Protein AF-0000000083251328 (afdb_homodimer)

Organism: NCBI:txid582686

Solvent-accessible surface area (backbone atoms only — not comparable to full-atom values): 27511 Å² total; per-residue (Å²): 114,60,34,61,52,45,54,52,44,49,51,51,32,53,52,38,41,51,50,21,50,50,41,34,50,41,29,74,75,63,39,72,74,54,78,71,68,68,48,97,89,25,51,65,64,55,68,68,56,46,51,48,37,57,45,50,17,52,54,37,43,53,51,27,50,54,46,36,73,76,32,51,63,44,83,58,37,62,56,35,37,46,47,16,35,52,35,13,31,50,20,32,18,43,36,45,53,3,42,70,70,47,57,47,46,49,56,45,37,48,48,57,46,46,70,75,59,42,51,66,60,35,52,52,51,52,49,50,54,46,49,52,53,50,48,27,56,74,73,42,29,16,34,54,23,56,43,67,88,52,32,61,61,48,48,52,53,51,47,51,51,48,50,50,42,45,49,51,52,34,50,49,40,54,52,51,49,52,52,50,51,52,51,51,52,51,47,50,52,48,49,50,51,49,48,49,53,44,49,53,50,48,54,51,26,54,52,46,23,53,56,13,44,54,40,16,52,54,12,50,50,49,45,64,42,73,70,81,62,72,80,85,79,80,82,75,81,79,82,76,78,59,67,64,55,53,57,47,52,48,53,47,48,49,44,49,47,49,51,47,48,54,52,51,69,71,95,114,58,35,62,51,44,54,52,44,49,52,52,33,51,53,40,39,50,50,22,50,52,41,36,50,41,28,73,74,63,39,71,73,53,79,71,67,69,48,96,87,27,53,64,65,56,69,68,56,45,50,48,37,57,45,50,18,52,55,38,44,53,51,28,49,51,46,36,73,75,33,51,65,44,82,59,36,61,56,36,39,46,47,16,34,52,35,14,32,51,21,32,18,44,36,45,52,3,42,70,70,47,56,46,45,48,55,46,38,48,48,56,45,46,69,73,59,42,52,66,61,35,50,51,51,50,48,51,55,46,49,53,53,50,48,29,57,74,76,40,28,15,34,55,23,57,44,66,86,53,30,61,62,48,48,52,52,51,48,50,51,48,50,51,40,46,49,51,51,34,51,49,39,52,52,50,50,53,52,51,51,52,50,50,50,50,48,50,51,49,50,51,49,48,50,49,52,44,50,54,49,48,53,52,26,52,53,44,23,52,55,12,43,52,41,14,51,56,10,47,52,48,40,62,52,67,66,82,81,80,77,82,78,81,79,76,80,79,82,76,76,60,68,63,55,53,56,47,52,48,53,48,48,50,44,50,47,49,50,50,48,54,53,50,70,72,97

Radius of gyration: 35.4 Å; Cα contacts (8 Å, |Δi|>4): 604; chains: 2; bounding box: 44×123×77 Å

Nearest PDB structures (foldseek):
  4dzu-assembly1_A  TM=3.227E-01  e=4.775E+00  synthetic construct
  1wdz-assembly1_B  TM=3.005E-01  e=6.614E+00  Homo sapiens
  2wcd-assembly1_A  TM=1.762E-01  e=9.599E+00  Escherichia coli K-12
  1wdz-assembly1_B  TM=3.004E-01  e=6.929E+00  Homo sapiens
  2wcd-assembly1_A  TM=1.602E-01  e=9.599E+00  Escherichia coli K-12

Secondary structure (DSSP, 8-state):
-HHHHHHHHHHHHHHHHHHHHHHHHHHHHH-TT-----BTTBPPPPHHHHHHHHHHHHHHHHHHHHHHHH-TT-TTHHHHHHHHHHHHHHHHHHHTTS-GGGGHHHHHHHHHHGGG--HHHHHHHHHHHHHHHHHHHHH-HHHH-S-HHHHHHHHHHHHHHHHHHHHHHHHHHHHHHHHHHHHHHHHHHHHHHHHHHHHHHHHHHHHHHHHHHHHHHHHHHHHHTTSSTTS---------THHHHHHHHHHHHHHHHHHHHHHHHT-/-HHHHHHHHHHHHHHHHHHHHHHHHHHHHH-TT-----BTTBPPPPHHHHHHHHHHHHHHHHHHHHHHHH-TT-TTHHHHHHHHHHHHHHHHHHHTTS-GGGGHHHHHHHHHHGGG--HHHHHHHHHHHHHHHHHHHHH-HHHH-S-HHHHHHHHHHHHHHHHHHHHHHHHHHHHHHHHHHHHHHHHHHHHHHHHHHHHHHHHHHHHHHHHHHHHHHHHHHHHHTTSS------------THHHHHHHHHHHHHHHHHHHHHHHHT-

pLDDT: mean 75.09, std 20.66, range [26.34, 97.12]

Foldseek 3Di:
DQLVLLVVLLVVLVVLLVVLVVLLCCCVPPVVVPDLPPDPQQDQDDPVVLVVLSCVLVVLSVVLVVQCVVPSNDPCSLLSSLVSQLSSLLSSQQSNQQDLVSNVSLLVSLVSSLSSLDLCSSVVSLVVSLVVLVVCLVPHVRRRHSDNVCSVVSSVVSNVVSVVSSVVSSVVSVVVVVVVVVVVVLVVLVVVLVVLVVVVVVVVVVVVVVVVVVVVVVVVVVVPPPDPNPDDDPPDDPPDPVVSVVVSVVSVVVNVVVVVVVVVVVD/DQLVLLVVLLVVLVVLLVVLVVLLCCCVPPVVVPDLPPDVQQDQDDPVVLVVLSCVLVVLSVVLVVQCVVPSNDPCSLLSSLVSQLSSLLSSQQSNQQDLVSNVSLLVSLVSSLSSLDLCSSVVSLVVSLVVLVCCLVPHVRRRHSDNVCSVVSSVVSNVVSVVSSVVSSVVSVVVVVVVVVVVVLVVLVVVLVVLVVVVVVVVVVLVVVVVVVVVVVVVVVVVPPDDDPDDPPPDPPPDPVPSVVVSVVSVVVNVVVVVVVVVVVD

Sequence (534 aa):
MLGRQNRFMLGLGLASFMLSSIIHILQRSFRLFGETAPVAGNFPPPVYIQNIAMLIPVLLWIAACLLYRSNDTHRHVPMFGSLVLISSGLSVVIGGGGKAELHLVFFAAIAAIAYYGRIRLVLVSAMIVAAVQTAGLALHPGWLYESAEHGAGIWLLHTALLAVTASAAALQIRSKSKIEKTLTSNDHAASGLAHYFAAAHLDHDACVQKSTRDAQRDEASRLQVGSDVTGSEPSIPVQQPVHQASNLEKAMREFERRSAAASQTSSMLGRQNRFMLGLGLASFMLSSIIHILQRSFRLFGETAPVAGNFPPPVYIQNIAMLIPVLLWIAACLLYRSNDTHRHVPMFGSLVLISSGLSVVIGGGGKAELHLVFFAAIAAIAYYGRIRLVLVSAMIVAAVQTAGLALHPGWLYESAEHGAGIWLLHTALLAVTASAAALQIRSKSKIEKTLTSNDHAASGLAHYFAAAHLDHDACVQKSTRDAQRDEASRLQVGSDVTGSEPSIPVQQPVHQASNLEKAMREFERRSAAASQTSS

Structure (mmCIF, N/CA/C/O backbone):
data_AF-0000000083251328-model_v1
#
loop_
_entity.id
_entity.type
_entity.pdbx_description
1 polymer 'Uncharacterized protein'
#
loop_
_atom_site.group_PDB
_atom_site.id
_atom_site.type_symbol
_atom_site.label_atom_id
_atom_site.label_alt_id
_atom_site.label_comp_id
_atom_site.label_asym_id
_atom_site.label_entity_id
_atom_site.label_seq_id
_atom_site.pdbx_PDB_ins_code
_atom_site.Cartn_x
_atom_site.Cartn_y
_atom_site.Cartn_z
_atom_site.occupancy
_atom_site.B_iso_or_equiv
_atom_site.auth_seq_id
_atom_site.auth_comp_id
_atom_site.auth_asym_id
_atom_site.auth_atom_id
_atom_site.pdbx_PDB_model_num
ATOM 1 N N . MET A 1 1 ? -9.789 13.453 14.258 1 79.06 1 MET A N 1
ATOM 2 C CA . MET A 1 1 ? -9.047 12.883 13.133 1 79.06 1 MET A CA 1
ATOM 3 C C . MET A 1 1 ? -9.141 11.367 13.141 1 79.06 1 MET A C 1
ATOM 5 O O . MET A 1 1 ? -9.578 10.758 12.156 1 79.06 1 MET A O 1
ATOM 9 N N . LEU A 1 2 ? -9.047 10.742 14.297 1 83.19 2 LEU A N 1
ATOM 10 C CA . LEU A 1 2 ? -9.039 9.289 14.383 1 83.19 2 LEU A CA 1
ATOM 11 C C . LEU A 1 2 ? -10.43 8.711 14.141 1 83.19 2 LEU A C 1
ATOM 13 O O . LEU A 1 2 ? -10.562 7.652 13.516 1 83.19 2 LEU A O 1
ATOM 17 N N . GLY A 1 3 ? -11.43 9.398 14.523 1 85.94 3 GLY A N 1
ATOM 18 C CA . GLY A 1 3 ? -12.789 8.938 14.305 1 85.94 3 GLY A CA 1
ATOM 19 C C . GLY A 1 3 ? -13.133 8.773 12.836 1 85.94 3 GLY A C 1
ATOM 20 O O . GLY A 1 3 ? -13.719 7.766 12.438 1 85.94 3 GLY A O 1
ATOM 21 N N . ARG A 1 4 ? -12.828 9.711 12.094 1 85.94 4 ARG A N 1
ATOM 22 C CA . ARG A 1 4 ? -13.094 9.664 10.656 1 85.94 4 ARG A CA 1
ATOM 23 C C . ARG A 1 4 ? -12.266 8.578 9.984 1 85.94 4 ARG A C 1
ATOM 25 O O . ARG A 1 4 ? -12.742 7.898 9.07 1 85.94 4 ARG A O 1
ATOM 32 N N . GLN A 1 5 ? -11.07 8.484 10.391 1 89.31 5 GLN A N 1
ATOM 33 C CA . GLN A 1 5 ? -10.227 7.418 9.867 1 89.31 5 GLN A CA 1
ATOM 34 C C . GLN A 1 5 ? -10.82 6.043 10.172 1 89.31 5 GLN A C 1
ATOM 36 O O . GLN A 1 5 ? -10.836 5.164 9.312 1 89.31 5 GLN A O 1
ATOM 41 N N . ASN A 1 6 ? -11.297 5.938 11.398 1 91.88 6 ASN A N 1
ATOM 42 C CA . ASN A 1 6 ? -11.898 4.676 11.812 1 91.88 6 ASN A CA 1
ATOM 43 C C . ASN A 1 6 ? -13.141 4.348 10.984 1 91.88 6 ASN A C 1
ATOM 45 O O . ASN A 1 6 ? -13.336 3.201 10.586 1 91.88 6 ASN A O 1
ATOM 49 N N . ARG A 1 7 ? -13.914 5.32 10.766 1 90.25 7 ARG A N 1
ATOM 50 C CA . ARG A 1 7 ? -15.117 5.117 9.961 1 90.25 7 ARG A CA 1
ATOM 51 C C . ARG A 1 7 ? -14.766 4.637 8.555 1 90.25 7 ARG A C 1
ATOM 53 O O . ARG A 1 7 ? -15.383 3.707 8.039 1 90.25 7 ARG A O 1
ATOM 60 N N . PHE A 1 8 ? -13.867 5.262 8.008 1 90.75 8 PHE A N 1
ATOM 61 C CA . PHE A 1 8 ? -13.414 4.887 6.672 1 90.75 8 PHE A CA 1
ATOM 62 C C . PHE A 1 8 ? -12.875 3.463 6.66 1 90.75 8 PHE A C 1
ATOM 64 O O . PHE A 1 8 ? -13.219 2.668 5.785 1 90.75 8 PHE A O 1
ATOM 71 N N . MET A 1 9 ? -12.07 3.104 7.57 1 92.31 9 MET A N 1
ATOM 72 C CA . MET A 1 9 ? -11.43 1.795 7.625 1 92.31 9 MET A CA 1
ATOM 73 C C . MET A 1 9 ? -12.445 0.698 7.906 1 92.31 9 MET A C 1
ATOM 75 O O . MET A 1 9 ? -12.289 -0.437 7.457 1 92.31 9 MET A O 1
ATOM 79 N N . LEU A 1 10 ? -13.469 1.039 8.672 1 93.25 10 LEU A N 1
ATOM 80 C CA . LEU A 1 10 ? -14.547 0.081 8.875 1 93.25 10 LEU A CA 1
ATOM 81 C C . LEU A 1 10 ? -15.266 -0.22 7.562 1 93.25 10 LEU A C 1
ATOM 83 O O . LEU A 1 10 ? -15.641 -1.364 7.309 1 93.25 10 LEU A O 1
ATOM 87 N N . GLY A 1 11 ? -15.438 0.825 6.793 1 93.5 11 GLY A N 1
ATOM 88 C CA . GLY A 1 11 ? -15.984 0.605 5.465 1 93.5 11 GLY A CA 1
ATOM 89 C C . GLY A 1 11 ? -15.109 -0.28 4.598 1 93.5 11 GLY A C 1
ATOM 90 O O . GLY A 1 11 ? -15.609 -1.166 3.9 1 93.5 11 GLY A O 1
ATOM 91 N N . LEU A 1 12 ? -13.859 -0.053 4.648 1 92.88 12 LEU A N 1
ATOM 92 C CA . LEU A 1 12 ? -12.914 -0.876 3.904 1 92.88 12 LEU A CA 1
ATOM 93 C C . LEU A 1 12 ? -12.922 -2.312 4.414 1 92.88 12 LEU A C 1
ATOM 95 O O . LEU A 1 12 ? -12.758 -3.256 3.637 1 92.88 12 LEU A O 1
ATOM 99 N N . GLY A 1 13 ? -13.047 -2.434 5.73 1 94.56 13 GLY A N 1
ATOM 100 C CA . GLY A 1 13 ? -13.172 -3.762 6.309 1 94.56 13 GLY A CA 1
ATOM 101 C C . GLY A 1 13 ? -14.383 -4.52 5.797 1 94.56 13 GLY A C 1
ATOM 102 O O . GLY A 1 13 ? -14.289 -5.707 5.48 1 94.56 13 GLY A O 1
ATOM 103 N N . LEU A 1 14 ? -15.484 -3.842 5.68 1 94.38 14 LEU A N 1
ATOM 104 C CA . LEU A 1 14 ? -16.703 -4.441 5.133 1 94.38 14 LEU A CA 1
ATOM 105 C C . LEU A 1 14 ? -16.484 -4.898 3.695 1 94.38 14 LEU A C 1
ATOM 107 O O . LEU A 1 14 ? -16.844 -6.02 3.334 1 94.38 14 LEU A O 1
ATOM 111 N N . ALA A 1 15 ? -15.898 -4.086 2.945 1 93 15 ALA A N 1
ATOM 112 C CA . ALA A 1 15 ? -15.609 -4.426 1.555 1 93 15 ALA A CA 1
ATOM 113 C C . ALA A 1 15 ? -14.688 -5.641 1.465 1 93 15 ALA A C 1
ATOM 115 O O . ALA A 1 15 ? -14.859 -6.492 0.59 1 93 15 ALA A O 1
ATOM 116 N N . SER A 1 16 ? -13.758 -5.75 2.365 1 93.69 16 SER A N 1
ATOM 117 C CA . SER A 1 16 ? -12.758 -6.812 2.322 1 93.69 16 SER A CA 1
ATOM 118 C C . SER A 1 16 ? -13.391 -8.172 2.617 1 93.69 16 SER A C 1
ATOM 120 O O . SER A 1 16 ? -13.086 -9.164 1.948 1 93.69 16 SER A O 1
ATOM 122 N N . PHE A 1 17 ? -14.211 -8.305 3.602 1 93.38 17 PHE A N 1
ATOM 123 C CA . PHE A 1 17 ? -14.758 -9.625 3.877 1 93.38 17 PHE A CA 1
ATOM 124 C C . PHE A 1 17 ? -15.875 -9.969 2.898 1 93.38 17 PHE A C 1
ATOM 126 O O . PHE A 1 17 ? -16.188 -11.141 2.684 1 93.38 17 PHE A O 1
ATOM 133 N N . MET A 1 18 ? -16.531 -8.914 2.311 1 93.12 18 MET A N 1
ATOM 134 C CA . MET A 1 18 ? -17.438 -9.188 1.208 1 93.12 18 MET A CA 1
ATOM 135 C C . MET A 1 18 ? -16.703 -9.789 0.021 1 93.12 18 MET A C 1
ATOM 137 O O . MET A 1 18 ? -17.188 -10.727 -0.614 1 93.12 18 MET A O 1
ATOM 141 N N . LEU A 1 19 ? -15.586 -9.242 -0.247 1 90.62 19 LEU A N 1
ATOM 142 C CA . LEU A 1 19 ? -14.742 -9.797 -1.297 1 90.62 19 LEU A CA 1
ATOM 143 C C . LEU A 1 19 ? -14.375 -11.242 -0.993 1 90.62 19 LEU A C 1
ATOM 145 O O . LEU A 1 19 ? -14.414 -12.094 -1.883 1 90.62 19 LEU A O 1
ATOM 149 N N . SER A 1 20 ? -14.031 -11.484 0.233 1 93.75 20 SER A N 1
ATOM 150 C CA . SER A 1 20 ? -13.719 -12.844 0.648 1 93.75 20 SER A CA 1
ATOM 151 C C . SER A 1 20 ? -14.898 -13.781 0.411 1 93.75 20 SER A C 1
ATOM 153 O O . SER A 1 20 ? -14.727 -14.891 -0.1 1 93.75 20 SER A O 1
ATOM 155 N N . SER A 1 21 ? -16.062 -13.328 0.728 1 92.75 21 SER A N 1
ATOM 156 C CA . SER A 1 21 ? -17.266 -14.133 0.532 1 92.75 21 SER A CA 1
ATOM 157 C C . SER A 1 21 ? -17.5 -14.43 -0.946 1 92.75 21 SER A C 1
ATOM 159 O O . SER A 1 21 ? -17.875 -15.547 -1.313 1 92.75 21 SER A O 1
ATOM 161 N N . ILE A 1 22 ? -17.297 -13.492 -1.723 1 90.31 22 ILE A N 1
ATOM 162 C CA . ILE A 1 22 ? -17.469 -13.648 -3.164 1 90.31 22 ILE A CA 1
ATOM 163 C C . ILE A 1 22 ? -16.5 -14.703 -3.689 1 90.31 22 ILE A C 1
ATOM 165 O O . ILE A 1 22 ? -16.875 -15.578 -4.469 1 90.31 22 ILE A O 1
ATOM 169 N N . ILE A 1 23 ? -15.289 -14.719 -3.256 1 88.81 23 ILE A N 1
ATOM 170 C CA . ILE A 1 23 ? -14.273 -15.664 -3.703 1 88.81 23 ILE A CA 1
ATOM 171 C C . ILE A 1 23 ? -14.641 -17.078 -3.242 1 88.81 23 ILE A C 1
ATOM 173 O O . ILE A 1 23 ? -14.484 -18.031 -3.994 1 88.81 23 ILE A O 1
ATOM 177 N N . HIS A 1 24 ? -15.141 -17.156 -2.016 1 91.5 24 HIS A N 1
ATOM 178 C CA . HIS A 1 24 ? -15.586 -18.469 -1.524 1 91.5 24 HIS A CA 1
ATOM 179 C C . HIS A 1 24 ? -16.703 -19.031 -2.393 1 91.5 24 HIS A C 1
ATOM 181 O O . HIS A 1 24 ? -16.656 -20.203 -2.77 1 91.5 24 HIS A O 1
ATOM 187 N N . ILE A 1 25 ? -17.609 -18.234 -2.699 1 88.69 25 ILE A N 1
ATOM 188 C CA . ILE A 1 25 ? -18.766 -18.656 -3.484 1 88.69 25 ILE A CA 1
ATOM 189 C C . ILE A 1 25 ? -18.312 -19.031 -4.895 1 88.69 25 ILE A C 1
ATOM 191 O O . ILE A 1 25 ? -18.734 -20.062 -5.426 1 88.69 25 ILE A O 1
ATOM 195 N N . LEU A 1 26 ? -17.484 -18.266 -5.5 1 84.44 26 LEU A N 1
ATOM 196 C CA . LEU A 1 26 ? -17.016 -18.531 -6.855 1 84.44 26 LEU A CA 1
ATOM 197 C C . LEU A 1 26 ? -16.203 -19.812 -6.914 1 84.44 26 LEU A C 1
ATOM 199 O O . LEU A 1 26 ? -16.328 -20.594 -7.863 1 84.44 26 LEU A O 1
ATOM 203 N N . GLN A 1 27 ? -15.406 -19.984 -5.945 1 83.44 27 GLN A N 1
ATOM 204 C CA . GLN A 1 27 ? -14.594 -21.203 -5.93 1 83.44 27 GLN A CA 1
ATOM 205 C C . GLN A 1 27 ? -15.453 -22.438 -5.668 1 83.44 27 GLN A C 1
ATOM 207 O O . GLN A 1 27 ? -15.266 -23.469 -6.312 1 83.44 27 GLN A O 1
ATOM 212 N N . ARG A 1 28 ? -16.375 -22.406 -4.812 1 84 28 ARG A N 1
ATOM 213 C CA . ARG A 1 28 ? -17.219 -23.547 -4.453 1 84 28 ARG A CA 1
ATOM 214 C C . ARG A 1 28 ? -18.219 -23.859 -5.57 1 84 28 ARG A C 1
ATOM 216 O O . ARG A 1 28 ? -18.484 -25.031 -5.84 1 84 28 ARG A O 1
ATOM 223 N N . SER A 1 29 ? -18.672 -22.859 -6.168 1 82.62 29 SER A N 1
ATOM 224 C CA . SER A 1 29 ? -19.719 -23.062 -7.168 1 82.62 29 SER A CA 1
ATOM 225 C C . SER A 1 29 ? -19.109 -23.281 -8.555 1 82.62 29 SER A C 1
ATOM 227 O O . SER A 1 29 ? -19.609 -24.094 -9.336 1 82.62 29 SER A O 1
ATOM 229 N N . PHE A 1 30 ? -17.969 -22.578 -8.953 1 76.81 30 PHE A N 1
ATOM 230 C CA . PHE A 1 30 ? -17.484 -22.594 -10.328 1 76.81 30 PHE A CA 1
ATOM 231 C C . PHE A 1 30 ? -16.047 -23.109 -10.383 1 76.81 30 PHE A C 1
ATOM 233 O O . PHE A 1 30 ? -15.477 -23.25 -11.469 1 76.81 30 PHE A O 1
ATOM 240 N N . ARG A 1 31 ? -15.516 -23.422 -9.312 1 78 31 ARG A N 1
ATOM 241 C CA . ARG A 1 31 ? -14.125 -23.859 -9.273 1 78 31 ARG A CA 1
ATOM 242 C C . ARG A 1 31 ? -13.234 -22.922 -10.078 1 78 31 ARG A C 1
ATOM 244 O O . ARG A 1 31 ? -12.453 -23.375 -10.922 1 78 31 ARG A O 1
ATOM 251 N N . LEU A 1 32 ? -13.438 -21.734 -9.898 1 67.56 32 LEU A N 1
ATOM 252 C CA . LEU A 1 32 ? -12.797 -20.656 -10.641 1 67.56 32 LEU A CA 1
ATOM 253 C C . LEU A 1 32 ? -11.289 -20.859 -10.727 1 67.56 32 LEU A C 1
ATOM 255 O O . LEU A 1 32 ? -10.68 -20.578 -11.758 1 67.56 32 LEU A O 1
ATOM 259 N N . PHE A 1 33 ? -10.641 -21.406 -9.664 1 67.06 33 PHE A N 1
ATOM 260 C CA . PHE A 1 33 ? -9.188 -21.516 -9.641 1 67.06 33 PHE A CA 1
ATOM 261 C C . PHE A 1 33 ? -8.75 -22.953 -9.852 1 67.06 33 PHE A C 1
ATOM 263 O O . PHE A 1 33 ? -7.574 -23.281 -9.672 1 67.06 33 PHE A O 1
ATOM 270 N N . GLY A 1 34 ? -9.586 -23.625 -10.352 1 64.12 34 GLY A N 1
ATOM 271 C CA . GLY A 1 34 ? -9.273 -25.016 -10.625 1 64.12 34 GLY A CA 1
ATOM 272 C C . GLY A 1 34 ? -9.211 -25.859 -9.367 1 64.12 34 GLY A C 1
ATOM 273 O O . GLY A 1 34 ? -9.414 -25.359 -8.258 1 64.12 34 GLY A O 1
ATOM 274 N N . GLU A 1 35 ? -9.18 -27.188 -9.602 1 58.25 35 GLU A N 1
ATOM 275 C CA . GLU A 1 35 ? -9.086 -28.156 -8.516 1 58.25 35 GLU A CA 1
ATOM 276 C C . GLU A 1 35 ? -7.633 -28.484 -8.188 1 58.25 35 GLU A C 1
ATOM 278 O O . GLU A 1 35 ? -6.812 -28.656 -9.094 1 58.25 35 GLU A O 1
ATOM 283 N N . THR A 1 36 ? -7.074 -27.906 -7.156 1 54.25 36 THR A N 1
ATOM 284 C CA . THR A 1 36 ? -5.738 -28.344 -6.762 1 54.25 36 THR A CA 1
ATOM 285 C C . THR A 1 36 ? -5.723 -29.828 -6.457 1 54.25 36 THR A C 1
ATOM 287 O O . THR A 1 36 ? -6.578 -30.328 -5.719 1 54.25 36 THR A O 1
ATOM 290 N N . ALA A 1 37 ? -5.305 -30.656 -7.449 1 51.91 37 ALA A N 1
ATOM 291 C CA . ALA A 1 37 ? -5.219 -32.094 -7.199 1 51.91 37 ALA A CA 1
ATOM 292 C C . ALA A 1 37 ? -4.426 -32.375 -5.93 1 51.91 37 ALA A C 1
ATOM 294 O O . ALA A 1 37 ? -3.389 -31.766 -5.684 1 51.91 37 ALA A O 1
ATOM 295 N N . PRO A 1 38 ? -5.195 -33 -4.922 1 53.41 38 PRO A N 1
ATOM 296 C CA . PRO A 1 38 ? -4.473 -33.406 -3.709 1 53.41 38 PRO A CA 1
ATOM 297 C C . PRO A 1 38 ? -3.166 -34.125 -4.012 1 53.41 38 PRO A C 1
ATOM 299 O O . PRO A 1 38 ? -3.135 -35 -4.859 1 53.41 38 PRO A O 1
ATOM 302 N N . VAL A 1 39 ? -2.066 -33.375 -4.254 1 50.25 39 VAL A N 1
ATOM 303 C CA . VAL A 1 39 ? -0.82 -34.125 -4.297 1 50.25 39 VAL A CA 1
ATOM 304 C C . VAL A 1 39 ? -0.517 -34.688 -2.914 1 50.25 39 VAL A C 1
ATOM 306 O O . VAL A 1 39 ? -1.019 -34.188 -1.903 1 50.25 39 VAL A O 1
ATOM 309 N N . ALA A 1 40 ? 0.117 -35.875 -2.756 1 52.97 40 ALA A N 1
ATOM 310 C CA . ALA A 1 40 ? 0.459 -36.594 -1.523 1 52.97 40 ALA A CA 1
ATOM 311 C C . ALA A 1 40 ? 0.869 -35.625 -0.427 1 52.97 40 ALA A C 1
ATOM 313 O O . ALA A 1 40 ? 1.824 -34.844 -0.592 1 52.97 40 ALA A O 1
ATOM 314 N N . GLY A 1 41 ? 0.022 -35.344 0.734 1 59.34 41 GLY A N 1
ATOM 315 C CA . GLY A 1 41 ? 0.34 -34.594 1.937 1 59.34 41 GLY A CA 1
ATOM 316 C C . GLY A 1 41 ? -0.185 -33.156 1.905 1 59.34 41 GLY A C 1
ATOM 317 O O . GLY A 1 41 ? -0.125 -32.438 2.91 1 59.34 41 GLY A O 1
ATOM 318 N N . ASN A 1 42 ? -0.622 -32.812 0.651 1 63.12 42 ASN A N 1
ATOM 319 C CA . ASN A 1 42 ? -1.19 -31.469 0.523 1 63.12 42 ASN A CA 1
ATOM 320 C C . ASN A 1 42 ? -2.709 -31.516 0.385 1 63.12 42 ASN A C 1
ATOM 322 O O . ASN A 1 42 ? -3.236 -31.531 -0.729 1 63.12 42 ASN A O 1
ATOM 326 N N . PHE A 1 43 ? -3.316 -31.688 1.547 1 74.88 43 PHE A N 1
ATOM 327 C CA . PHE A 1 43 ? -4.77 -31.797 1.545 1 74.88 43 PHE A CA 1
ATOM 328 C C . PHE A 1 43 ? -5.406 -30.406 1.63 1 74.88 43 PHE A C 1
ATOM 330 O O . PHE A 1 43 ? -4.941 -29.547 2.385 1 74.88 43 PHE A O 1
ATOM 337 N N . PRO A 1 44 ? -6.391 -30.281 0.778 1 79.5 44 PRO A N 1
ATOM 338 C CA . PRO A 1 44 ? -7.141 -29.031 0.895 1 79.5 44 PRO A CA 1
ATOM 339 C C . PRO A 1 44 ? -7.859 -28.891 2.236 1 79.5 44 PRO A C 1
ATOM 341 O O . PRO A 1 44 ? -8.117 -29.891 2.902 1 79.5 44 PRO A O 1
ATOM 344 N N . PRO A 1 45 ? -8.031 -27.688 2.609 1 85.25 45 PRO A N 1
ATOM 345 C CA . PRO A 1 45 ? -8.734 -27.516 3.883 1 85.25 45 PRO A CA 1
ATOM 346 C C . PRO A 1 45 ? -10.164 -28.047 3.848 1 85.25 45 PRO A C 1
ATOM 348 O O . PRO A 1 45 ? -10.867 -27.875 2.848 1 85.25 45 PRO A O 1
ATOM 351 N N . PRO A 1 46 ? -10.469 -28.812 4.969 1 88.12 46 PRO A N 1
ATOM 352 C CA . PRO A 1 46 ? -11.859 -29.25 5.055 1 88.12 46 PRO A CA 1
ATOM 353 C C . PRO A 1 46 ? -12.852 -28.078 5.051 1 88.12 46 PRO A C 1
ATOM 355 O O . PRO A 1 46 ? -12.469 -26.938 5.324 1 88.12 46 PRO A O 1
ATOM 358 N N . VAL A 1 47 ? -14.078 -28.328 4.805 1 89.25 47 VAL A N 1
ATOM 359 C CA . VAL A 1 47 ? -15.125 -27.328 4.609 1 89.25 47 VAL A CA 1
ATOM 360 C C . VAL A 1 47 ? -15.32 -26.531 5.891 1 89.25 47 VAL A C 1
ATOM 362 O O . VAL A 1 47 ? -15.562 -25.312 5.84 1 89.25 47 VAL A O 1
ATOM 365 N N . TYR A 1 48 ? -15.266 -27.172 7.004 1 92.06 48 TYR A N 1
ATOM 366 C CA . TYR A 1 48 ? -15.492 -26.453 8.25 1 92.06 48 TYR A CA 1
ATOM 367 C C . TYR A 1 48 ? -14.406 -25.406 8.492 1 92.06 48 TYR A C 1
ATOM 369 O O . TYR A 1 48 ? -14.664 -24.344 9.062 1 92.06 48 TYR A O 1
ATOM 377 N N . ILE A 1 49 ? -13.188 -25.688 8.109 1 91.81 49 ILE A N 1
ATOM 378 C CA . ILE A 1 49 ? -12.094 -24.719 8.258 1 91.81 49 ILE A CA 1
ATOM 379 C C . ILE A 1 49 ? -12.32 -23.547 7.32 1 91.81 49 ILE A C 1
ATOM 381 O O . ILE A 1 49 ? -12.055 -22.391 7.688 1 91.81 49 ILE A O 1
ATOM 385 N N . GLN A 1 50 ? -12.758 -23.812 6.16 1 93.19 50 GLN A N 1
ATOM 386 C CA . GLN A 1 50 ? -13.078 -22.75 5.215 1 93.19 50 GLN A CA 1
ATOM 387 C C . GLN A 1 50 ? -14.172 -21.844 5.762 1 93.19 50 GLN A C 1
ATOM 389 O O . GLN A 1 50 ? -14.086 -20.609 5.648 1 93.19 50 GLN A O 1
ATOM 394 N N . ASN A 1 51 ? -15.164 -22.469 6.379 1 94.06 51 ASN A N 1
ATOM 395 C CA . ASN A 1 51 ? -16.25 -21.688 6.949 1 94.06 51 ASN A CA 1
ATOM 396 C C . ASN A 1 51 ? -15.797 -20.859 8.141 1 94.06 51 ASN A C 1
ATOM 398 O O . ASN A 1 51 ? -16.234 -19.719 8.32 1 94.06 51 ASN A O 1
ATOM 402 N N . ILE A 1 52 ? -14.953 -21.438 8.906 1 94.5 52 ILE A N 1
ATOM 403 C CA . ILE A 1 52 ? -14.406 -20.703 10.039 1 94.5 52 ILE A CA 1
ATOM 404 C C . ILE A 1 52 ? -13.602 -19.5 9.539 1 94.5 52 ILE A C 1
ATOM 406 O O . ILE A 1 52 ? -13.727 -18.391 10.07 1 94.5 52 ILE A O 1
ATOM 410 N N . ALA A 1 53 ? -12.82 -19.719 8.555 1 94.88 53 ALA A N 1
ATOM 411 C CA . ALA A 1 53 ? -12.016 -18.641 7.977 1 94.88 53 ALA A CA 1
ATOM 412 C C . ALA A 1 53 ? -12.898 -17.516 7.453 1 94.88 53 ALA A C 1
ATOM 414 O O . ALA A 1 53 ? -12.523 -16.344 7.527 1 94.88 53 ALA A O 1
ATOM 415 N N . MET A 1 54 ? -14.031 -17.844 6.973 1 95.31 54 MET A N 1
ATOM 416 C CA . MET A 1 54 ? -14.953 -16.859 6.426 1 95.31 54 MET A CA 1
ATOM 417 C C . MET A 1 54 ? -15.648 -16.078 7.543 1 95.31 54 MET A C 1
ATOM 419 O O . MET A 1 54 ? -15.961 -14.898 7.379 1 95.31 54 MET A O 1
ATOM 423 N N . LEU A 1 55 ? -15.859 -16.719 8.656 1 95.88 55 LEU A N 1
ATOM 424 C CA . LEU A 1 55 ? -16.641 -16.125 9.742 1 95.88 55 LEU A CA 1
ATOM 425 C C . LEU A 1 55 ? -15.773 -15.227 10.609 1 95.88 55 LEU A C 1
ATOM 427 O O . LEU A 1 55 ? -16.25 -14.227 11.156 1 95.88 55 LEU A O 1
ATOM 431 N N . ILE A 1 56 ? -14.516 -15.438 10.703 1 96.31 56 ILE A N 1
ATOM 432 C CA . ILE A 1 56 ? -13.617 -14.734 11.609 1 96.31 56 ILE A CA 1
ATOM 433 C C . ILE A 1 56 ? -13.594 -13.242 11.266 1 96.31 56 ILE A C 1
ATOM 435 O O . ILE A 1 56 ? -13.797 -12.398 12.133 1 96.31 56 ILE A O 1
ATOM 439 N N . PRO A 1 57 ? -13.406 -12.859 10 1 97.12 57 PRO A N 1
ATOM 440 C CA . PRO A 1 57 ? -13.391 -11.43 9.688 1 97.12 57 PRO A CA 1
ATOM 441 C C . PRO A 1 57 ? -14.734 -10.75 9.977 1 97.12 57 PRO A C 1
ATOM 443 O O . PRO A 1 57 ? -14.773 -9.578 10.352 1 97.12 57 PRO A O 1
ATOM 446 N N . VAL A 1 58 ? -15.789 -11.453 9.844 1 96.81 58 VAL A N 1
ATOM 447 C CA . VAL A 1 58 ? -17.109 -10.898 10.117 1 96.81 58 VAL A CA 1
ATOM 448 C C . VAL A 1 58 ? -17.25 -10.609 11.609 1 96.81 58 VAL A C 1
ATOM 450 O O . VAL A 1 58 ? -17.688 -9.523 12 1 96.81 58 VAL A O 1
ATOM 453 N N . LEU A 1 59 ? -16.891 -11.547 12.414 1 97 59 LEU A N 1
ATOM 454 C CA . LEU A 1 59 ? -16.984 -11.383 13.859 1 97 59 LEU A CA 1
ATOM 455 C C . LEU A 1 59 ? -16.094 -10.242 14.336 1 97 59 LEU A C 1
ATOM 457 O O . LEU A 1 59 ? -16.5 -9.438 15.18 1 97 59 LEU A O 1
ATOM 461 N N . LEU A 1 60 ? -14.906 -10.203 13.805 1 96.81 60 LEU A N 1
ATOM 462 C CA . LEU A 1 60 ? -13.984 -9.133 14.164 1 96.81 60 LEU A CA 1
ATOM 463 C C . LEU A 1 60 ? -14.523 -7.781 13.727 1 96.81 60 LEU A C 1
ATOM 465 O O . LEU A 1 60 ? -14.359 -6.781 14.43 1 96.81 60 LEU A O 1
ATOM 469 N N . TRP A 1 61 ? -15.094 -7.738 12.523 1 96.56 61 TRP A N 1
ATOM 470 C CA . TRP A 1 61 ? -15.68 -6.5 12.016 1 96.56 61 TRP A CA 1
ATOM 471 C C . TRP A 1 61 ? -16.812 -6.027 12.922 1 96.56 61 TRP A C 1
ATOM 473 O O . TRP A 1 61 ? -16.938 -4.836 13.211 1 96.56 61 TRP A O 1
ATOM 483 N N . ILE A 1 62 ? -17.719 -6.941 13.383 1 96.5 62 ILE A N 1
ATOM 484 C CA . ILE A 1 62 ? -18.812 -6.609 14.289 1 96.5 62 ILE A CA 1
ATOM 485 C C . ILE A 1 62 ? -18.234 -6.047 15.594 1 96.5 62 ILE A C 1
ATOM 487 O O . ILE A 1 62 ? -18.734 -5.039 16.109 1 96.5 62 ILE A O 1
ATOM 491 N N . ALA A 1 63 ? -17.172 -6.668 16.094 1 95.62 63 ALA A N 1
ATOM 492 C CA . ALA A 1 63 ? -16.531 -6.184 17.312 1 95.62 63 ALA A CA 1
ATOM 493 C C . ALA A 1 63 ? -15.977 -4.773 17.125 1 95.62 63 ALA A C 1
ATOM 495 O O . ALA A 1 63 ? -16.125 -3.916 18 1 95.62 63 ALA A O 1
ATOM 496 N N . ALA A 1 64 ? -15.352 -4.555 15.984 1 95.25 64 ALA A N 1
ATOM 497 C CA . ALA A 1 64 ? -14.812 -3.229 15.68 1 95.25 64 ALA A CA 1
ATOM 498 C C . ALA A 1 64 ? -15.938 -2.193 15.594 1 95.25 64 ALA A C 1
ATOM 500 O O . ALA A 1 64 ? -15.781 -1.065 16.062 1 95.25 64 ALA A O 1
ATOM 501 N N . CYS A 1 65 ? -17.031 -2.555 15.023 1 94.75 65 CYS A N 1
ATOM 502 C CA . CYS A 1 65 ? -18.172 -1.663 14.898 1 94.75 65 CYS A CA 1
ATOM 503 C C . CYS A 1 65 ? -18.766 -1.331 16.266 1 94.75 65 CYS A C 1
ATOM 505 O O . CYS A 1 65 ? -19.125 -0.185 16.531 1 94.75 65 CYS A O 1
ATOM 507 N N . LEU A 1 66 ? -18.844 -2.281 17.141 1 94.75 66 LEU A N 1
ATOM 508 C CA . LEU A 1 66 ? -19.359 -2.062 18.484 1 94.75 66 LEU A CA 1
ATOM 509 C C . LEU A 1 66 ? -18.453 -1.128 19.266 1 94.75 66 LEU A C 1
ATOM 511 O O . LEU A 1 66 ? -18.938 -0.246 19.984 1 94.75 66 LEU A O 1
ATOM 515 N N . LEU A 1 67 ? -17.141 -1.307 19.109 1 93.25 67 LEU A N 1
ATOM 516 C CA . LEU A 1 67 ? -16.188 -0.427 19.781 1 93.25 67 LEU A CA 1
ATOM 517 C C . LEU A 1 67 ? -16.281 0.994 19.234 1 93.25 67 LEU A C 1
ATOM 519 O O . LEU A 1 67 ? -16.219 1.963 19.984 1 93.25 67 LEU A O 1
ATOM 523 N N . TYR A 1 68 ? -16.391 1.054 17.938 1 93.25 68 TYR A N 1
ATOM 524 C CA . TYR A 1 68 ? -16.516 2.352 17.297 1 93.25 68 TYR A CA 1
ATOM 525 C C . TYR A 1 68 ? -17.781 3.061 17.734 1 93.25 68 TYR A C 1
ATOM 527 O O . TYR A 1 68 ? -17.797 4.281 17.922 1 93.25 68 TYR A O 1
ATOM 535 N N . ARG A 1 69 ? -18.969 2.354 17.922 1 91.88 69 ARG A N 1
ATOM 536 C CA . ARG A 1 69 ? -20.25 2.92 18.359 1 91.88 69 ARG A CA 1
ATOM 537 C C . ARG A 1 69 ? -20.172 3.406 19.797 1 91.88 69 ARG A C 1
ATOM 539 O O . ARG A 1 69 ? -20.844 4.371 20.172 1 91.88 69 ARG A O 1
ATOM 546 N N . SER A 1 70 ? -19.344 2.756 20.547 1 91.88 70 SER A N 1
ATOM 547 C CA . SER A 1 70 ? -19.188 3.162 21.938 1 91.88 70 SER A CA 1
ATOM 548 C C . SER A 1 70 ? -18.344 4.426 22.047 1 91.88 70 SER A C 1
ATOM 550 O O . SER A 1 70 ? -18.672 5.336 22.812 1 91.88 70 SER A O 1
ATOM 552 N N . ASN A 1 71 ? -17.219 4.32 21.266 1 88.81 71 ASN A N 1
ATOM 553 C CA . ASN A 1 71 ? -16.281 5.441 21.172 1 88.81 71 ASN A CA 1
ATOM 554 C C . ASN A 1 71 ? -15.625 5.527 19.797 1 88.81 71 ASN A C 1
ATOM 556 O O . ASN A 1 71 ? -14.875 4.629 19.422 1 88.81 71 ASN A O 1
ATOM 560 N N . ASP A 1 72 ? -15.867 6.578 19.109 1 86.5 72 ASP A N 1
ATOM 561 C CA . ASP A 1 72 ? -15.406 6.691 17.719 1 86.5 72 ASP A CA 1
ATOM 562 C C . ASP A 1 72 ? -13.891 6.836 17.656 1 86.5 72 ASP A C 1
ATOM 564 O O . ASP A 1 72 ? -13.281 6.613 16.609 1 86.5 72 ASP A O 1
ATOM 568 N N . THR A 1 73 ? -13.242 7.141 18.766 1 85.25 73 THR A N 1
ATOM 569 C CA . THR A 1 73 ? -11.797 7.289 18.797 1 85.25 73 THR A CA 1
ATOM 570 C C . THR A 1 73 ? -11.164 6.219 19.688 1 85.25 73 THR A C 1
ATOM 572 O O . THR A 1 73 ? -10.047 6.398 20.172 1 85.25 73 THR A O 1
ATOM 575 N N . HIS A 1 74 ? -11.891 5.195 19.875 1 84.44 74 HIS A N 1
ATOM 576 C CA . HIS A 1 74 ? -11.359 4.117 20.688 1 84.44 74 HIS A CA 1
ATOM 577 C C . HIS A 1 74 ? -10.008 3.641 20.172 1 84.44 74 HIS A C 1
ATOM 579 O O . HIS A 1 74 ? -9.828 3.457 18.969 1 84.44 74 HIS A O 1
ATOM 585 N N . ARG A 1 75 ? -9.102 3.385 21.078 1 84.25 75 ARG A N 1
ATOM 586 C CA . ARG A 1 75 ? -7.715 3.084 20.734 1 84.25 75 ARG A CA 1
ATOM 587 C C . ARG A 1 75 ? -7.598 1.711 20.078 1 84.25 75 ARG A C 1
ATOM 589 O O . ARG A 1 75 ? -6.652 1.454 19.328 1 84.25 75 ARG A O 1
ATOM 596 N N . HIS A 1 76 ? -8.531 0.872 20.297 1 90.25 76 HIS A N 1
ATOM 597 C CA . HIS A 1 76 ? -8.406 -0.497 19.812 1 90.25 76 HIS A CA 1
ATOM 598 C C . HIS A 1 76 ? -9.102 -0.664 18.453 1 90.25 76 HIS A C 1
ATOM 600 O O . HIS A 1 76 ? -8.977 -1.708 17.812 1 90.25 76 HIS A O 1
ATOM 606 N N . VAL A 1 77 ? -9.805 0.246 17.953 1 91.31 77 VAL A N 1
ATOM 607 C CA . VAL A 1 77 ? -10.523 0.13 16.688 1 91.31 77 VAL A CA 1
ATOM 608 C C . VAL A 1 77 ? -9.523 -0.05 15.539 1 91.31 77 VAL A C 1
ATOM 610 O O . VAL A 1 77 ? -9.711 -0.911 14.68 1 91.31 77 VAL A O 1
ATOM 613 N N . PRO A 1 78 ? -8.398 0.634 15.57 1 93.69 78 PRO A N 1
ATOM 614 C CA . PRO A 1 78 ? -7.43 0.425 14.492 1 93.69 78 PRO A CA 1
ATOM 615 C C . PRO A 1 78 ? -6.855 -0.991 14.477 1 93.69 78 PRO A C 1
ATOM 617 O O . PRO A 1 78 ? -6.66 -1.572 13.406 1 93.69 78 PRO A O 1
ATOM 620 N N . MET A 1 79 ? -6.648 -1.445 15.633 1 93.81 79 MET A N 1
ATOM 621 C CA . MET A 1 79 ? -6.125 -2.807 15.711 1 93.81 79 MET A CA 1
ATOM 622 C C . MET A 1 79 ? -7.145 -3.812 15.188 1 93.81 79 MET A C 1
ATOM 624 O O . MET A 1 79 ? -6.812 -4.676 14.375 1 93.81 79 MET A O 1
ATOM 628 N N . PHE A 1 80 ? -8.336 -3.723 15.641 1 94.38 80 PHE A N 1
ATOM 629 C CA . PHE A 1 80 ? -9.391 -4.629 15.188 1 94.38 80 PHE A CA 1
ATOM 630 C C . PHE A 1 80 ? -9.641 -4.457 13.688 1 94.38 80 PHE A C 1
ATOM 632 O O . PHE A 1 80 ? -9.852 -5.438 12.977 1 94.38 80 PHE A O 1
ATOM 639 N N . GLY A 1 81 ? -9.703 -3.211 13.281 1 94.31 81 GLY A N 1
ATOM 640 C CA . GLY A 1 81 ? -9.852 -2.959 11.852 1 94.31 81 GLY A CA 1
ATOM 641 C C . GLY A 1 81 ? -8.766 -3.613 11.016 1 94.31 81 GLY A C 1
ATOM 642 O O . GLY A 1 81 ? -9.047 -4.16 9.945 1 94.31 81 GLY A O 1
ATOM 643 N N . SER A 1 82 ? -7.496 -3.51 11.477 1 96.25 82 SER A N 1
ATOM 644 C CA . SER A 1 82 ? -6.379 -4.152 10.797 1 96.25 82 SER A CA 1
ATOM 645 C C . SER A 1 82 ? -6.543 -5.668 10.766 1 96.25 82 SER A C 1
ATOM 647 O O . SER A 1 82 ? -6.285 -6.309 9.75 1 96.25 82 SER A O 1
ATOM 649 N N . LEU A 1 83 ? -7.031 -6.191 11.867 1 96.62 83 LEU A N 1
ATOM 650 C CA . LEU A 1 83 ? -7.227 -7.633 11.961 1 96.62 83 LEU A CA 1
ATOM 651 C C . LEU A 1 83 ? -8.328 -8.094 11.008 1 96.62 83 LEU A C 1
ATOM 653 O O . LEU A 1 83 ? -8.266 -9.203 10.469 1 96.62 83 LEU A O 1
ATOM 657 N N . VAL A 1 84 ? -9.32 -7.266 10.82 1 97.06 84 VAL A N 1
ATOM 658 C CA . VAL A 1 84 ? -10.383 -7.578 9.867 1 97.06 84 VAL A CA 1
ATOM 659 C C . VAL A 1 84 ? -9.789 -7.719 8.469 1 97.06 84 VAL A C 1
ATOM 661 O O . VAL A 1 84 ? -10.094 -8.68 7.75 1 97.06 84 VAL A O 1
ATOM 664 N N . LEU A 1 85 ? -8.938 -6.832 8.094 1 96.62 85 LEU A N 1
ATOM 665 C CA . LEU A 1 85 ? -8.328 -6.859 6.766 1 96.62 85 LEU A CA 1
ATOM 666 C C . LEU A 1 85 ? -7.434 -8.086 6.602 1 96.62 85 LEU A C 1
ATOM 668 O O . LEU A 1 85 ? -7.512 -8.781 5.586 1 96.62 85 LEU A O 1
ATOM 672 N N . ILE A 1 86 ? -6.648 -8.398 7.629 1 97 86 ILE A N 1
ATOM 673 C CA . ILE A 1 86 ? -5.719 -9.523 7.586 1 97 86 ILE A CA 1
ATOM 674 C C . ILE A 1 86 ? -6.5 -10.836 7.547 1 97 86 ILE A C 1
ATOM 676 O O . ILE A 1 86 ? -6.191 -11.719 6.746 1 97 86 ILE A O 1
ATOM 680 N N . SER A 1 87 ? -7.48 -10.945 8.398 1 97.12 87 SER A N 1
ATOM 681 C CA . SER A 1 87 ? -8.266 -12.172 8.445 1 97.12 87 SER A CA 1
ATOM 682 C C . SER A 1 87 ? -9.078 -12.359 7.168 1 97.12 87 SER A C 1
ATOM 684 O O . SER A 1 87 ? -9.297 -13.484 6.723 1 97.12 87 SER A O 1
ATOM 686 N N . SER A 1 88 ? -9.602 -11.273 6.652 1 97.06 88 SER A N 1
ATOM 687 C CA . SER A 1 88 ? -10.273 -11.359 5.363 1 97.06 88 SER A CA 1
ATOM 688 C C . SER A 1 88 ? -9.336 -11.867 4.277 1 97.06 88 SER A C 1
ATOM 690 O O . SER A 1 88 ? -9.727 -12.664 3.426 1 97.06 88 SER A O 1
ATOM 692 N N . GLY A 1 89 ? -8.102 -11.344 4.289 1 96.12 89 GLY A N 1
ATOM 693 C CA . GLY A 1 89 ? -7.098 -11.836 3.354 1 96.12 89 GLY A CA 1
ATOM 694 C C . GLY A 1 89 ? -6.82 -13.32 3.506 1 96.12 89 GLY A C 1
ATOM 695 O O . GLY A 1 89 ? -6.711 -14.039 2.512 1 96.12 89 GLY A O 1
ATOM 696 N N . LEU A 1 90 ? -6.734 -13.742 4.742 1 95.25 90 LEU A N 1
ATOM 697 C CA . LEU A 1 90 ? -6.527 -15.164 5.008 1 95.25 90 LEU A CA 1
ATOM 698 C C . LEU A 1 90 ? -7.699 -15.984 4.488 1 95.25 90 LEU A C 1
ATOM 700 O O . LEU A 1 90 ? -7.5 -17.047 3.895 1 95.25 90 LEU A O 1
ATOM 704 N N . SER A 1 91 ? -8.828 -15.461 4.688 1 95.94 91 SER A N 1
ATOM 705 C CA . SER A 1 91 ? -10.039 -16.125 4.207 1 95.94 91 SER A CA 1
ATOM 706 C C . SER A 1 91 ? -10.039 -16.234 2.686 1 95.94 91 SER A C 1
ATOM 708 O O . SER A 1 91 ? -10.414 -17.266 2.133 1 95.94 91 SER A O 1
ATOM 710 N N . VAL A 1 92 ? -9.664 -15.25 2.031 1 93.94 92 VAL A N 1
ATOM 711 C CA . VAL A 1 92 ? -9.586 -15.234 0.574 1 93.94 92 VAL A CA 1
ATOM 712 C C . VAL A 1 92 ? -8.625 -16.328 0.095 1 93.94 92 VAL A C 1
ATOM 714 O O . VAL A 1 92 ? -8.93 -17.062 -0.841 1 93.94 92 VAL A O 1
ATOM 717 N N . VAL A 1 93 ? -7.484 -16.453 0.745 1 91.38 93 VAL A N 1
ATOM 718 C CA . VAL A 1 93 ? -6.453 -17.406 0.352 1 91.38 93 VAL A CA 1
ATOM 719 C C . VAL A 1 93 ? -6.953 -18.828 0.6 1 91.38 93 VAL A C 1
ATOM 721 O O . VAL A 1 93 ? -6.855 -19.688 -0.278 1 91.38 93 VAL A O 1
ATOM 724 N N . ILE A 1 94 ? -7.516 -19.078 1.717 1 90.94 94 ILE A N 1
ATOM 725 C CA . ILE A 1 94 ? -8.023 -20.391 2.072 1 90.94 94 ILE A CA 1
ATOM 726 C C . ILE A 1 94 ? -9.188 -20.766 1.165 1 90.94 94 ILE A C 1
ATOM 728 O O . ILE A 1 94 ? -9.258 -21.875 0.649 1 90.94 94 ILE A O 1
ATOM 732 N N . GLY A 1 95 ? -10.031 -19.875 0.992 1 90.38 95 GLY A N 1
ATOM 733 C CA . GLY A 1 95 ? -11.203 -20.109 0.167 1 90.38 95 GLY A CA 1
ATOM 734 C C . GLY A 1 95 ? -10.883 -20.234 -1.311 1 90.38 95 GLY A C 1
ATOM 735 O O . GLY A 1 95 ? -11.656 -20.812 -2.076 1 90.38 95 GLY A O 1
ATOM 736 N N . GLY A 1 96 ? -9.844 -19.703 -1.743 1 87.88 96 GLY A N 1
ATOM 737 C CA . GLY A 1 96 ? -9.445 -19.719 -3.141 1 87.88 96 GLY A CA 1
ATOM 738 C C . GLY A 1 96 ? -8.516 -20.875 -3.475 1 87.88 96 GLY A C 1
ATOM 739 O O . GLY A 1 96 ? -7.965 -20.938 -4.574 1 87.88 96 GLY A O 1
ATOM 740 N N . GLY A 1 97 ? -8.289 -21.75 -2.521 1 84.44 97 GLY A N 1
ATOM 741 C CA . GLY A 1 97 ? -7.492 -22.938 -2.781 1 84.44 97 GLY A CA 1
ATOM 742 C C . GLY A 1 97 ? -6.004 -22.719 -2.592 1 84.44 97 GLY A C 1
ATOM 743 O O . GLY A 1 97 ? -5.184 -23.5 -3.07 1 84.44 97 GLY A O 1
ATOM 744 N N . GLY A 1 98 ? -5.699 -21.562 -1.998 1 84.38 98 GLY A N 1
ATOM 745 C CA . GLY A 1 98 ? -4.301 -21.312 -1.688 1 84.38 98 GLY A CA 1
ATOM 746 C C . GLY A 1 98 ? -3.496 -20.844 -2.889 1 84.38 98 GLY A C 1
ATOM 747 O O . GLY A 1 98 ? -2.273 -20.984 -2.918 1 84.38 98 GLY A O 1
ATOM 748 N N . LYS A 1 99 ? -4.098 -20.359 -3.867 1 82.38 99 LYS A N 1
ATOM 749 C CA . LYS A 1 99 ? -3.412 -19.891 -5.066 1 82.38 99 LYS A CA 1
ATOM 750 C C . LYS A 1 99 ? -2.465 -18.734 -4.738 1 82.38 99 LYS A C 1
ATOM 752 O O . LYS A 1 99 ? -2.803 -17.859 -3.943 1 82.38 99 LYS A O 1
ATOM 757 N N . ALA A 1 100 ? -1.324 -18.719 -5.344 1 80.19 100 ALA A N 1
ATOM 758 C CA . ALA A 1 100 ? -0.267 -17.75 -5.043 1 80.19 100 ALA A CA 1
ATOM 759 C C . ALA A 1 100 ? -0.724 -16.328 -5.344 1 80.19 100 ALA A C 1
ATOM 761 O O . ALA A 1 100 ? -0.356 -15.391 -4.633 1 80.19 100 ALA A O 1
ATOM 762 N N . GLU A 1 101 ? -1.579 -16.125 -6.301 1 80.19 101 GLU A N 1
ATOM 763 C CA . GLU A 1 101 ? -2.039 -14.812 -6.734 1 80.19 101 GLU A CA 1
ATOM 764 C C . GLU A 1 101 ? -2.906 -14.156 -5.664 1 80.19 101 GLU A C 1
ATOM 766 O O . GLU A 1 101 ? -2.961 -12.93 -5.57 1 80.19 101 GLU A O 1
ATOM 771 N N . LEU A 1 102 ? -3.498 -15.016 -4.941 1 87.06 102 LEU A N 1
ATOM 772 C CA . LEU A 1 102 ? -4.441 -14.477 -3.969 1 87.06 102 LEU A CA 1
ATOM 773 C C . LEU A 1 102 ? -3.707 -13.945 -2.742 1 87.06 102 LEU A C 1
ATOM 775 O O . LEU A 1 102 ? -4.281 -13.195 -1.949 1 87.06 102 LEU A O 1
ATOM 779 N N . HIS A 1 103 ? -2.463 -14.305 -2.576 1 87.94 103 HIS A N 1
ATOM 780 C CA . HIS A 1 103 ? -1.67 -13.781 -1.471 1 87.94 103 HIS A CA 1
ATOM 781 C C . HIS A 1 103 ? -1.4 -12.289 -1.648 1 87.94 103 HIS A C 1
ATOM 783 O O . HIS A 1 103 ? -0.982 -11.609 -0.706 1 87.94 103 HIS A O 1
ATOM 789 N N . LEU A 1 104 ? -1.702 -11.758 -2.797 1 86.06 104 LEU A N 1
ATOM 790 C CA . LEU A 1 104 ? -1.507 -10.344 -3.088 1 86.06 104 LEU A CA 1
ATOM 791 C C . LEU A 1 104 ? -2.402 -9.477 -2.207 1 86.06 104 LEU A C 1
ATOM 793 O O . LEU A 1 104 ? -2.127 -8.289 -2.01 1 86.06 104 LEU A O 1
ATOM 797 N N . VAL A 1 105 ? -3.436 -10.055 -1.718 1 90.5 105 VAL A N 1
ATOM 798 C CA . VAL A 1 105 ? -4.41 -9.305 -0.932 1 90.5 105 VAL A CA 1
ATOM 799 C C . VAL A 1 105 ? -3.752 -8.789 0.347 1 90.5 105 VAL A C 1
ATOM 801 O O . VAL A 1 105 ? -4.172 -7.773 0.902 1 90.5 105 VAL A O 1
ATOM 804 N N . PHE A 1 106 ? -2.748 -9.461 0.766 1 92.88 106 PHE A N 1
ATOM 805 C CA . PHE A 1 106 ? -2.074 -9.047 1.991 1 92.88 106 PHE A CA 1
ATOM 806 C C . PHE A 1 106 ? -1.291 -7.762 1.77 1 92.88 106 PHE A C 1
ATOM 808 O O . PHE A 1 106 ? -1.193 -6.926 2.67 1 92.88 106 PHE A O 1
ATOM 815 N N . PHE A 1 107 ? -0.752 -7.605 0.655 1 91.19 107 PHE A N 1
ATOM 816 C CA . PHE A 1 107 ? -0.043 -6.371 0.34 1 91.19 107 PHE A CA 1
ATOM 817 C C . PHE A 1 107 ? -1.004 -5.188 0.297 1 91.19 107 PHE A C 1
ATOM 819 O O . PHE A 1 107 ? -0.688 -4.105 0.796 1 91.19 107 PHE A O 1
ATOM 826 N N . ALA A 1 108 ? -2.104 -5.465 -0.29 1 90.75 108 ALA A N 1
ATOM 827 C CA . ALA A 1 108 ? -3.141 -4.438 -0.304 1 90.75 108 ALA A CA 1
ATOM 828 C C . ALA A 1 108 ? -3.596 -4.098 1.112 1 90.75 108 ALA A C 1
ATOM 830 O O . ALA A 1 108 ? -3.834 -2.93 1.43 1 90.75 108 ALA A O 1
ATOM 831 N N . ALA A 1 109 ? -3.686 -5.094 1.925 1 94.31 109 ALA A N 1
ATOM 832 C CA . ALA A 1 109 ? -4.113 -4.887 3.307 1 94.31 109 ALA A CA 1
ATOM 833 C C . ALA A 1 109 ? -3.102 -4.035 4.07 1 94.31 109 ALA A C 1
ATOM 835 O O . ALA A 1 109 ? -3.48 -3.098 4.777 1 94.31 109 ALA A O 1
ATOM 836 N N . ILE A 1 110 ? -1.842 -4.34 3.873 1 93.81 110 ILE A N 1
ATOM 837 C CA . ILE A 1 110 ? -0.791 -3.6 4.562 1 93.81 110 ILE A CA 1
ATOM 838 C C . ILE A 1 110 ? -0.799 -2.143 4.105 1 93.81 110 ILE A C 1
ATOM 840 O O . ILE A 1 110 ? -0.66 -1.229 4.922 1 93.81 110 ILE A O 1
ATOM 844 N N . ALA A 1 111 ? -0.975 -1.973 2.84 1 90.75 111 ALA A N 1
ATOM 845 C CA . ALA A 1 111 ? -1.059 -0.616 2.307 1 90.75 111 ALA A CA 1
ATOM 846 C C . ALA A 1 111 ? -2.238 0.14 2.912 1 90.75 111 ALA A C 1
ATOM 848 O O . ALA A 1 111 ? -2.119 1.32 3.25 1 90.75 111 ALA A O 1
ATOM 849 N N . ALA A 1 112 ? -3.334 -0.503 3.064 1 92.88 112 ALA A N 1
ATOM 850 C CA . ALA A 1 112 ? -4.52 0.123 3.643 1 92.88 112 ALA A CA 1
ATOM 851 C C . ALA A 1 112 ? -4.301 0.458 5.117 1 92.88 112 ALA A C 1
ATOM 853 O O . ALA A 1 112 ? -4.707 1.522 5.586 1 92.88 112 ALA A O 1
ATOM 854 N N . ILE A 1 113 ? -3.66 -0.409 5.812 1 95.12 113 ILE A N 1
ATOM 855 C CA . ILE A 1 113 ? -3.42 -0.242 7.242 1 95.12 113 ILE A CA 1
ATOM 856 C C . ILE A 1 113 ? -2.479 0.938 7.473 1 95.12 113 ILE A C 1
ATOM 858 O O . ILE A 1 113 ? -2.594 1.646 8.477 1 95.12 113 ILE A O 1
ATOM 862 N N . ALA A 1 114 ? -1.628 1.197 6.543 1 92.69 114 ALA A N 1
ATOM 863 C CA . ALA A 1 114 ? -0.687 2.309 6.645 1 92.69 114 ALA A CA 1
ATOM 864 C C . ALA A 1 114 ? -1.419 3.646 6.688 1 92.69 114 ALA A C 1
ATOM 866 O O . ALA A 1 114 ? -0.839 4.668 7.062 1 92.69 114 ALA A O 1
ATOM 867 N N . TYR A 1 115 ? -2.684 3.59 6.383 1 90.81 115 TYR A N 1
ATOM 868 C CA . TYR A 1 115 ? -3.531 4.777 6.41 1 90.81 115 TYR A CA 1
ATOM 869 C C . TYR A 1 115 ? -3.596 5.363 7.816 1 90.81 115 TYR A C 1
ATOM 871 O O . TYR A 1 115 ? -3.711 6.582 7.984 1 90.81 115 TYR A O 1
ATOM 879 N N . TYR A 1 116 ? -3.457 4.598 8.812 1 90.75 116 TYR A N 1
ATOM 880 C CA . TYR A 1 116 ? -3.537 5.047 10.203 1 90.75 116 TYR A CA 1
ATOM 881 C C . TYR A 1 116 ? -2.287 5.828 10.594 1 90.75 116 TYR A C 1
ATOM 883 O O . TYR A 1 116 ? -2.287 6.543 11.602 1 90.75 116 TYR A O 1
ATOM 891 N N . GLY A 1 117 ? -1.233 5.637 9.875 1 91.12 117 GLY A N 1
ATOM 892 C CA . GLY A 1 117 ? -0.005 6.359 10.164 1 91.12 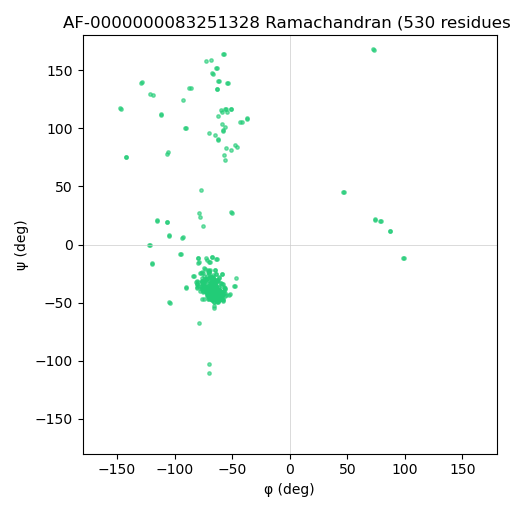117 GLY A CA 1
ATOM 893 C C . GLY A 1 117 ? 0.708 5.844 11.406 1 91.12 117 GLY A C 1
ATOM 894 O O . GLY A 1 117 ? 1.431 6.59 12.062 1 91.12 117 GLY A O 1
ATOM 895 N N . ARG A 1 118 ? 0.46 4.656 11.812 1 92.88 118 ARG A N 1
ATOM 896 C CA . ARG A 1 118 ? 1.089 4.039 12.977 1 92.88 118 ARG A CA 1
ATOM 897 C C . ARG A 1 118 ? 2.012 2.898 12.562 1 92.88 118 ARG A C 1
ATOM 899 O O . ARG A 1 118 ? 1.545 1.846 12.125 1 92.88 118 ARG A O 1
ATOM 906 N N . ILE A 1 119 ? 3.287 3.105 12.758 1 94.75 119 ILE A N 1
ATOM 907 C CA . ILE A 1 119 ? 4.312 2.148 12.352 1 94.75 119 ILE A CA 1
ATOM 908 C C . ILE A 1 119 ? 4.078 0.814 13.055 1 94.75 119 ILE A C 1
ATOM 910 O O . ILE A 1 119 ? 4.215 -0.249 12.445 1 94.75 119 ILE A O 1
ATOM 914 N N . ARG A 1 120 ? 3.768 0.832 14.32 1 94.5 120 ARG A N 1
ATOM 915 C CA . ARG A 1 120 ? 3.557 -0.377 15.109 1 94.5 120 ARG A CA 1
ATOM 916 C C . ARG A 1 120 ? 2.439 -1.229 14.516 1 94.5 120 ARG A C 1
ATOM 918 O O . ARG A 1 120 ? 2.551 -2.455 14.461 1 94.5 120 ARG A O 1
ATOM 925 N N . LEU A 1 121 ? 1.367 -0.581 14.133 1 95.31 121 LEU A N 1
ATOM 926 C CA . LEU A 1 121 ? 0.227 -1.295 13.57 1 95.31 121 LEU A CA 1
ATOM 927 C C . LEU A 1 121 ? 0.618 -2.014 12.281 1 95.31 121 LEU A C 1
ATOM 929 O O . LEU A 1 121 ? 0.246 -3.172 12.07 1 95.31 121 LEU A O 1
ATOM 933 N N . VAL A 1 122 ? 1.359 -1.329 11.43 1 95.94 122 VAL A N 1
ATOM 934 C CA . VAL A 1 122 ? 1.82 -1.885 10.156 1 95.94 122 VAL A CA 1
ATOM 935 C C . VAL A 1 122 ? 2.732 -3.08 10.422 1 95.94 122 VAL A C 1
ATOM 937 O O . VAL A 1 122 ? 2.531 -4.156 9.852 1 95.94 122 VAL A O 1
ATOM 940 N N . LEU A 1 123 ? 3.686 -2.941 11.32 1 96.12 123 LEU A N 1
ATOM 941 C CA . LEU A 1 123 ? 4.684 -3.977 11.57 1 96.12 123 LEU A CA 1
ATOM 942 C C . LEU A 1 123 ? 4.055 -5.18 12.266 1 96.12 123 LEU A C 1
ATOM 944 O O . LEU A 1 123 ? 4.359 -6.324 11.93 1 96.12 123 LEU A O 1
ATOM 948 N N . VAL A 1 124 ? 3.203 -4.926 13.203 1 95.25 124 VAL A N 1
ATOM 949 C CA . VAL A 1 124 ? 2.521 -6.012 13.898 1 95.25 124 VAL A CA 1
ATOM 950 C C . VAL A 1 124 ? 1.656 -6.797 12.914 1 95.25 124 VAL A C 1
ATOM 952 O O . VAL A 1 124 ? 1.633 -8.031 12.938 1 95.25 124 VAL A O 1
ATOM 955 N N . SER A 1 125 ? 0.913 -6.082 12.078 1 96.69 125 SER A N 1
ATOM 956 C CA . SER A 1 125 ? 0.071 -6.738 11.086 1 96.69 125 SER A CA 1
ATOM 957 C C . SER A 1 125 ? 0.903 -7.59 10.133 1 96.69 125 SER A C 1
ATOM 959 O O . SER A 1 125 ? 0.542 -8.734 9.836 1 96.69 125 SER A O 1
ATOM 961 N N . ALA A 1 126 ? 2.02 -7.039 9.648 1 96.38 126 ALA A N 1
ATOM 962 C CA . ALA A 1 126 ? 2.906 -7.789 8.758 1 96.38 126 ALA A CA 1
ATOM 963 C C . ALA A 1 126 ? 3.447 -9.039 9.453 1 96.38 126 ALA A C 1
ATOM 965 O O . ALA A 1 126 ? 3.551 -10.102 8.836 1 96.38 126 ALA A O 1
ATOM 966 N N . MET A 1 127 ? 3.785 -8.922 10.703 1 96 127 MET A N 1
ATOM 967 C CA . MET A 1 127 ? 4.312 -10.055 11.469 1 96 127 MET A CA 1
ATOM 968 C C . MET A 1 127 ? 3.254 -11.141 11.633 1 96 127 MET A C 1
ATOM 970 O O . MET A 1 127 ? 3.564 -12.328 11.562 1 96 127 MET A O 1
ATOM 974 N N . ILE A 1 128 ? 2.051 -10.781 11.867 1 95.75 128 ILE A N 1
ATOM 975 C CA . ILE A 1 128 ? 0.96 -11.742 12 1 95.75 128 ILE A CA 1
ATOM 976 C C . ILE A 1 128 ? 0.777 -12.5 10.688 1 95.75 128 ILE A C 1
ATOM 978 O O . ILE A 1 128 ? 0.676 -13.727 10.688 1 95.75 128 ILE A O 1
ATOM 982 N N . VAL A 1 129 ? 0.716 -11.781 9.578 1 95.81 129 VAL A N 1
ATOM 983 C CA . VAL A 1 129 ? 0.562 -12.406 8.266 1 95.81 129 VAL A CA 1
ATOM 984 C C . VAL A 1 129 ? 1.713 -13.383 8.023 1 95.81 129 VAL A C 1
ATOM 986 O O . VAL A 1 129 ? 1.49 -14.531 7.629 1 95.81 129 VAL A O 1
ATOM 989 N N . ALA A 1 130 ? 2.936 -12.922 8.305 1 94.5 130 ALA A N 1
ATOM 990 C CA . ALA A 1 130 ? 4.113 -13.766 8.102 1 94.5 130 ALA A CA 1
ATOM 991 C C . ALA A 1 130 ? 4.051 -15.008 8.992 1 94.5 130 ALA A C 1
ATOM 993 O O . ALA A 1 130 ? 4.367 -16.109 8.547 1 94.5 130 ALA A O 1
ATOM 994 N N . ALA A 1 131 ? 3.674 -14.852 10.188 1 94.62 131 ALA A N 1
ATOM 995 C CA . ALA A 1 131 ? 3.598 -15.961 11.133 1 94.62 131 ALA A CA 1
ATOM 996 C C . ALA A 1 131 ? 2.559 -16.984 10.695 1 94.62 131 ALA A C 1
ATOM 998 O O . ALA A 1 131 ? 2.812 -18.188 10.734 1 94.62 131 ALA A O 1
ATOM 999 N N . VAL A 1 132 ? 1.416 -16.547 10.305 1 93.25 132 VAL A N 1
ATOM 1000 C CA . VAL A 1 132 ? 0.34 -17.438 9.891 1 93.25 132 VAL A CA 1
ATOM 1001 C C . VAL A 1 132 ? 0.747 -18.188 8.617 1 93.25 132 VAL A C 1
ATOM 1003 O O . VAL A 1 132 ? 0.479 -19.391 8.484 1 93.25 132 VAL A O 1
ATOM 1006 N N . GLN A 1 133 ? 1.374 -17.5 7.703 1 91.44 133 GLN A N 1
ATOM 1007 C CA . GLN A 1 133 ? 1.85 -18.141 6.484 1 91.44 133 GLN A CA 1
ATOM 1008 C C . GLN A 1 133 ? 2.918 -19.188 6.797 1 91.44 133 GLN A C 1
ATOM 1010 O O . GLN A 1 133 ? 2.961 -20.25 6.172 1 91.44 133 GLN A O 1
ATOM 1015 N N . THR A 1 134 ? 3.773 -18.875 7.738 1 91.06 134 THR A N 1
ATOM 1016 C CA . THR A 1 134 ? 4.816 -19.812 8.141 1 91.06 134 THR A CA 1
ATOM 1017 C C . THR A 1 134 ? 4.211 -21.031 8.836 1 91.06 134 THR A C 1
ATOM 1019 O O . THR A 1 134 ? 4.586 -22.172 8.555 1 91.06 134 THR A O 1
ATOM 1022 N N . ALA A 1 135 ? 3.279 -20.797 9.68 1 91.44 135 ALA A N 1
ATOM 1023 C CA . ALA A 1 135 ? 2.59 -21.875 10.367 1 91.44 135 ALA A CA 1
ATOM 1024 C C . ALA A 1 135 ? 1.838 -22.766 9.383 1 91.44 135 ALA A C 1
ATOM 1026 O O . ALA A 1 135 ? 1.812 -23.984 9.523 1 91.44 135 ALA A O 1
ATOM 1027 N N . GLY A 1 136 ? 1.192 -22.172 8.414 1 88.5 136 GLY A N 1
ATOM 1028 C CA . GLY A 1 136 ? 0.506 -22.922 7.379 1 88.5 136 GLY A CA 1
ATOM 1029 C C . GLY A 1 136 ? 1.435 -23.812 6.574 1 88.5 136 GLY A C 1
ATOM 1030 O O . GLY A 1 136 ? 1.096 -24.953 6.262 1 88.5 136 GLY A O 1
ATOM 1031 N N . LEU A 1 137 ? 2.572 -23.25 6.25 1 87.81 137 LEU A N 1
ATOM 1032 C CA . LEU A 1 137 ? 3.545 -24.031 5.492 1 87.81 137 LEU A CA 1
ATOM 1033 C C . LEU A 1 137 ? 4.051 -25.219 6.312 1 87.81 137 LEU A C 1
ATOM 1035 O O . LEU A 1 137 ? 4.219 -26.312 5.781 1 87.81 137 LEU A O 1
ATOM 1039 N N . ALA A 1 138 ? 4.242 -25.078 7.574 1 88 138 ALA A N 1
ATOM 1040 C CA . ALA A 1 138 ? 4.832 -26.094 8.445 1 88 138 ALA A CA 1
ATOM 1041 C C . ALA A 1 138 ? 3.797 -27.141 8.844 1 88 138 ALA A C 1
ATOM 1043 O O . ALA A 1 138 ? 4.113 -28.328 8.945 1 88 138 ALA A O 1
ATOM 1044 N N . LEU A 1 139 ? 2.588 -26.797 9.016 1 87.06 139 LEU A N 1
ATOM 1045 C CA . LEU A 1 139 ? 1.595 -27.688 9.602 1 87.06 139 LEU A CA 1
ATOM 1046 C C . LEU A 1 139 ? 0.669 -28.25 8.523 1 87.06 139 LEU A C 1
ATOM 1048 O O . LEU A 1 139 ? 0.436 -29.453 8.469 1 87.06 139 LEU A O 1
ATOM 1052 N N . HIS A 1 140 ? 0.146 -27.359 7.711 1 86.69 140 HIS A N 1
ATOM 1053 C CA . HIS A 1 140 ? -0.81 -27.75 6.68 1 86.69 140 HIS A CA 1
ATOM 1054 C C . HIS A 1 140 ? -0.584 -26.953 5.395 1 86.69 140 HIS A C 1
ATOM 1056 O O . HIS A 1 140 ? -1.377 -26.062 5.059 1 86.69 140 HIS A O 1
ATOM 1062 N N . PRO A 1 141 ? 0.393 -27.266 4.691 1 84.88 141 PRO A N 1
ATOM 1063 C CA . PRO A 1 141 ? 0.727 -26.484 3.498 1 84.88 141 PRO A CA 1
ATOM 1064 C C . PRO A 1 141 ? -0.415 -26.438 2.486 1 84.88 141 PRO A C 1
ATOM 1066 O O . PRO A 1 141 ? -0.558 -25.453 1.759 1 84.88 141 PRO A O 1
ATOM 1069 N N . GLY A 1 142 ? -1.267 -27.406 2.498 1 84.25 142 GLY A N 1
ATOM 1070 C CA . GLY A 1 142 ? -2.367 -27.453 1.549 1 84.25 142 GLY A CA 1
ATOM 1071 C C . GLY A 1 142 ? -3.443 -26.422 1.823 1 84.25 142 GLY A C 1
ATOM 1072 O O . GLY A 1 142 ? -4.297 -26.172 0.973 1 84.25 142 GLY A O 1
ATOM 1073 N N . TRP A 1 143 ? -3.398 -25.812 2.99 1 85.5 143 TRP A N 1
ATOM 1074 C CA . TRP A 1 143 ? -4.41 -24.812 3.344 1 85.5 143 TRP A CA 1
ATOM 1075 C C . TRP A 1 143 ? -4.102 -23.469 2.699 1 85.5 143 TRP A C 1
ATOM 1077 O O . TRP A 1 143 ? -5.012 -22.734 2.324 1 85.5 143 TRP A O 1
ATOM 1087 N N . LEU A 1 144 ? -2.822 -23.219 2.547 1 87.81 144 LEU A N 1
ATOM 1088 C CA . LEU A 1 144 ? -2.453 -21.875 2.137 1 87.81 144 LEU A CA 1
ATOM 1089 C C . LEU A 1 144 ? -1.708 -21.891 0.806 1 87.81 144 LEU A C 1
ATOM 1091 O O . LEU A 1 144 ? -1.579 -20.859 0.146 1 87.81 144 LEU A O 1
ATOM 1095 N N . TYR A 1 145 ? -1.248 -23.078 0.447 1 84.25 145 TYR A N 1
ATOM 1096 C CA . TYR A 1 145 ? -0.426 -23.156 -0.755 1 84.25 145 TYR A CA 1
ATOM 1097 C C . TYR A 1 145 ? -0.94 -24.25 -1.694 1 84.25 145 TYR A C 1
ATOM 1099 O O . TYR A 1 145 ? -1.393 -25.297 -1.245 1 84.25 145 TYR A O 1
ATOM 1107 N N . GLU A 1 146 ? -0.923 -23.891 -2.975 1 75.19 146 GLU A N 1
ATOM 1108 C CA . GLU A 1 146 ? -1.418 -24.828 -3.98 1 75.19 146 GLU A CA 1
ATOM 1109 C C . GLU A 1 146 ? -0.541 -26.062 -4.055 1 75.19 146 GLU A C 1
ATOM 1111 O O . GLU A 1 146 ? -1.049 -27.188 -4.176 1 75.19 146 GLU A O 1
ATOM 1116 N N . SER A 1 147 ? 0.793 -25.906 -4.262 1 67.69 147 SER A N 1
ATOM 1117 C CA . SER A 1 147 ? 1.674 -27.062 -4.305 1 67.69 147 SER A CA 1
ATOM 1118 C C . SER A 1 147 ? 2.732 -27 -3.209 1 67.69 147 SER A C 1
ATOM 1120 O O . SER A 1 147 ? 3.256 -25.922 -2.912 1 67.69 147 SER A O 1
ATOM 1122 N N . ALA A 1 148 ? 2.793 -28.078 -2.506 1 59.38 148 ALA A N 1
ATOM 1123 C CA . ALA A 1 148 ? 3.795 -28.172 -1.445 1 59.38 148 ALA A CA 1
ATOM 1124 C C . ALA A 1 148 ? 5.199 -27.938 -1.994 1 59.38 148 ALA A C 1
ATOM 1126 O O . ALA A 1 148 ? 6.027 -27.297 -1.344 1 59.38 148 ALA A O 1
ATOM 1127 N N . GLU A 1 149 ? 5.473 -28.438 -3.184 1 58.84 149 GLU A N 1
ATOM 1128 C CA . GLU A 1 149 ? 6.809 -28.344 -3.766 1 58.84 149 GLU A CA 1
ATOM 1129 C C . GLU A 1 149 ? 7.199 -26.891 -4.031 1 58.84 149 GLU A C 1
ATOM 1131 O O . GLU A 1 149 ? 8.352 -26.516 -3.818 1 58.84 149 GLU A O 1
ATOM 1136 N N . HIS A 1 150 ? 6.172 -26.109 -4.305 1 63.28 150 HIS A N 1
ATOM 1137 C CA . HIS A 1 150 ? 6.48 -24.734 -4.641 1 63.28 150 HIS A CA 1
ATOM 1138 C C . HIS A 1 150 ? 6.148 -23.797 -3.486 1 63.28 150 HIS A C 1
ATOM 1140 O O . HIS A 1 150 ? 6.414 -22.594 -3.559 1 63.28 150 HIS A O 1
ATOM 1146 N N . GLY A 1 151 ? 5.812 -24.531 -2.428 1 65.38 151 GLY A N 1
ATOM 1147 C CA . GLY A 1 151 ? 5.324 -23.75 -1.306 1 65.38 151 GLY A CA 1
ATOM 1148 C C . GLY A 1 151 ? 6.414 -22.953 -0.605 1 65.38 151 GLY A C 1
ATOM 1149 O O . GLY A 1 151 ? 6.234 -21.781 -0.289 1 65.38 151 GLY A O 1
ATOM 1150 N N . ALA A 1 152 ? 7.625 -23.594 -0.492 1 73.88 152 ALA A N 1
ATOM 1151 C CA . ALA A 1 152 ? 8.703 -22.938 0.241 1 73.88 152 ALA A CA 1
ATOM 1152 C C . ALA A 1 152 ? 9.234 -21.734 -0.524 1 73.88 152 ALA A C 1
ATOM 1154 O O . ALA A 1 152 ? 9.547 -20.703 0.073 1 73.88 152 ALA A O 1
ATOM 1155 N N . GLY A 1 153 ? 9.375 -21.906 -1.84 1 74.31 153 GLY A N 1
ATOM 1156 C CA . GLY A 1 153 ? 9.828 -20.781 -2.66 1 74.31 153 GLY A CA 1
ATOM 1157 C C . GLY A 1 153 ? 8.859 -19.625 -2.656 1 74.31 153 GLY A C 1
ATOM 1158 O O . GLY A 1 153 ? 9.273 -18.469 -2.521 1 74.31 153 GLY A O 1
ATOM 1159 N N . ILE A 1 154 ? 7.605 -19.969 -2.725 1 74.25 154 ILE A N 1
ATOM 1160 C CA . ILE A 1 154 ? 6.566 -18.938 -2.703 1 74.25 154 ILE A CA 1
ATOM 1161 C C . ILE A 1 154 ? 6.555 -18.25 -1.343 1 74.25 154 ILE A C 1
ATOM 1163 O O . ILE A 1 154 ? 6.496 -17.016 -1.266 1 74.25 154 ILE A O 1
ATOM 1167 N N . TRP A 1 155 ? 6.629 -19.062 -0.344 1 81.81 155 TRP A N 1
ATOM 1168 C CA . TRP A 1 155 ? 6.629 -18.531 1.018 1 81.81 155 TRP A CA 1
ATOM 1169 C C . TRP A 1 155 ? 7.785 -17.562 1.225 1 81.81 155 TRP A C 1
ATOM 1171 O O . TRP A 1 155 ? 7.594 -16.469 1.761 1 81.81 155 TRP A O 1
ATOM 1181 N N . LEU A 1 156 ? 8.953 -17.953 0.815 1 82.88 156 LEU A N 1
ATOM 1182 C CA . LEU A 1 156 ? 10.133 -17.125 1.002 1 82.88 156 LEU A CA 1
ATOM 1183 C C . LEU A 1 156 ? 9.984 -15.805 0.242 1 82.88 156 LEU A C 1
ATOM 1185 O O . LEU A 1 156 ? 10.258 -14.734 0.79 1 82.88 156 LEU A O 1
ATOM 1189 N N . LEU A 1 157 ? 9.57 -15.875 -0.942 1 79.56 157 LEU A N 1
ATOM 1190 C CA . LEU A 1 157 ? 9.438 -14.68 -1.773 1 79.56 157 LEU A CA 1
ATOM 1191 C C . LEU A 1 157 ? 8.344 -13.766 -1.23 1 79.56 157 LEU A C 1
ATOM 1193 O O . LEU A 1 157 ? 8.555 -12.555 -1.115 1 79.56 157 LEU A O 1
ATOM 1197 N N . HIS A 1 158 ? 7.266 -14.352 -0.862 1 83.38 158 HIS A N 1
ATOM 1198 C CA . HIS A 1 158 ? 6.141 -13.562 -0.369 1 83.38 158 HIS A CA 1
ATOM 1199 C C . HIS A 1 158 ? 6.48 -12.883 0.949 1 83.38 158 HIS A C 1
ATOM 1201 O O . HIS A 1 158 ? 6.176 -11.703 1.138 1 83.38 158 HIS A O 1
ATOM 1207 N N . THR A 1 159 ? 7.125 -13.672 1.768 1 87.5 159 THR A N 1
ATOM 1208 C CA . THR A 1 159 ? 7.477 -13.109 3.068 1 87.5 159 THR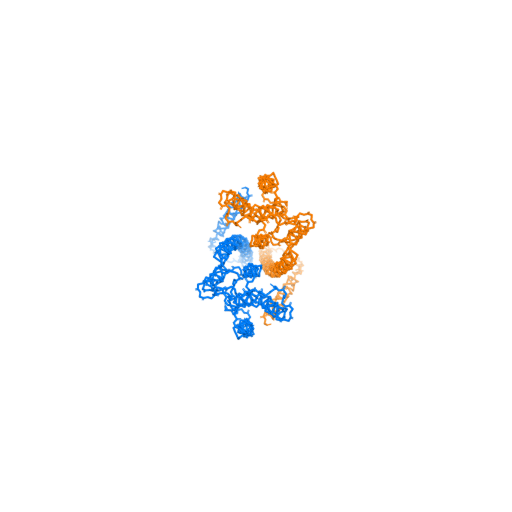 A CA 1
ATOM 1209 C C . THR A 1 159 ? 8.531 -12.016 2.92 1 87.5 159 THR A C 1
ATOM 1211 O O . THR A 1 159 ? 8.477 -10.992 3.6 1 87.5 159 THR A O 1
ATOM 1214 N N . ALA A 1 160 ? 9.461 -12.18 2.039 1 87.38 160 ALA A N 1
ATOM 1215 C CA . ALA A 1 160 ? 10.492 -11.172 1.804 1 87.38 160 ALA A CA 1
ATOM 1216 C C . ALA A 1 160 ? 9.883 -9.891 1.237 1 87.38 160 ALA A C 1
ATOM 1218 O O . ALA A 1 160 ? 10.195 -8.789 1.704 1 87.38 160 ALA A O 1
ATOM 1219 N N . LEU A 1 161 ? 9.07 -10.016 0.315 1 88.31 161 LEU A N 1
ATOM 1220 C CA . LEU A 1 161 ? 8.445 -8.852 -0.303 1 88.31 161 LEU A CA 1
ATOM 1221 C C . LEU A 1 161 ? 7.516 -8.148 0.678 1 88.31 161 LEU A C 1
ATOM 1223 O O . LEU A 1 161 ? 7.414 -6.918 0.669 1 88.31 161 LEU A O 1
ATOM 1227 N N . LEU A 1 162 ? 6.832 -8.938 1.489 1 91.75 162 LEU A N 1
ATOM 1228 C CA . LEU A 1 162 ? 5.992 -8.367 2.539 1 91.75 162 LEU A CA 1
ATOM 1229 C C . LEU A 1 162 ? 6.828 -7.535 3.508 1 91.75 162 LEU A C 1
ATOM 1231 O O . LEU A 1 162 ? 6.422 -6.441 3.9 1 91.75 162 LEU A O 1
ATOM 1235 N N . ALA A 1 163 ? 7.965 -8.062 3.814 1 90.94 163 ALA A N 1
ATOM 1236 C CA . ALA A 1 163 ? 8.867 -7.355 4.719 1 90.94 163 ALA A CA 1
ATOM 1237 C C . ALA A 1 163 ? 9.344 -6.043 4.102 1 90.94 163 ALA A C 1
ATOM 1239 O O . ALA A 1 163 ? 9.375 -5.008 4.773 1 90.94 163 ALA A O 1
ATOM 1240 N N . VAL A 1 164 ? 9.648 -6.113 2.893 1 88.25 164 VAL A N 1
ATOM 1241 C CA . VAL A 1 164 ? 10.102 -4.918 2.191 1 88.25 164 VAL A CA 1
ATOM 1242 C C . VAL A 1 164 ? 8.977 -3.893 2.131 1 88.25 164 VAL A C 1
ATOM 1244 O O . VAL A 1 164 ? 9.188 -2.711 2.412 1 88.25 164 VAL A O 1
ATOM 1247 N N . THR A 1 165 ? 7.797 -4.332 1.789 1 90.06 165 THR A N 1
ATOM 1248 C CA . THR A 1 165 ? 6.641 -3.447 1.681 1 90.06 165 THR A CA 1
ATOM 1249 C C . THR A 1 165 ? 6.309 -2.824 3.033 1 90.06 165 THR A C 1
ATOM 1251 O O . THR A 1 165 ? 6.094 -1.614 3.129 1 90.06 165 THR A O 1
ATOM 1254 N N . ALA A 1 166 ? 6.289 -3.641 4.055 1 94 166 ALA A N 1
ATOM 1255 C CA . ALA A 1 166 ? 5.988 -3.146 5.395 1 94 166 ALA A CA 1
ATOM 1256 C C . ALA A 1 166 ? 7.047 -2.154 5.863 1 94 166 ALA A C 1
ATOM 1258 O O . ALA A 1 166 ? 6.723 -1.135 6.477 1 94 166 ALA A O 1
ATOM 1259 N N . SER A 1 167 ? 8.297 -2.457 5.578 1 92 167 SER A N 1
ATOM 1260 C CA . SER A 1 167 ? 9.383 -1.563 5.965 1 92 167 SER A CA 1
ATOM 1261 C C . SER A 1 167 ? 9.297 -0.235 5.223 1 92 167 SER A C 1
ATOM 1263 O O . SER A 1 167 ? 9.5 0.828 5.812 1 92 167 SER A O 1
ATOM 1265 N N . ALA A 1 168 ? 9.031 -0.319 3.969 1 90.06 168 ALA A N 1
ATOM 1266 C CA . ALA A 1 168 ? 8.859 0.901 3.184 1 90.06 168 ALA A CA 1
ATOM 1267 C C . ALA A 1 168 ? 7.699 1.741 3.721 1 90.06 168 ALA A C 1
ATOM 1269 O O . ALA A 1 168 ? 7.824 2.961 3.861 1 90.06 168 ALA A O 1
ATOM 1270 N N . ALA A 1 169 ? 6.617 1.096 4.031 1 91.88 169 ALA A N 1
ATOM 1271 C CA . ALA A 1 169 ? 5.465 1.806 4.586 1 91.88 169 ALA A CA 1
ATOM 1272 C C . ALA A 1 169 ? 5.812 2.451 5.926 1 91.88 169 ALA A C 1
ATOM 1274 O O . ALA A 1 169 ? 5.43 3.592 6.188 1 91.88 169 ALA A O 1
ATOM 1275 N N . ALA A 1 170 ? 6.559 1.743 6.711 1 92.81 170 ALA A N 1
ATOM 1276 C CA . ALA A 1 170 ? 6.98 2.26 8.008 1 92.81 170 ALA A CA 1
ATOM 1277 C C . ALA A 1 170 ? 7.879 3.482 7.844 1 92.81 170 ALA A C 1
ATOM 1279 O O . ALA A 1 170 ? 7.711 4.484 8.547 1 92.81 170 ALA A O 1
ATOM 1280 N N . LEU A 1 171 ? 8.781 3.373 6.941 1 91.38 171 LEU A N 1
ATOM 1281 C CA . LEU A 1 171 ? 9.695 4.48 6.695 1 91.38 171 LEU A CA 1
ATOM 1282 C C . LEU A 1 171 ? 8.945 5.695 6.16 1 91.38 171 LEU A C 1
ATOM 1284 O O . LEU A 1 171 ? 9.281 6.832 6.504 1 91.38 171 LEU A O 1
ATOM 1288 N N . GLN A 1 172 ? 8.016 5.438 5.352 1 89.5 172 GLN A N 1
ATOM 1289 C CA . GLN A 1 172 ? 7.215 6.527 4.801 1 89.5 172 GLN A CA 1
ATOM 1290 C C . GLN A 1 172 ? 6.41 7.219 5.898 1 89.5 172 GLN A C 1
ATOM 1292 O O . GLN A 1 172 ? 6.301 8.445 5.914 1 89.5 172 GLN A O 1
ATOM 1297 N N . ILE A 1 173 ? 5.855 6.477 6.781 1 90.81 173 ILE A N 1
ATOM 1298 C CA . ILE A 1 173 ? 5.102 7.031 7.902 1 90.81 173 ILE A CA 1
ATOM 1299 C C . ILE A 1 173 ? 6.027 7.883 8.773 1 90.81 173 ILE A C 1
ATOM 1301 O O . ILE A 1 173 ? 5.66 8.992 9.172 1 90.81 173 ILE A O 1
ATOM 1305 N N . ARG A 1 174 ? 7.207 7.32 9.039 1 90 174 ARG A N 1
ATOM 1306 C CA . ARG A 1 174 ? 8.18 8.055 9.844 1 90 174 ARG A CA 1
ATOM 1307 C C . ARG A 1 174 ? 8.578 9.359 9.172 1 90 174 ARG A C 1
ATOM 1309 O O . ARG A 1 174 ? 8.656 10.406 9.828 1 90 174 ARG A O 1
ATOM 1316 N N . SER A 1 175 ? 8.828 9.297 7.926 1 88 175 SER A N 1
ATOM 1317 C CA . SER A 1 175 ? 9.219 10.484 7.168 1 88 175 SER A CA 1
ATOM 1318 C C . SER A 1 175 ? 8.102 11.523 7.164 1 88 175 SER A C 1
ATOM 1320 O O . SER A 1 175 ? 8.359 12.711 7.363 1 88 175 SER A O 1
ATOM 1322 N N . LYS A 1 176 ? 6.883 11.062 6.926 1 85 176 LYS A N 1
ATOM 1323 C CA . LYS A 1 176 ? 5.734 11.969 6.914 1 85 176 LYS A CA 1
ATOM 1324 C C . LYS A 1 176 ? 5.543 12.625 8.273 1 85 176 LYS A C 1
ATOM 1326 O O . LYS A 1 176 ? 5.238 13.82 8.352 1 85 176 LYS A O 1
ATOM 1331 N N . SER A 1 177 ? 5.691 11.891 9.281 1 85 177 SER A N 1
ATOM 1332 C CA . SER A 1 177 ? 5.547 12.414 10.641 1 85 177 SER A CA 1
ATOM 1333 C C . SER A 1 177 ? 6.602 13.477 10.938 1 85 177 SER A C 1
ATOM 1335 O O . SER A 1 177 ? 6.312 14.484 11.578 1 85 177 SER A O 1
ATOM 1337 N N . LYS A 1 178 ? 7.754 13.188 10.492 1 82.75 178 LYS A N 1
ATOM 1338 C CA . LYS A 1 178 ? 8.828 14.156 10.688 1 82.75 178 LYS A CA 1
ATOM 1339 C C . LYS A 1 178 ? 8.531 15.461 9.961 1 82.75 178 LYS A C 1
ATOM 1341 O O . LYS A 1 178 ? 8.742 16.547 10.516 1 82.75 178 LYS A O 1
ATOM 1346 N N . ILE A 1 179 ? 8.031 15.406 8.812 1 77.38 179 ILE A N 1
ATOM 1347 C CA . ILE A 1 179 ? 7.695 16.578 8.016 1 77.38 179 ILE A CA 1
ATOM 1348 C C . ILE A 1 179 ? 6.57 17.359 8.688 1 77.38 179 ILE A C 1
ATOM 1350 O O . ILE A 1 179 ? 6.625 18.578 8.781 1 77.38 179 ILE A O 1
ATOM 1354 N N . GLU A 1 180 ? 5.566 16.672 9.141 1 77.56 180 GLU A N 1
ATOM 1355 C CA . GLU A 1 180 ? 4.434 17.312 9.797 1 77.56 180 GLU A CA 1
ATOM 1356 C C . GLU A 1 180 ? 4.863 17.984 11.094 1 77.56 180 GLU A C 1
ATOM 1358 O O . GLU A 1 180 ? 4.391 19.078 11.414 1 77.56 180 GLU A O 1
ATOM 1363 N N . LYS A 1 181 ? 5.715 17.359 11.836 1 76.69 181 LYS A N 1
ATOM 1364 C CA . LYS A 1 181 ? 6.203 17.938 13.086 1 76.69 181 LYS A CA 1
ATOM 1365 C C . LYS A 1 181 ? 7 19.219 12.82 1 76.69 181 LYS A C 1
ATOM 1367 O O . LYS A 1 181 ? 6.895 20.188 13.586 1 76.69 181 LYS A O 1
ATOM 1372 N N . THR A 1 182 ? 7.699 19.172 11.789 1 69.38 182 THR A N 1
ATOM 1373 C CA . THR A 1 182 ? 8.477 20.359 11.438 1 69.38 182 THR A CA 1
ATOM 1374 C C . THR A 1 182 ? 7.559 21.516 11.031 1 69.38 182 THR A C 1
ATOM 1376 O O . THR A 1 182 ? 7.805 22.672 11.391 1 69.38 182 THR A O 1
ATOM 1379 N N . LEU A 1 183 ? 6.512 21.188 10.375 1 68.56 183 LEU A N 1
ATOM 1380 C CA . LEU A 1 183 ? 5.555 22.203 9.945 1 68.56 183 LEU A CA 1
ATOM 1381 C C . LEU A 1 183 ? 4.801 22.766 11.141 1 68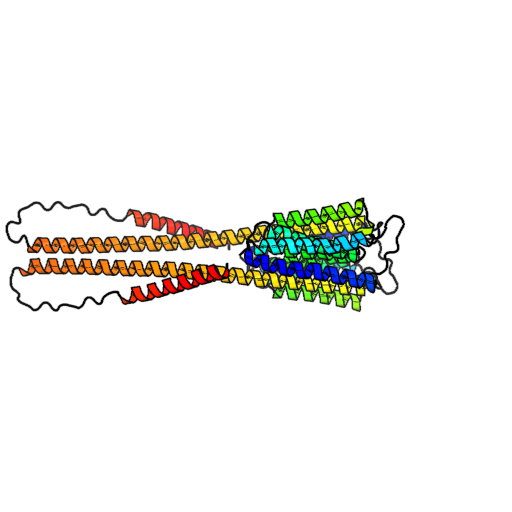.56 183 LEU A C 1
ATOM 1383 O O . LEU A 1 183 ? 4.578 23.984 11.219 1 68.56 183 LEU A O 1
ATOM 1387 N N . THR A 1 184 ? 4.371 21.906 12.023 1 68.44 184 THR A N 1
ATOM 1388 C CA . THR A 1 184 ? 3.641 22.344 13.211 1 68.44 184 THR A CA 1
ATOM 1389 C C . THR A 1 184 ? 4.543 23.172 14.125 1 68.44 184 THR A C 1
ATOM 1391 O O . THR A 1 184 ? 4.098 24.156 14.719 1 68.44 184 THR A O 1
ATOM 1394 N N . SER A 1 185 ? 5.742 22.75 14.219 1 67.62 185 SER A N 1
ATOM 1395 C CA . SER A 1 185 ? 6.68 23.516 15.031 1 67.62 185 SER A CA 1
ATOM 1396 C C . SER A 1 185 ? 6.895 24.922 14.453 1 67.62 185 SER A C 1
ATOM 1398 O O . SER A 1 185 ? 6.969 25.891 15.195 1 67.62 185 SER A O 1
ATOM 1400 N N . ASN A 1 186 ? 6.961 24.969 13.164 1 63.38 186 ASN A N 1
ATOM 1401 C CA . ASN A 1 186 ? 7.113 26.266 12.5 1 63.38 186 ASN A CA 1
ATOM 1402 C C . ASN A 1 186 ? 5.875 27.141 12.688 1 63.38 186 ASN A C 1
ATOM 1404 O O . ASN A 1 186 ? 5.984 28.359 12.867 1 63.38 186 ASN A O 1
ATOM 1408 N N . ASP A 1 187 ? 4.707 26.5 12.672 1 61.91 187 ASP A N 1
ATOM 1409 C CA . ASP A 1 187 ? 3.459 27.219 12.883 1 61.91 187 ASP A CA 1
ATOM 1410 C C . ASP A 1 187 ? 3.355 27.734 14.312 1 61.91 187 ASP A C 1
ATOM 1412 O O . ASP A 1 187 ? 2.906 28.859 14.539 1 61.91 187 ASP A O 1
ATOM 1416 N N . HIS A 1 188 ? 3.652 26.906 15.273 1 62.69 188 HIS A N 1
ATOM 1417 C CA . HIS A 1 188 ? 3.666 27.344 16.656 1 62.69 188 HIS A CA 1
ATOM 1418 C C . HIS A 1 188 ? 4.641 28.5 16.875 1 62.69 188 HIS A C 1
ATOM 1420 O O . HIS A 1 188 ? 4.34 29.453 17.609 1 62.69 188 HIS A O 1
ATOM 1426 N N . ALA A 1 189 ? 5.77 28.391 16.25 1 59.28 189 ALA A N 1
ATOM 1427 C CA . ALA A 1 189 ? 6.754 29.469 16.344 1 59.28 189 ALA A CA 1
ATOM 1428 C C . ALA A 1 189 ? 6.215 30.75 15.727 1 59.28 189 ALA A C 1
ATOM 1430 O O . ALA A 1 189 ? 6.383 31.828 16.297 1 59.28 189 ALA A O 1
ATOM 1431 N N . ALA A 1 190 ? 5.5 30.547 14.695 1 59.03 190 ALA A N 1
ATOM 1432 C CA . ALA A 1 190 ? 4.902 31.703 14.031 1 59.03 190 ALA A CA 1
ATOM 1433 C C . ALA A 1 190 ? 3.783 32.312 14.875 1 59.03 190 ALA A C 1
ATOM 1435 O O . ALA A 1 190 ? 3.672 33.531 14.984 1 59.03 190 ALA A O 1
ATOM 1436 N N . SER A 1 191 ? 2.953 31.422 15.414 1 60.72 191 SER A N 1
ATOM 1437 C CA . SER A 1 191 ? 1.876 31.859 16.281 1 60.72 191 SER A CA 1
ATOM 1438 C C . SER A 1 191 ? 2.424 32.531 17.547 1 60.72 191 SER A C 1
ATOM 1440 O O . SER A 1 191 ? 1.886 33.562 18 1 60.72 191 SER A O 1
ATOM 1442 N N . GLY A 1 192 ? 3.439 31.891 18.125 1 55.88 192 GLY A N 1
ATOM 1443 C CA . GLY A 1 192 ? 4.094 32.5 19.25 1 55.88 192 GLY A CA 1
ATOM 1444 C C . GLY A 1 192 ? 4.641 33.906 18.938 1 55.88 192 GLY A C 1
ATOM 1445 O O . GLY A 1 192 ? 4.488 34.812 19.734 1 55.88 192 GLY A O 1
ATOM 1446 N N . LEU A 1 193 ? 5.191 34.062 17.859 1 55.25 193 LEU A N 1
ATOM 1447 C CA . LEU A 1 193 ? 5.703 35.375 17.406 1 55.25 193 LEU A CA 1
ATOM 1448 C C . LEU A 1 193 ? 4.57 36.375 17.234 1 55.25 193 LEU A C 1
ATOM 1450 O O . LEU A 1 193 ? 4.707 37.531 17.625 1 55.25 193 LEU A O 1
ATOM 1454 N N . ALA A 1 194 ? 3.514 35.844 16.797 1 55.56 194 ALA A N 1
ATOM 1455 C CA . ALA A 1 194 ? 2.342 36.688 16.625 1 55.56 194 ALA A CA 1
ATOM 1456 C C . ALA A 1 194 ? 1.795 37.156 17.969 1 55.56 194 ALA A C 1
ATOM 1458 O O . ALA A 1 194 ? 1.426 38.312 18.141 1 55.56 194 ALA A O 1
ATOM 1459 N N . HIS A 1 195 ? 1.742 36.25 18.906 1 59.5 195 HIS A N 1
ATOM 1460 C CA . HIS A 1 195 ? 1.303 36.562 20.25 1 59.5 195 HIS A CA 1
ATOM 1461 C C . HIS A 1 195 ? 2.25 37.562 20.922 1 59.5 195 HIS A C 1
ATOM 1463 O O . HIS A 1 195 ? 1.808 38.469 21.609 1 59.5 195 HIS A O 1
ATOM 1469 N N . TYR A 1 196 ? 3.473 37.344 20.703 1 54.59 196 TYR A N 1
ATOM 1470 C CA . TYR A 1 196 ? 4.473 38.25 21.25 1 54.59 196 TYR A CA 1
ATOM 1471 C C . TYR A 1 196 ? 4.328 39.656 20.672 1 54.59 196 TYR A C 1
ATOM 1473 O O . TYR A 1 196 ? 4.387 40.625 21.406 1 54.59 196 TYR A O 1
ATOM 1481 N N . PHE A 1 197 ? 4.059 39.656 19.438 1 55.25 197 PHE A N 1
ATOM 1482 C CA . PHE A 1 197 ? 3.865 40.938 18.797 1 55.25 197 PHE A CA 1
ATOM 1483 C C . PHE A 1 197 ? 2.592 41.625 19.297 1 55.25 197 PHE A C 1
ATOM 1485 O O . PHE A 1 197 ? 2.566 42.844 19.516 1 55.25 197 PHE A O 1
ATOM 1492 N N . ALA A 1 198 ? 1.652 40.812 19.609 1 56.12 198 ALA A N 1
ATOM 1493 C CA . ALA A 1 198 ? 0.394 41.344 20.141 1 56.12 198 ALA A CA 1
ATOM 1494 C C . ALA A 1 198 ? 0.57 41.844 21.578 1 56.12 198 ALA A C 1
ATOM 1496 O O . ALA A 1 198 ? 0.077 42.906 21.922 1 56.12 198 ALA A O 1
ATOM 1497 N N . ALA A 1 199 ? 1.286 41.125 22.328 1 57.94 199 ALA A N 1
ATOM 1498 C CA . ALA A 1 199 ? 1.55 41.531 23.719 1 57.94 199 ALA A CA 1
ATOM 1499 C C . ALA A 1 199 ? 2.406 42.781 23.766 1 57.94 199 ALA A C 1
ATOM 1501 O O . ALA A 1 199 ? 2.148 43.688 24.578 1 57.94 199 ALA A O 1
ATOM 1502 N N . ALA A 1 200 ? 3.361 42.844 22.906 1 55.03 200 ALA A N 1
ATOM 1503 C CA . ALA A 1 200 ? 4.234 44 22.828 1 55.03 200 ALA A CA 1
ATOM 1504 C C . ALA A 1 200 ? 3.451 45.25 22.422 1 55.03 200 ALA A C 1
ATOM 1506 O O . ALA A 1 200 ? 3.699 46.344 22.938 1 55.03 200 ALA A O 1
ATOM 1507 N N . HIS A 1 201 ? 2.479 45.062 21.688 1 54.19 201 HIS A N 1
ATOM 1508 C CA . HIS A 1 201 ? 1.624 46.156 21.234 1 54.19 201 HIS A CA 1
ATOM 1509 C C . HIS A 1 201 ? 0.693 46.594 22.359 1 54.19 201 HIS A C 1
ATOM 1511 O O . HIS A 1 201 ? 0.48 47.812 22.547 1 54.19 201 HIS A O 1
ATOM 1517 N N . LEU A 1 202 ? 0.215 45.656 23.141 1 57.19 202 LEU A N 1
ATOM 1518 C CA . LEU A 1 202 ? -0.634 45.969 24.281 1 57.19 202 LEU A CA 1
ATOM 1519 C C . LEU A 1 202 ? 0.154 46.719 25.359 1 57.19 202 LEU A C 1
ATOM 1521 O O . LEU A 1 202 ? -0.351 47.688 25.938 1 57.19 202 LEU A O 1
ATOM 1525 N N . ASP A 1 203 ? 1.328 46.25 25.531 1 54.47 203 ASP A N 1
ATOM 1526 C CA . ASP A 1 203 ? 2.195 46.906 26.484 1 54.47 203 ASP A CA 1
ATOM 1527 C C . ASP A 1 203 ? 2.516 48.344 26.031 1 54.47 203 ASP A C 1
ATOM 1529 O O . ASP A 1 203 ? 2.531 49.281 26.844 1 54.47 203 ASP A O 1
ATOM 1533 N N . HIS A 1 204 ? 2.67 48.5 24.812 1 54.84 204 HIS A N 1
ATOM 1534 C CA . HIS A 1 204 ? 2.916 49.812 24.234 1 54.84 204 HIS A CA 1
ATOM 1535 C C . HIS A 1 204 ? 1.699 50.719 24.406 1 54.84 204 HIS A C 1
ATOM 1537 O O . HIS A 1 204 ? 1.834 51.875 24.781 1 54.84 204 HIS A O 1
ATOM 1543 N N . ASP A 1 205 ? 0.57 50.156 24.328 1 54.41 205 ASP A N 1
ATOM 1544 C CA . ASP A 1 205 ? -0.672 50.906 24.469 1 54.41 205 ASP A CA 1
ATOM 1545 C C . ASP A 1 205 ? -0.903 51.312 25.922 1 54.41 205 ASP A C 1
ATOM 1547 O O . ASP A 1 205 ? -1.334 52.406 26.203 1 54.41 205 ASP A O 1
ATOM 1551 N N . ALA A 1 206 ? -0.598 50.469 26.812 1 58.69 206 ALA A N 1
ATOM 1552 C CA . ALA A 1 206 ? -0.737 50.75 28.25 1 58.69 206 ALA A CA 1
ATOM 1553 C C . ALA A 1 206 ? 0.206 51.875 28.688 1 58.69 206 ALA A C 1
ATOM 1555 O O . ALA A 1 206 ? -0.173 52.75 29.469 1 58.69 206 ALA A O 1
ATOM 1556 N N . CYS A 1 207 ? 1.294 51.875 28.062 1 55.75 207 CYS A N 1
ATOM 1557 C CA . CYS A 1 207 ? 2.281 52.906 28.375 1 55.75 207 CYS A CA 1
ATOM 1558 C C . CYS A 1 207 ? 1.849 54.25 27.844 1 55.75 207 CYS A C 1
ATOM 1560 O O . CYS A 1 207 ? 1.98 55.281 28.531 1 55.75 207 CYS A O 1
ATOM 1562 N N . VAL A 1 208 ? 1.14 54.219 26.797 1 56.41 208 VAL A N 1
ATOM 1563 C CA . VAL A 1 208 ? 0.647 55.469 26.188 1 56.41 208 VAL A CA 1
ATOM 1564 C C . VAL A 1 208 ? -0.523 56 27 1 56.41 208 VAL A C 1
ATOM 1566 O O . VAL A 1 208 ? -0.603 57.219 27.25 1 56.41 208 VAL A O 1
ATOM 1569 N N . GLN A 1 209 ? -1.293 55.125 27.531 1 58.47 209 GLN A N 1
ATOM 1570 C CA . GLN A 1 209 ? -2.443 55.531 28.328 1 58.47 209 GLN A CA 1
ATOM 1571 C C . GLN A 1 209 ? -2.002 56.094 29.672 1 58.47 209 GLN A C 1
ATOM 1573 O O . GLN A 1 209 ? -2.547 57.094 30.125 1 58.47 209 GLN A O 1
ATOM 1578 N N . LYS A 1 210 ? -1.062 55.594 30.312 1 63.28 210 LYS A N 1
ATOM 1579 C CA . LYS A 1 210 ? -0.53 56.094 31.578 1 63.28 210 LYS A CA 1
ATOM 1580 C C . LYS A 1 210 ? 0.105 57.469 31.406 1 63.28 210 LYS A C 1
ATOM 1582 O O . LYS A 1 210 ? -0.102 58.344 32.219 1 63.28 210 LYS A O 1
ATOM 1587 N N . SER A 1 211 ? 0.758 57.594 30.297 1 58.41 211 SER A N 1
ATOM 1588 C CA . SER A 1 211 ? 1.392 58.875 30.016 1 58.41 211 SER A CA 1
ATOM 1589 C C . SER A 1 211 ? 0.352 59.969 29.797 1 58.41 211 SER A C 1
ATOM 1591 O O . SER A 1 211 ? 0.518 61.094 30.266 1 58.41 211 SER A O 1
ATOM 1593 N N . THR A 1 212 ? -0.816 59.562 29.312 1 59.06 212 THR A N 1
ATOM 1594 C CA . THR A 1 212 ? -1.893 60.531 29.078 1 59.06 212 THR A CA 1
ATOM 1595 C C . THR A 1 212 ? -2.607 60.875 30.375 1 59.06 212 THR A C 1
ATOM 1597 O O . THR A 1 212 ? -2.959 62.031 30.609 1 59.06 212 THR A O 1
ATOM 1600 N N . ARG A 1 213 ? -2.795 60 31.281 1 63.44 213 ARG A N 1
ATOM 1601 C CA . ARG A 1 213 ? -3.434 60.25 32.562 1 63.44 213 ARG A CA 1
ATOM 1602 C C . ARG A 1 213 ? -2.559 61.125 33.469 1 63.44 213 ARG A C 1
ATOM 1604 O O . ARG A 1 213 ? -3.061 62 34.156 1 63.44 213 ARG A O 1
ATOM 1611 N N . ASP A 1 214 ? -1.332 60.906 33.375 1 60.16 214 ASP A N 1
ATOM 1612 C CA . ASP A 1 214 ? -0.404 61.688 34.188 1 60.16 214 ASP A CA 1
ATOM 1613 C C . ASP A 1 214 ? -0.339 63.125 33.688 1 60.16 214 ASP A C 1
ATOM 1615 O O . ASP A 1 214 ? -0.289 64.062 34.469 1 60.16 214 ASP A O 1
ATOM 1619 N N . ALA A 1 215 ? -0.562 63.312 32.5 1 59.53 215 ALA A N 1
ATOM 1620 C CA . ALA A 1 215 ? -0.588 64.625 31.906 1 59.53 215 ALA A CA 1
ATOM 1621 C C . ALA A 1 215 ? -1.856 65.375 32.312 1 59.53 215 ALA A C 1
ATOM 1623 O O . ALA A 1 215 ? -1.809 66.625 32.625 1 59.53 215 ALA A O 1
ATOM 1624 N N . GLN A 1 216 ? -2.852 64.688 32.469 1 62.09 216 GLN A N 1
ATOM 1625 C CA . GLN A 1 216 ? -4.125 65.25 32.844 1 62.09 216 GLN A CA 1
ATOM 1626 C C . GLN A 1 216 ? -4.129 65.625 34.344 1 62.09 216 GLN A C 1
ATOM 1628 O O . GLN A 1 216 ? -4.641 66.688 34.719 1 62.09 216 GLN A O 1
ATOM 1633 N N . ARG A 1 217 ? -3.551 64.812 35.125 1 62.66 217 ARG A N 1
ATOM 1634 C CA . ARG A 1 217 ? -3.441 65.062 36.562 1 62.66 217 ARG A CA 1
ATOM 1635 C C . ARG A 1 217 ? -2.539 66.25 36.812 1 62.66 217 ARG A C 1
ATOM 1637 O O . ARG A 1 217 ? -2.842 67.062 37.688 1 62.66 217 ARG A O 1
ATOM 1644 N N . ASP A 1 218 ? -1.52 66.375 36.062 1 58 218 ASP A N 1
ATOM 1645 C CA . ASP A 1 218 ? -0.626 67.5 36.188 1 58 218 ASP A CA 1
ATOM 1646 C C . ASP A 1 218 ? -1.325 68.812 35.781 1 58 218 ASP A C 1
ATOM 1648 O O . ASP A 1 218 ? -1.158 69.812 36.438 1 58 218 ASP A O 1
ATOM 1652 N N . GLU A 1 219 ? -2.219 68.75 34.938 1 61.16 219 GLU A N 1
ATOM 1653 C CA . GLU A 1 219 ? -2.973 69.875 34.5 1 61.16 219 GLU A CA 1
ATOM 1654 C C . GLU A 1 219 ? -4.035 70.312 35.5 1 61.16 219 GLU A C 1
ATOM 1656 O O . GLU A 1 219 ? -4.25 71.5 35.781 1 61.16 219 GLU A O 1
ATOM 1661 N N . ALA A 1 220 ? -4.609 69.438 36.25 1 61.91 220 ALA A N 1
ATOM 1662 C CA . ALA A 1 220 ? -5.594 69.688 37.312 1 61.91 220 ALA A CA 1
ATOM 1663 C C . ALA A 1 220 ? -4.934 70.25 38.562 1 61.91 220 ALA A C 1
ATOM 1665 O O . ALA A 1 220 ? -5.488 71.188 39.188 1 61.91 220 ALA A O 1
ATOM 1666 N N . SER A 1 221 ? -3.83 69.812 38.75 1 58.22 221 SER A N 1
ATOM 1667 C CA . SER A 1 221 ? -3.123 70.375 39.906 1 58.22 221 SER A CA 1
ATOM 1668 C C . SER A 1 221 ? -2.615 71.75 39.688 1 58.22 221 SER A C 1
ATOM 1670 O O . SER A 1 221 ? -2.561 72.562 40.594 1 58.22 221 SER A O 1
ATOM 1672 N N . ARG A 1 222 ? -2.338 72.125 38.531 1 59 222 ARG A N 1
ATOM 1673 C CA . ARG A 1 222 ? -1.908 73.5 38.188 1 59 222 ARG A CA 1
ATOM 1674 C C . ARG A 1 222 ? -3.076 74.438 38.281 1 59 222 ARG A C 1
ATOM 1676 O O . ARG A 1 222 ? -2.902 75.625 38.656 1 59 222 ARG A O 1
ATOM 1683 N N . LEU A 1 223 ? -4.219 74.062 38.062 1 55.56 223 LEU A N 1
ATOM 1684 C CA . LEU A 1 223 ? -5.367 74.938 38.156 1 55.56 223 LEU A CA 1
ATOM 1685 C C . LEU A 1 223 ? -5.75 75.188 39.625 1 55.56 223 LEU A C 1
ATOM 1687 O O . LEU A 1 223 ? -6.281 76.25 39.969 1 55.56 223 LEU A O 1
ATOM 1691 N N . GLN A 1 224 ? -5.516 74.25 40.438 1 52.81 224 GLN A N 1
ATOM 1692 C CA . GLN A 1 224 ? -5.832 74.5 41.875 1 52.81 224 GLN A CA 1
ATOM 1693 C C . GLN A 1 224 ? -4.734 75.312 42.562 1 52.81 224 GLN A C 1
ATOM 1695 O O . GLN A 1 224 ? -4.992 76 43.562 1 52.81 224 GLN A O 1
ATOM 1700 N N . VAL A 1 225 ? -3.457 75.125 42.281 1 49.88 225 VAL A N 1
ATOM 1701 C CA . VAL A 1 225 ? -2.385 75.75 43.031 1 49.88 225 VAL A CA 1
ATOM 1702 C C . VAL A 1 225 ? -2.254 77.188 42.594 1 49.88 225 VAL A C 1
ATOM 1704 O O . VAL A 1 225 ? -1.276 77.875 42.906 1 49.88 225 VAL A O 1
ATOM 1707 N N . GLY A 1 226 ? -3.193 77.938 42.031 1 40.62 226 GLY A N 1
ATOM 1708 C CA . GLY A 1 226 ? -2.949 79.375 42.094 1 40.62 226 GLY A CA 1
ATOM 1709 C C . GLY A 1 226 ? -2.652 79.875 43.5 1 40.62 226 GLY A C 1
ATOM 1710 O O . GLY A 1 226 ? -2.326 81.062 43.688 1 40.62 226 GLY A O 1
ATOM 1711 N N . SER A 1 227 ? -3.432 79.375 44.531 1 37.69 227 SER A N 1
ATOM 1712 C CA . SER A 1 227 ? -3.121 80.062 45.781 1 37.69 227 SER A CA 1
ATOM 1713 C C . SER A 1 227 ? -1.748 79.688 46.312 1 37.69 227 SER A C 1
ATOM 1715 O O . SER A 1 227 ? -0.912 80.5 46.594 1 37.69 227 SER A O 1
ATOM 1717 N N . ASP A 1 228 ? -1.664 78.75 47.406 1 36.31 228 ASP A N 1
ATOM 1718 C CA . ASP A 1 228 ? -0.577 78.625 48.375 1 36.31 228 ASP A CA 1
ATOM 1719 C C . ASP A 1 228 ? 0.601 77.875 47.812 1 36.31 228 ASP A C 1
ATOM 1721 O O . ASP A 1 228 ? 0.952 76.812 48.344 1 36.31 228 ASP A O 1
ATOM 1725 N N . VAL A 1 229 ? 0.906 77.812 46.562 1 39.28 229 VAL A N 1
ATOM 1726 C CA . VAL A 1 229 ? 1.449 76.625 45.969 1 39.28 229 VAL A CA 1
ATOM 1727 C C . VAL A 1 229 ? 2.922 76.5 46.344 1 39.28 229 VAL A C 1
ATOM 1729 O O . VAL A 1 229 ? 3.795 77.062 45.688 1 39.28 229 VAL A O 1
ATOM 1732 N N . THR A 1 230 ? 3.316 76.688 47.656 1 32.38 230 THR A N 1
ATOM 1733 C CA . THR A 1 230 ? 4.766 76.625 47.781 1 32.38 230 THR A CA 1
ATOM 1734 C C . THR A 1 230 ? 5.285 75.25 47.469 1 32.38 230 THR A C 1
ATOM 1736 O O . THR A 1 230 ? 6.492 75 47.375 1 32.38 230 THR A O 1
ATOM 1739 N N . GLY A 1 231 ? 4.508 74.125 47.812 1 30.38 231 GLY A N 1
ATOM 1740 C CA . GLY A 1 231 ? 5.27 72.938 48.25 1 30.38 231 GLY A CA 1
ATOM 1741 C C . GLY A 1 231 ? 6 72.25 47.094 1 30.38 231 GLY A C 1
ATOM 1742 O O . GLY A 1 231 ? 5.688 72.438 45.938 1 30.38 231 GLY A O 1
ATOM 1743 N N . SER A 1 232 ? 7.168 71.375 47.375 1 33.41 232 SER A N 1
ATOM 1744 C CA . SER A 1 232 ? 8.273 70.688 46.781 1 33.41 232 SER A CA 1
ATOM 1745 C C . SER A 1 232 ? 7.762 69.5 45.938 1 33.41 232 SER A C 1
ATOM 1747 O O . SER A 1 232 ? 7.004 68.625 46.438 1 33.41 232 SER A O 1
ATOM 1749 N N . GLU A 1 233 ? 7.566 69.562 44.688 1 35.16 233 GLU A N 1
ATOM 1750 C CA . GLU A 1 233 ? 7.027 68.562 43.75 1 35.16 233 GLU A CA 1
ATOM 1751 C C . GLU A 1 233 ? 7.93 67.375 43.656 1 35.16 233 GLU A C 1
ATOM 1753 O O . GLU A 1 233 ? 9.125 67.5 43.375 1 35.16 233 GLU A O 1
ATOM 1758 N N . PRO A 1 234 ? 7.777 66.188 44.438 1 34.47 234 PRO A N 1
ATOM 1759 C CA . PRO A 1 234 ? 8.641 65 44.281 1 34.47 234 PRO A CA 1
ATOM 1760 C C . PRO A 1 234 ? 8.539 64.375 42.906 1 34.47 234 PRO A C 1
ATOM 1762 O O . PRO A 1 234 ? 7.461 64.375 42.281 1 34.47 234 PRO A O 1
ATOM 1765 N N . SER A 1 235 ? 9.594 64.438 42.031 1 31.44 235 SER A N 1
ATOM 1766 C CA . SER A 1 235 ? 9.828 63.844 40.688 1 31.44 235 SER A CA 1
ATOM 1767 C C . SER A 1 235 ? 9.703 62.312 40.75 1 31.44 235 SER A C 1
ATOM 1769 O O . SER A 1 235 ? 10.477 61.625 41.438 1 31.44 235 SER A O 1
ATOM 1771 N N . ILE A 1 236 ? 8.586 61.656 40.812 1 33.19 236 ILE A N 1
ATOM 1772 C CA . ILE A 1 236 ? 8.523 60.188 40.75 1 33.19 236 ILE A CA 1
ATOM 1773 C C . ILE A 1 236 ? 9.141 59.719 39.406 1 33.19 236 ILE A C 1
ATOM 1775 O O . ILE A 1 236 ? 8.766 60.219 38.344 1 33.19 236 ILE A O 1
ATOM 1779 N N . PRO A 1 237 ? 10.32 58.938 39.375 1 29.66 237 PRO A N 1
ATOM 1780 C CA . PRO A 1 237 ? 11.008 58.375 38.219 1 29.66 237 PRO A CA 1
ATOM 1781 C C . PRO A 1 237 ? 10.102 57.438 37.406 1 29.66 237 PRO A C 1
ATOM 1783 O O . PRO A 1 237 ? 9.359 56.625 38 1 29.66 237 PRO A O 1
ATOM 1786 N N . VAL A 1 238 ? 9.578 57.781 36.312 1 32.38 238 VAL A N 1
ATOM 1787 C CA . VAL A 1 238 ? 8.867 56.969 35.312 1 32.38 238 VAL A CA 1
ATOM 1788 C C . VAL A 1 238 ? 9.742 55.812 34.875 1 32.38 238 VAL A C 1
ATOM 1790 O O . VAL A 1 238 ? 10.844 56 34.375 1 32.38 238 VAL A O 1
ATOM 1793 N N . GLN A 1 239 ? 9.852 54.625 35.562 1 30.45 239 GLN A N 1
ATOM 1794 C CA . GLN A 1 239 ? 10.492 53.375 35.156 1 30.45 239 GLN A CA 1
ATOM 1795 C C . GLN A 1 239 ? 10.133 53.062 33.688 1 30.45 239 GLN A C 1
ATOM 1797 O O . GLN A 1 239 ? 8.953 53.031 33.344 1 30.45 239 GLN A O 1
ATOM 1802 N N . GLN A 1 240 ? 11.016 53.219 32.656 1 29.94 240 GLN A N 1
ATOM 1803 C CA . GLN A 1 240 ? 11.039 53 31.203 1 29.94 240 GLN A CA 1
ATOM 1804 C C . GLN A 1 240 ? 10.703 51.562 30.859 1 29.94 240 GLN A C 1
ATOM 1806 O O . GLN A 1 240 ? 11.18 50.625 31.531 1 29.94 240 GLN A O 1
ATOM 1811 N N . PRO A 1 241 ? 9.602 51.188 30.141 1 38.03 241 PRO A N 1
ATOM 1812 C CA . PRO A 1 241 ? 9.203 49.906 29.531 1 38.03 241 PRO A CA 1
ATOM 1813 C C . PRO A 1 241 ? 10.297 49.312 28.656 1 38.03 241 PRO A C 1
ATOM 1815 O O . PRO A 1 241 ? 10.031 48.406 27.875 1 38.03 241 PRO A O 1
ATOM 1818 N N . VAL A 1 242 ? 11.609 49.5 28.812 1 36.16 242 VAL A N 1
ATOM 1819 C CA . VAL A 1 242 ? 12.703 49.094 27.953 1 36.16 242 VAL A CA 1
ATOM 1820 C C . VAL A 1 242 ? 12.812 47.562 27.969 1 36.16 242 VAL A C 1
ATOM 1822 O O . VAL A 1 242 ? 13.148 46.938 26.953 1 36.16 242 VAL A O 1
ATOM 1825 N N . HIS A 1 243 ? 12.555 46.906 29.016 1 38.62 243 HIS A N 1
ATOM 1826 C CA . HIS A 1 243 ? 12.922 45.5 29.078 1 38.62 243 HIS A CA 1
ATOM 1827 C C . HIS A 1 243 ? 12.062 44.656 28.156 1 38.62 243 HIS A C 1
ATOM 1829 O O . HIS A 1 243 ? 12.523 43.656 27.609 1 38.62 243 HIS A O 1
ATOM 1835 N N . GLN A 1 244 ? 10.906 45.031 27.969 1 37.88 244 GLN A N 1
ATOM 1836 C CA . GLN A 1 244 ? 10.023 44.156 27.203 1 37.88 244 GLN A CA 1
ATOM 1837 C C . GLN A 1 244 ? 10.352 44.219 25.703 1 37.88 244 GLN A C 1
ATOM 1839 O O . GLN A 1 244 ? 10.219 43.219 25 1 37.88 244 GLN A O 1
ATOM 1844 N N . ALA A 1 245 ? 10.945 45.312 25.234 1 42.38 245 ALA A N 1
ATOM 1845 C CA . ALA A 1 245 ? 11.375 45.406 23.844 1 42.38 245 ALA A CA 1
ATOM 1846 C C . ALA A 1 245 ? 12.555 44.5 23.547 1 42.38 245 ALA A C 1
ATOM 1848 O O . ALA A 1 245 ? 12.625 43.875 22.484 1 42.38 245 ALA A O 1
ATOM 1849 N N . SER A 1 246 ? 13.398 44.312 24.516 1 45.69 246 SER A N 1
ATOM 1850 C CA . SER A 1 246 ? 14.57 43.469 24.328 1 45.69 246 SER A CA 1
ATOM 1851 C C . SER A 1 246 ? 14.18 42 24.141 1 45.69 246 SER A C 1
ATOM 1853 O O . SER A 1 246 ? 14.734 41.312 23.281 1 45.69 246 SER A O 1
ATOM 1855 N N . ASN A 1 247 ? 13.32 41.531 24.859 1 43.09 247 ASN A N 1
ATOM 1856 C CA . ASN A 1 247 ? 12.875 40.125 24.703 1 43.09 247 ASN A CA 1
ATOM 1857 C C . ASN A 1 247 ? 12.156 39.906 23.391 1 43.09 247 ASN A C 1
ATOM 1859 O O . ASN A 1 247 ? 12.281 38.875 22.766 1 43.09 247 ASN A O 1
ATOM 1863 N N . LEU A 1 248 ? 11.57 40.969 22.891 1 43.03 248 LEU A N 1
ATOM 1864 C CA . LEU A 1 248 ? 10.93 40.906 21.578 1 43.03 248 LEU A CA 1
ATOM 1865 C C . LEU A 1 248 ? 11.977 40.812 20.469 1 43.03 248 LEU A C 1
ATOM 1867 O O . LEU A 1 248 ? 11.812 40.031 19.531 1 43.03 248 LEU A O 1
ATOM 1871 N N . GLU A 1 249 ? 12.922 41.656 20.609 1 47.44 249 GLU A N 1
ATOM 1872 C CA . GLU A 1 249 ? 14.008 41.625 19.625 1 47.44 249 GLU A CA 1
ATOM 1873 C C . GLU A 1 249 ? 14.672 40.25 19.594 1 47.44 249 GLU A C 1
ATOM 1875 O O . GLU A 1 249 ? 14.992 39.719 18.516 1 47.44 249 GLU A O 1
ATOM 1880 N N . LYS A 1 250 ? 14.727 39.688 20.641 1 54.69 250 LYS A N 1
ATOM 1881 C CA . LYS A 1 250 ? 15.336 38.375 20.719 1 54.69 250 LYS A CA 1
ATOM 1882 C C . LYS A 1 250 ? 14.422 37.312 20.141 1 54.69 250 LYS A C 1
ATOM 1884 O O . LYS A 1 250 ? 14.883 36.406 19.406 1 54.69 250 LYS A O 1
ATOM 1889 N N . ALA A 1 251 ? 13.289 37.438 20.406 1 49.53 251 ALA A N 1
ATOM 1890 C CA . ALA A 1 251 ? 12.32 36.469 19.875 1 49.53 251 ALA A CA 1
ATOM 1891 C C . ALA A 1 251 ? 12.188 36.625 18.359 1 49.53 251 ALA A C 1
ATOM 1893 O O . ALA A 1 251 ? 12.109 35.625 17.641 1 49.53 251 ALA A O 1
ATOM 1894 N N . MET A 1 252 ? 12.312 37.875 17.891 1 47.25 252 MET A N 1
ATOM 1895 C CA . MET A 1 252 ? 12.297 38.125 16.453 1 47.25 252 MET A CA 1
ATOM 1896 C C . MET A 1 252 ? 13.57 37.625 15.797 1 47.25 252 MET A C 1
ATOM 1898 O O . MET A 1 252 ? 13.516 37.031 14.711 1 47.25 252 MET A O 1
ATOM 1902 N N . ARG A 1 253 ? 14.648 37.906 16.438 1 51.69 253 ARG A N 1
ATOM 1903 C CA . ARG A 1 253 ? 15.914 37.406 15.906 1 51.69 253 ARG A CA 1
ATOM 1904 C C . ARG A 1 253 ? 15.961 35.875 15.883 1 51.69 253 ARG A C 1
ATOM 1906 O O . ARG A 1 253 ? 16.453 35.281 14.938 1 51.69 253 ARG A O 1
ATOM 1913 N N . GLU A 1 254 ? 15.492 35.281 16.922 1 49.66 254 GLU A N 1
ATOM 1914 C CA . GLU A 1 254 ? 15.445 33.844 16.953 1 49.66 254 GLU A CA 1
ATOM 1915 C C . GLU A 1 254 ? 14.492 33.281 15.891 1 49.66 254 GLU A C 1
ATOM 1917 O O . GLU A 1 254 ? 14.781 32.281 15.25 1 49.66 254 GLU A O 1
ATOM 1922 N N . PHE A 1 255 ? 13.477 34 15.68 1 46.22 255 PHE A N 1
ATOM 1923 C CA . PHE A 1 255 ? 12.547 33.625 14.609 1 46.22 255 PHE A CA 1
ATOM 1924 C C . PHE A 1 255 ? 13.195 33.844 13.25 1 46.22 255 PHE A C 1
ATOM 1926 O O . PHE A 1 255 ? 13.062 33 12.359 1 46.22 255 PHE A O 1
ATOM 1933 N N . GLU A 1 256 ? 13.805 35.031 13.133 1 45.53 256 GLU A N 1
ATOM 1934 C CA . GLU A 1 256 ? 14.562 35.25 11.906 1 45.53 256 GLU A CA 1
ATOM 1935 C C . GLU A 1 256 ? 15.633 34.188 11.711 1 45.53 256 GLU A C 1
ATOM 1937 O O . GLU A 1 256 ? 15.844 33.719 10.594 1 45.53 256 GLU A O 1
ATOM 1942 N N . ARG A 1 257 ? 16.172 33.844 12.742 1 51.75 257 ARG A N 1
ATOM 1943 C CA . ARG A 1 257 ? 17.203 32.781 12.672 1 51.75 257 ARG A CA 1
ATOM 1944 C C . ARG A 1 257 ? 16.594 31.438 12.367 1 51.75 257 ARG A C 1
ATOM 1946 O O . ARG A 1 257 ? 17.125 30.672 11.547 1 51.75 257 ARG A O 1
ATOM 1953 N N . ARG A 1 258 ? 15.516 31.188 12.953 1 47.91 258 ARG A N 1
ATOM 1954 C CA . ARG A 1 258 ? 14.875 29.891 12.711 1 47.91 258 ARG A CA 1
ATOM 1955 C C . ARG A 1 258 ? 14.18 29.875 11.352 1 47.91 258 ARG A C 1
ATOM 1957 O O . ARG A 1 258 ? 14.195 28.875 10.648 1 47.91 258 ARG A O 1
ATOM 1964 N N . SER A 1 259 ? 13.57 31 10.938 1 42.72 259 SER A N 1
ATOM 1965 C CA . SER A 1 259 ? 13.047 31.141 9.578 1 42.72 259 SER A CA 1
ATOM 1966 C C . SER A 1 259 ? 14.172 31.109 8.547 1 42.72 259 SER A C 1
ATOM 1968 O O . SER A 1 259 ? 14.023 30.516 7.477 1 42.72 259 SER A O 1
ATOM 1970 N N . ALA A 1 260 ? 15.18 31.844 8.852 1 44.25 260 ALA A N 1
ATOM 1971 C CA . ALA A 1 260 ? 16.359 31.781 7.996 1 44.25 260 ALA A CA 1
ATOM 1972 C C . ALA A 1 260 ? 16.953 30.359 7.973 1 44.25 260 ALA A C 1
ATOM 1974 O O . ALA A 1 260 ? 17.359 29.875 6.922 1 44.25 260 ALA A O 1
ATOM 1975 N N . ALA A 1 261 ? 17.016 29.688 9 1 44.5 261 ALA A N 1
ATOM 1976 C CA . ALA A 1 261 ? 17.516 28.328 9.07 1 44.5 261 ALA A CA 1
ATOM 1977 C C . ALA A 1 261 ? 16.562 27.359 8.359 1 44.5 261 ALA A C 1
ATOM 1979 O O . ALA A 1 261 ? 17 26.422 7.691 1 44.5 261 ALA A O 1
ATOM 1980 N N . ALA A 1 262 ? 15.32 27.516 8.492 1 40.47 262 ALA A N 1
ATOM 1981 C CA . ALA A 1 262 ? 14.352 26.734 7.723 1 40.47 262 ALA A CA 1
ATOM 1982 C C . ALA A 1 262 ? 14.445 27.062 6.23 1 40.47 262 ALA A C 1
ATOM 1984 O O . ALA A 1 262 ? 14.281 26.172 5.391 1 40.47 262 ALA A O 1
ATOM 1985 N N . SER A 1 263 ? 14.656 28.25 5.828 1 35.94 263 SER A N 1
ATOM 1986 C CA . SER A 1 263 ? 14.906 28.625 4.438 1 35.94 263 SER A CA 1
ATOM 1987 C C . SER A 1 263 ? 16.219 28.047 3.939 1 35.94 263 SER A C 1
ATOM 1989 O O . SER A 1 263 ? 16.344 27.688 2.764 1 35.94 263 SER A O 1
ATOM 1991 N N . GLN A 1 264 ? 17.234 28.078 4.727 1 38.16 264 GLN A N 1
ATOM 1992 C CA . GLN A 1 264 ? 18.516 27.5 4.297 1 38.16 264 GLN A CA 1
ATOM 1993 C C . GLN A 1 264 ? 18.438 25.984 4.184 1 38.16 264 GLN A C 1
ATOM 1995 O O . GLN A 1 264 ? 19.156 25.375 3.387 1 38.16 264 GLN A O 1
ATOM 2000 N N . THR A 1 265 ? 17.781 25.312 5.031 1 35.03 265 THR A N 1
ATOM 2001 C CA . THR A 1 265 ? 17.688 23.875 4.836 1 35.03 265 THR A CA 1
ATOM 2002 C C . THR A 1 265 ? 16.812 23.547 3.629 1 35.03 265 THR A C 1
ATOM 2004 O O . THR A 1 265 ? 16.766 22.406 3.182 1 35.03 265 THR A O 1
ATOM 2007 N N . SER A 1 266 ? 15.945 24.438 3.254 1 29.5 266 SER A N 1
ATOM 2008 C CA . SER A 1 266 ? 15.242 24.219 1.994 1 29.5 266 SER A CA 1
ATOM 2009 C C . SER A 1 266 ? 16.109 24.609 0.802 1 29.5 266 SER A C 1
ATOM 2011 O O . SER A 1 266 ? 15.688 24.469 -0.349 1 29.5 266 SER A O 1
ATOM 2013 N N . SER A 1 267 ? 17.219 25.281 1.012 1 26.34 267 SER A N 1
ATOM 2014 C CA . SER A 1 267 ? 18.141 25.375 -0.116 1 26.34 267 SER A CA 1
ATOM 2015 C C . SER A 1 267 ? 19.047 24.156 -0.197 1 26.34 267 SER A C 1
ATOM 2017 O O . SER A 1 267 ? 19.516 23.656 0.827 1 26.34 267 SER A O 1
ATOM 2019 N N . MET B 1 1 ? 7.883 20.656 1.746 1 78.88 1 MET B N 1
ATOM 2020 C CA . MET B 1 1 ? 7.27 19.344 1.97 1 78.88 1 MET B CA 1
ATOM 2021 C C . MET B 1 1 ? 7.531 18.406 0.791 1 78.88 1 MET B C 1
ATOM 2023 O O . MET B 1 1 ? 8.086 17.328 0.965 1 78.88 1 MET B O 1
ATOM 2027 N N . LEU B 1 2 ? 7.445 18.906 -0.415 1 83.38 2 LEU B N 1
ATOM 2028 C CA . LEU B 1 2 ? 7.59 18.062 -1.601 1 83.38 2 LEU B CA 1
ATOM 2029 C C . LEU B 1 2 ? 9.047 17.672 -1.814 1 83.38 2 LEU B C 1
ATOM 2031 O O . LEU B 1 2 ? 9.336 16.547 -2.24 1 83.38 2 LEU B O 1
ATOM 2035 N N . GLY B 1 3 ? 9.945 18.516 -1.477 1 85.94 3 GLY B N 1
ATOM 2036 C CA . GLY B 1 3 ? 11.352 18.203 -1.626 1 85.94 3 GLY B CA 1
ATOM 2037 C C . GLY B 1 3 ? 11.797 17 -0.806 1 85.94 3 GLY B C 1
ATOM 2038 O O . GLY B 1 3 ? 12.5 16.125 -1.309 1 85.94 3 GLY B O 1
ATOM 2039 N N . ARG B 1 4 ? 11.43 16.969 0.385 1 85.94 4 ARG B N 1
ATOM 2040 C CA . ARG B 1 4 ? 11.773 15.852 1.265 1 85.94 4 ARG B CA 1
ATOM 2041 C C . ARG B 1 4 ? 11.102 14.562 0.801 1 85.94 4 ARG B C 1
ATOM 2043 O O . ARG B 1 4 ? 11.703 13.484 0.877 1 85.94 4 ARG B O 1
ATOM 2050 N N . GLN B 1 5 ? 9.914 14.695 0.398 1 89.31 5 GLN B N 1
ATOM 2051 C CA . GLN B 1 5 ? 9.219 13.531 -0.145 1 89.31 5 GLN B CA 1
ATOM 2052 C C . GLN B 1 5 ? 9.945 12.977 -1.368 1 89.31 5 GLN B C 1
ATOM 2054 O O . GLN B 1 5 ? 10.109 11.766 -1.503 1 89.31 5 GLN B O 1
ATOM 2059 N N . ASN B 1 6 ? 10.359 13.922 -2.186 1 91.81 6 ASN B N 1
ATOM 2060 C CA . ASN B 1 6 ? 11.078 13.523 -3.391 1 91.81 6 ASN B CA 1
ATOM 2061 C C . ASN B 1 6 ? 12.391 12.82 -3.055 1 91.81 6 ASN B C 1
ATOM 2063 O O . ASN B 1 6 ? 12.734 11.82 -3.682 1 91.81 6 ASN B O 1
ATOM 2067 N N . ARG B 1 7 ? 13.07 13.336 -2.131 1 90.25 7 ARG B N 1
ATOM 2068 C CA . ARG B 1 7 ? 14.328 12.719 -1.717 1 90.25 7 ARG B CA 1
ATOM 2069 C C . ARG B 1 7 ? 14.109 11.297 -1.22 1 90.25 7 ARG B C 1
ATOM 2071 O O . ARG B 1 7 ? 14.859 10.383 -1.579 1 90.25 7 ARG B O 1
ATOM 2078 N N . PHE B 1 8 ? 13.164 11.156 -0.439 1 90.62 8 PHE B N 1
ATOM 2079 C CA . PHE B 1 8 ? 12.836 9.836 0.09 1 90.62 8 PHE B CA 1
ATOM 2080 C C . PHE B 1 8 ? 12.453 8.883 -1.036 1 90.62 8 PHE B C 1
ATOM 2082 O O . PHE B 1 8 ? 12.93 7.746 -1.08 1 90.62 8 PHE B O 1
ATOM 2089 N N . MET B 1 9 ? 11.648 9.273 -1.925 1 92.25 9 MET B N 1
ATOM 2090 C CA . MET B 1 9 ? 11.156 8.43 -3.012 1 92.25 9 MET B CA 1
ATOM 2091 C C . MET B 1 9 ? 12.281 8.078 -3.982 1 92.25 9 MET B C 1
ATOM 2093 O O . MET B 1 9 ? 12.273 7.004 -4.582 1 92.25 9 MET B O 1
ATOM 2097 N N . LEU B 1 10 ? 13.219 9 -4.148 1 93.25 10 LEU B N 1
ATOM 2098 C CA . LEU B 1 10 ? 14.391 8.688 -4.961 1 93.25 10 LEU B CA 1
ATOM 2099 C C . LEU B 1 10 ? 15.195 7.559 -4.328 1 93.25 10 LEU B C 1
ATOM 2101 O O . LEU B 1 10 ? 15.719 6.691 -5.031 1 93.25 10 LEU B O 1
ATOM 2105 N N . GLY B 1 11 ? 15.289 7.633 -3.023 1 93.44 11 GLY B N 1
ATOM 2106 C CA . GLY B 1 11 ? 15.93 6.527 -2.326 1 93.44 11 GLY B CA 1
ATOM 2107 C C . GLY B 1 11 ? 15.203 5.207 -2.512 1 93.44 11 GLY B C 1
ATOM 2108 O O . GLY B 1 11 ? 15.836 4.172 -2.734 1 93.44 11 GLY B O 1
ATOM 2109 N N . LEU B 1 12 ? 13.938 5.242 -2.432 1 92.88 12 LEU B N 1
ATOM 2110 C CA . LEU B 1 12 ? 13.133 4.047 -2.65 1 92.88 12 LEU B CA 1
ATOM 2111 C C . LEU B 1 12 ? 13.273 3.551 -4.086 1 92.88 12 LEU B C 1
ATOM 2113 O O . LEU B 1 12 ? 13.258 2.344 -4.332 1 92.88 12 LEU B O 1
ATOM 2117 N N . GLY B 1 13 ? 13.328 4.508 -5 1 94.62 13 GLY B N 1
ATOM 2118 C CA . GLY B 1 13 ? 13.578 4.145 -6.387 1 94.62 13 GLY B CA 1
ATOM 2119 C C . GLY B 1 13 ? 14.891 3.408 -6.586 1 94.62 13 GLY B C 1
ATOM 2120 O O . GLY B 1 13 ? 14.945 2.414 -7.312 1 94.62 13 GLY B O 1
ATOM 2121 N N . LEU B 1 14 ? 15.914 3.869 -5.926 1 94.38 14 LEU B N 1
ATOM 2122 C CA . LEU B 1 14 ? 17.219 3.209 -5.98 1 94.38 14 LEU B CA 1
ATOM 2123 C C . LEU B 1 14 ? 17.125 1.786 -5.441 1 94.38 14 LEU B C 1
ATOM 2125 O O . LEU B 1 14 ? 17.641 0.85 -6.066 1 94.38 14 LEU B O 1
ATOM 2129 N N . ALA B 1 15 ? 16.5 1.64 -4.375 1 93 15 ALA B N 1
ATOM 2130 C CA . ALA B 1 15 ? 16.328 0.318 -3.779 1 93 15 ALA B CA 1
ATOM 2131 C C . ALA B 1 15 ? 15.547 -0.609 -4.715 1 93 15 ALA B C 1
ATOM 2133 O O . ALA B 1 15 ? 15.859 -1.799 -4.812 1 93 15 ALA B O 1
ATOM 2134 N N . SER B 1 16 ? 14.602 -0.088 -5.406 1 93.62 16 SER B N 1
ATOM 2135 C CA . SER B 1 16 ? 13.734 -0.892 -6.258 1 93.62 16 SER B CA 1
ATOM 2136 C C . SER B 1 16 ? 14.492 -1.437 -7.465 1 93.62 16 SER B C 1
ATOM 2138 O O . SER B 1 16 ? 14.336 -2.605 -7.824 1 93.62 16 SER B O 1
ATOM 2140 N N . PHE B 1 17 ? 15.266 -0.656 -8.148 1 93.31 17 PHE B N 1
ATOM 2141 C CA . PHE B 1 17 ? 15.938 -1.204 -9.32 1 93.31 17 PHE B CA 1
ATOM 2142 C C . PHE B 1 17 ? 17.125 -2.053 -8.914 1 93.31 17 PHE B C 1
ATOM 2144 O O . PHE B 1 17 ? 17.578 -2.918 -9.672 1 93.31 17 PHE B O 1
ATOM 2151 N N . MET B 1 18 ? 17.703 -1.783 -7.684 1 93.12 18 MET B N 1
ATOM 2152 C CA . MET B 1 18 ? 18.703 -2.711 -7.156 1 93.12 18 MET B CA 1
ATOM 2153 C C . MET B 1 18 ? 18.094 -4.086 -6.918 1 93.12 18 MET B C 1
ATOM 2155 O O . MET B 1 18 ? 18.719 -5.109 -7.215 1 93.12 18 MET B O 1
ATOM 2159 N N . LEU B 1 19 ? 16.938 -4.074 -6.379 1 90.62 19 LEU B N 1
ATOM 2160 C CA . LEU B 1 19 ? 16.219 -5.328 -6.191 1 90.62 19 LEU B CA 1
ATOM 2161 C C . LEU B 1 19 ? 16 -6.035 -7.527 1 90.62 19 LEU B C 1
ATOM 2163 O O . LEU B 1 19 ? 16.172 -7.254 -7.621 1 90.62 19 LEU B O 1
ATOM 2167 N N . SER B 1 20 ? 15.617 -5.266 -8.492 1 93.81 20 SER B N 1
ATOM 2168 C CA . SER B 1 20 ? 15.438 -5.828 -9.828 1 93.81 20 SER B CA 1
ATOM 2169 C C . SER B 1 20 ? 16.734 -6.465 -10.344 1 93.81 20 SER B C 1
ATOM 2171 O O . SER B 1 20 ? 16.703 -7.566 -10.883 1 93.81 20 SER B O 1
ATOM 2173 N N . SER B 1 21 ? 17.828 -5.812 -10.133 1 92.75 21 SER B N 1
ATOM 2174 C CA . SER B 1 21 ? 19.109 -6.332 -10.57 1 92.75 21 SER B CA 1
ATOM 2175 C C . SER B 1 21 ? 19.453 -7.633 -9.852 1 92.75 21 SER B C 1
ATOM 2177 O O . SER B 1 21 ? 19.969 -8.57 -10.461 1 92.75 21 SER B O 1
ATOM 2179 N N . ILE B 1 22 ? 19.188 -7.668 -8.648 1 90.31 22 ILE B N 1
ATOM 2180 C CA . ILE B 1 22 ? 19.453 -8.859 -7.848 1 90.31 22 ILE B CA 1
ATOM 2181 C C . ILE B 1 22 ? 18.625 -10.031 -8.383 1 90.31 22 ILE B C 1
ATOM 2183 O O . ILE B 1 22 ? 19.156 -11.141 -8.555 1 90.31 22 ILE B O 1
ATOM 2187 N N . ILE B 1 23 ? 17.406 -9.844 -8.734 1 88.94 23 ILE B N 1
ATOM 2188 C CA . ILE B 1 23 ? 16.531 -10.891 -9.242 1 88.94 23 ILE B CA 1
ATOM 2189 C C . ILE B 1 23 ? 17.031 -11.375 -10.602 1 88.94 23 ILE B C 1
ATOM 2191 O O . ILE B 1 23 ? 17.031 -12.57 -10.883 1 88.94 23 ILE B O 1
ATOM 2195 N N . HIS B 1 24 ? 17.484 -10.414 -11.422 1 91.5 24 HIS B N 1
ATOM 2196 C CA . HIS B 1 24 ? 18.047 -10.797 -12.711 1 91.5 24 HIS B CA 1
ATOM 2197 C C . HIS B 1 24 ? 19.266 -11.695 -12.547 1 91.5 24 HIS B C 1
ATOM 2199 O O . HIS B 1 24 ? 19.375 -12.719 -13.227 1 91.5 24 HIS B O 1
ATOM 2205 N N . ILE B 1 25 ? 20.078 -11.344 -11.688 1 88.69 25 ILE B N 1
ATOM 2206 C CA . ILE B 1 25 ? 21.312 -12.086 -11.453 1 88.69 25 ILE B CA 1
ATOM 2207 C C . ILE B 1 25 ? 21 -13.469 -10.883 1 88.69 25 ILE B C 1
ATOM 2209 O O . ILE B 1 25 ? 21.547 -14.477 -11.32 1 88.69 25 ILE B O 1
ATOM 2213 N N . LEU B 1 26 ? 20.109 -13.562 -9.953 1 84.56 26 LEU B N 1
ATOM 2214 C CA . LEU B 1 26 ? 19.734 -14.82 -9.328 1 84.56 26 LEU B CA 1
ATOM 2215 C C . LEU B 1 26 ? 19.094 -15.766 -10.336 1 84.56 26 LEU B C 1
ATOM 2217 O O . LEU B 1 26 ? 19.359 -16.969 -10.328 1 84.56 26 LEU B O 1
ATOM 2221 N N . GLN B 1 27 ? 18.266 -15.195 -11.109 1 83.56 27 GLN B N 1
ATOM 2222 C CA . GLN B 1 27 ? 17.594 -16.031 -12.102 1 83.56 27 GLN B CA 1
ATOM 2223 C C . GLN B 1 27 ? 18.562 -16.5 -13.18 1 83.56 27 GLN B C 1
ATOM 2225 O O . GLN B 1 27 ? 18.531 -17.672 -13.586 1 83.56 27 GLN B O 1
ATOM 2230 N N . ARG B 1 28 ? 19.422 -15.711 -13.664 1 83.75 28 ARG B N 1
ATOM 2231 C CA . ARG B 1 28 ? 20.375 -16.047 -14.719 1 83.75 28 ARG B CA 1
ATOM 2232 C C . ARG B 1 28 ? 21.453 -17 -14.211 1 83.75 28 ARG B C 1
ATOM 2234 O O . ARG B 1 28 ? 21.875 -17.906 -14.93 1 83.75 28 ARG B O 1
ATOM 2241 N N . SER B 1 29 ? 21.828 -16.781 -13.031 1 82.38 29 SER B N 1
ATOM 2242 C CA . SER B 1 29 ? 22.938 -17.578 -12.508 1 82.38 29 SER B CA 1
ATOM 2243 C C . SER B 1 29 ? 22.453 -18.859 -11.836 1 82.38 29 SER B C 1
ATOM 2245 O O . SER B 1 29 ? 23.078 -19.906 -11.945 1 82.38 29 SER B O 1
ATOM 2247 N N . PHE B 1 30 ? 21.266 -18.844 -11.109 1 77.06 30 PHE B N 1
ATOM 2248 C CA . PHE B 1 30 ? 20.844 -19.969 -10.273 1 77.06 30 PHE B CA 1
ATOM 2249 C C . PHE B 1 30 ? 19.484 -20.5 -10.719 1 77.06 30 PHE B C 1
ATOM 2251 O O . PHE B 1 30 ? 19 -21.5 -10.18 1 77.06 30 PHE B O 1
ATOM 2258 N N . ARG B 1 31 ? 18.938 -19.938 -11.664 1 78.19 31 ARG B N 1
ATOM 2259 C CA . ARG B 1 31 ? 17.609 -20.328 -12.102 1 78.19 31 ARG B CA 1
ATOM 2260 C C . ARG B 1 31 ? 16.656 -20.484 -10.914 1 78.19 31 ARG B C 1
ATOM 2262 O O . ARG B 1 31 ? 15.984 -21.5 -10.773 1 78.19 31 ARG B O 1
ATOM 2269 N N . LEU B 1 32 ? 16.719 -19.578 -10.094 1 67.56 32 LEU B N 1
ATOM 2270 C CA . LEU B 1 32 ? 16.016 -19.547 -8.82 1 67.56 32 LEU B CA 1
ATOM 2271 C C . LEU B 1 32 ? 14.547 -19.906 -9.008 1 67.56 32 LEU B C 1
ATOM 2273 O O . LEU B 1 32 ? 13.961 -20.609 -8.172 1 67.56 32 LEU B O 1
ATOM 2277 N N . PHE B 1 33 ? 13.898 -19.5 -10.125 1 67.19 33 PHE B N 1
ATOM 2278 C CA . PHE B 1 33 ? 12.461 -19.703 -10.297 1 67.19 33 PHE B CA 1
ATOM 2279 C C . PHE B 1 33 ? 12.203 -20.812 -11.305 1 67.19 33 PHE B C 1
ATOM 2281 O O . PHE B 1 33 ? 11.062 -21.016 -11.742 1 67.19 33 PHE B O 1
ATOM 2288 N N . GLY B 1 34 ? 13.133 -21.516 -11.469 1 64.25 34 GLY B N 1
ATOM 2289 C CA . GLY B 1 34 ? 12.984 -22.625 -12.398 1 64.25 34 GLY B CA 1
ATOM 2290 C C . GLY B 1 34 ? 12.953 -22.188 -13.852 1 64.25 34 GLY B C 1
ATOM 2291 O O . GLY B 1 34 ? 13.008 -20.984 -14.141 1 64.25 34 GLY B O 1
ATOM 2292 N N . GLU B 1 35 ? 13.078 -23.172 -14.711 1 58.19 35 GLU B N 1
ATOM 2293 C CA . GLU B 1 35 ? 13.039 -22.953 -16.156 1 58.19 35 GLU B CA 1
ATOM 2294 C C . GLU B 1 35 ? 11.617 -23.078 -16.688 1 58.19 35 GLU B C 1
ATOM 2296 O O . GLU B 1 35 ? 10.875 -23.969 -16.297 1 58.19 35 GLU B O 1
ATOM 2301 N N . THR B 1 36 ? 10.93 -21.969 -16.922 1 54.31 36 THR B N 1
ATOM 2302 C CA . THR B 1 36 ? 9.641 -22.094 -17.578 1 54.31 36 THR B CA 1
ATOM 2303 C C . THR B 1 36 ? 9.789 -22.797 -18.938 1 54.31 36 THR B C 1
ATOM 2305 O O . THR B 1 36 ? 10.641 -22.422 -19.734 1 54.31 36 THR B O 1
ATOM 2308 N N . ALA B 1 37 ? 9.508 -24.109 -18.984 1 52 37 ALA B N 1
ATOM 2309 C CA . ALA B 1 37 ? 9.57 -24.828 -20.266 1 52 37 ALA B CA 1
ATOM 2310 C C . ALA B 1 37 ? 8.758 -24.094 -21.328 1 52 37 ALA B C 1
ATOM 2312 O O . ALA B 1 37 ? 7.645 -23.641 -21.062 1 52 37 ALA B O 1
ATOM 2313 N N . PRO B 1 38 ? 9.531 -23.625 -22.391 1 53.38 38 PRO B N 1
ATOM 2314 C CA . PRO B 1 38 ? 8.797 -23 -23.5 1 53.38 38 PRO B CA 1
ATOM 2315 C C . PRO B 1 38 ? 7.598 -23.828 -23.953 1 53.38 38 PRO B C 1
ATOM 2317 O O . PRO B 1 38 ? 7.711 -25.047 -24.109 1 53.38 38 PRO B O 1
ATOM 2320 N N . VAL B 1 39 ? 6.445 -23.656 -23.297 1 50.47 39 VAL B N 1
ATOM 2321 C CA . VAL B 1 39 ? 5.293 -24.297 -23.922 1 50.47 39 VAL B CA 1
ATOM 2322 C C . VAL B 1 39 ? 4.98 -23.609 -25.25 1 50.47 39 VAL B C 1
ATOM 2324 O O . VAL B 1 39 ? 5.359 -22.453 -25.469 1 50.47 39 VAL B O 1
ATOM 2327 N N . ALA B 1 40 ? 4.473 -24.297 -26.297 1 52.81 40 ALA B N 1
ATOM 2328 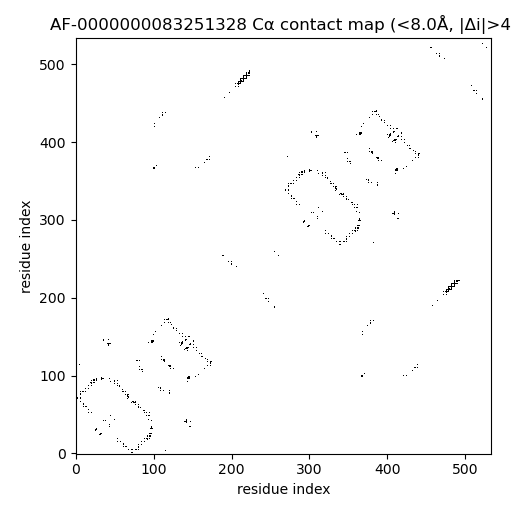C CA . ALA B 1 40 ? 4.141 -23.812 -27.641 1 52.81 40 ALA B CA 1
ATOM 2329 C C . ALA B 1 40 ? 3.57 -22.406 -27.578 1 52.81 40 ALA B C 1
ATOM 2331 O O . ALA B 1 40 ? 2.553 -22.156 -26.922 1 52.81 40 ALA B O 1
ATOM 2332 N N . GLY B 1 41 ? 4.309 -21.25 -28.047 1 59.31 41 GLY B N 1
ATOM 2333 C CA . GLY B 1 41 ? 3.848 -19.875 -28.219 1 59.31 41 GLY B CA 1
ATOM 2334 C C . GLY B 1 41 ? 4.219 -18.969 -27.062 1 59.31 41 GLY B C 1
ATOM 2335 O O . GLY B 1 41 ? 4.031 -17.75 -27.141 1 59.31 41 GLY B O 1
ATOM 2336 N N . ASN B 1 42 ? 4.688 -19.688 -25.984 1 63.16 42 ASN B N 1
ATOM 2337 C CA . ASN B 1 42 ? 5.113 -18.906 -24.844 1 63.16 42 ASN B CA 1
ATOM 2338 C C . ASN B 1 42 ? 6.633 -18.875 -24.703 1 63.16 42 ASN B C 1
ATOM 2340 O O . ASN B 1 42 ? 7.219 -19.703 -24 1 63.16 42 ASN B O 1
ATOM 2344 N N . PHE B 1 43 ? 7.195 -18.031 -25.547 1 75 43 PHE B N 1
ATOM 2345 C CA . PHE B 1 43 ? 8.648 -17.922 -25.547 1 75 43 PHE B CA 1
ATOM 2346 C C . PHE B 1 43 ? 9.125 -16.922 -24.5 1 75 43 PHE B C 1
ATOM 2348 O O . PHE B 1 43 ? 8.523 -15.867 -24.328 1 75 43 PHE B O 1
ATOM 2355 N N . PRO B 1 44 ? 10.125 -17.391 -23.812 1 79.5 44 PRO B N 1
ATOM 2356 C CA . PRO B 1 44 ? 10.727 -16.438 -22.875 1 79.5 44 PRO B CA 1
ATOM 2357 C C . PRO B 1 44 ? 11.344 -15.234 -23.578 1 79.5 44 PRO B C 1
ATOM 2359 O O . PRO B 1 44 ? 11.688 -15.312 -24.766 1 79.5 44 PRO B O 1
ATOM 2362 N N . PRO B 1 45 ? 11.367 -14.18 -22.875 1 85.31 45 PRO B N 1
ATOM 2363 C CA . PRO B 1 45 ? 11.977 -13.008 -23.5 1 85.31 45 PRO B CA 1
ATOM 2364 C C . PRO B 1 45 ? 13.461 -13.203 -23.812 1 85.31 45 PRO B C 1
ATOM 2366 O O . PRO B 1 45 ? 14.188 -13.789 -23.016 1 85.31 45 PRO B O 1
ATOM 2369 N N . PRO B 1 46 ? 13.781 -12.781 -25.094 1 88.06 46 PRO B N 1
ATOM 2370 C CA . PRO B 1 46 ? 15.203 -12.836 -25.422 1 88.06 46 PRO B CA 1
ATOM 2371 C C . PRO B 1 46 ? 16.062 -12.008 -24.453 1 88.06 46 PRO B C 1
ATOM 2373 O O . PRO B 1 46 ? 15.539 -11.125 -23.766 1 88.06 46 PRO B O 1
ATOM 2376 N N . VAL B 1 47 ? 17.312 -12.211 -24.438 1 89.12 47 VAL B N 1
ATOM 2377 C CA . VAL B 1 47 ? 18.25 -11.625 -23.484 1 89.12 47 VAL B CA 1
ATOM 2378 C C . VAL B 1 47 ? 18.297 -10.109 -23.641 1 89.12 47 VAL B C 1
ATOM 2380 O O . VAL B 1 47 ? 18.391 -9.367 -22.672 1 89.12 47 VAL B O 1
ATOM 2383 N N . TYR B 1 48 ? 18.25 -9.648 -24.844 1 92.06 48 TYR B N 1
ATOM 2384 C CA . TYR B 1 48 ? 18.328 -8.211 -25.062 1 92.06 48 TYR B CA 1
ATOM 2385 C C . TYR B 1 48 ? 17.109 -7.5 -24.469 1 92.06 48 TYR B C 1
ATOM 2387 O O . TYR B 1 48 ? 17.219 -6.367 -24 1 92.06 48 TYR B O 1
ATOM 2395 N N . ILE B 1 49 ? 15.961 -8.109 -24.5 1 91.94 49 ILE B N 1
ATOM 2396 C CA . ILE B 1 49 ? 14.766 -7.52 -23.906 1 91.94 49 ILE B CA 1
ATOM 2397 C C . ILE B 1 49 ? 14.906 -7.48 -22.391 1 91.94 49 ILE B C 1
ATOM 2399 O O . ILE B 1 49 ? 14.492 -6.512 -21.75 1 91.94 49 ILE B O 1
ATOM 2403 N N . GLN B 1 50 ? 15.422 -8.492 -21.844 1 93.12 50 GLN B N 1
ATOM 2404 C CA . GLN B 1 50 ? 15.672 -8.523 -20.406 1 93.12 50 GLN B CA 1
ATOM 2405 C C . GLN B 1 50 ? 16.625 -7.414 -19.984 1 93.12 50 GLN B C 1
ATOM 2407 O O . GLN B 1 50 ? 16.406 -6.75 -18.969 1 93.12 50 GLN B O 1
ATOM 2412 N N . ASN B 1 51 ? 17.641 -7.215 -20.812 1 94.06 51 ASN B N 1
ATOM 2413 C CA . ASN B 1 51 ? 18.609 -6.168 -20.5 1 94.06 51 ASN B CA 1
ATOM 2414 C C . ASN B 1 51 ? 18 -4.777 -20.641 1 94.06 51 ASN B C 1
ATOM 2416 O O . ASN B 1 51 ? 18.297 -3.879 -19.859 1 94.06 51 ASN B O 1
ATOM 2420 N N . ILE B 1 52 ? 17.188 -4.641 -21.609 1 94.5 52 ILE B N 1
ATOM 2421 C CA . ILE B 1 52 ? 16.5 -3.369 -21.797 1 94.5 52 ILE B CA 1
ATOM 2422 C C . ILE B 1 52 ? 15.594 -3.098 -20.594 1 94.5 52 ILE B C 1
ATOM 2424 O O . ILE B 1 52 ? 15.57 -1.983 -20.062 1 94.5 52 ILE B O 1
ATOM 2428 N N . ALA B 1 53 ? 14.898 -4.082 -20.172 1 94.81 53 ALA B N 1
ATOM 2429 C CA . ALA B 1 53 ? 14.008 -3.949 -19.031 1 94.81 53 ALA B CA 1
ATOM 2430 C C . ALA B 1 53 ? 14.781 -3.551 -17.781 1 94.81 53 ALA B C 1
ATOM 2432 O O . ALA B 1 53 ? 14.281 -2.801 -16.938 1 94.81 53 ALA B O 1
ATOM 2433 N N . MET B 1 54 ? 15.969 -4.008 -17.672 1 95.31 54 MET B N 1
ATOM 2434 C CA . MET B 1 54 ? 16.797 -3.713 -16.516 1 95.31 54 MET B CA 1
ATOM 2435 C C . MET B 1 54 ? 17.344 -2.289 -16.578 1 95.31 54 MET B C 1
ATOM 2437 O O . MET B 1 54 ? 17.547 -1.646 -15.547 1 95.31 54 MET B O 1
ATOM 2441 N N . LEU B 1 55 ? 17.578 -1.788 -17.75 1 95.94 55 LEU B N 1
ATOM 2442 C CA . LEU B 1 55 ? 18.219 -0.495 -17.953 1 95.94 55 LEU B CA 1
ATOM 2443 C C . LEU B 1 55 ? 17.219 0.641 -17.844 1 95.94 55 LEU B C 1
ATOM 2445 O O . LEU B 1 55 ? 17.547 1.735 -17.375 1 95.94 55 LEU B O 1
ATOM 2449 N N . ILE B 1 56 ? 15.992 0.436 -18.125 1 96.31 56 ILE B N 1
ATOM 2450 C CA . ILE B 1 56 ? 14.969 1.475 -18.203 1 96.31 56 ILE B CA 1
ATOM 2451 C C . ILE B 1 56 ? 14.797 2.133 -16.828 1 96.31 56 ILE B C 1
ATOM 2453 O O . ILE B 1 56 ? 14.859 3.359 -16.719 1 96.31 56 ILE B O 1
ATOM 2457 N N . PRO B 1 57 ? 14.633 1.377 -15.75 1 97.12 57 PRO B N 1
ATOM 2458 C CA . PRO B 1 57 ? 14.484 2.029 -14.445 1 97.12 57 PRO B CA 1
ATOM 2459 C C . PRO B 1 57 ? 15.727 2.818 -14.031 1 97.12 57 PRO B C 1
ATOM 2461 O O . PRO B 1 57 ? 15.609 3.846 -13.359 1 97.12 57 PRO B O 1
ATOM 2464 N N . VAL B 1 58 ? 16.859 2.395 -14.43 1 96.88 58 VAL B N 1
ATOM 2465 C CA . VAL B 1 58 ? 18.094 3.1 -14.102 1 96.88 58 VAL B CA 1
ATOM 2466 C C . VAL B 1 58 ? 18.125 4.449 -14.812 1 96.88 58 VAL B C 1
ATOM 2468 O O . VAL B 1 58 ? 18.406 5.477 -14.195 1 96.88 58 VAL B O 1
ATOM 2471 N N . LEU B 1 59 ? 17.828 4.445 -16.062 1 97 59 LEU B N 1
ATOM 2472 C CA . LEU B 1 59 ? 17.812 5.68 -16.844 1 97 59 LEU B CA 1
ATOM 2473 C C . LEU B 1 59 ? 16.781 6.656 -16.312 1 97 59 LEU B C 1
ATOM 2475 O O . LEU B 1 59 ? 17.047 7.855 -16.203 1 97 59 LEU B O 1
ATOM 2479 N N . LEU B 1 60 ? 15.617 6.137 -16 1 96.81 60 LEU B N 1
ATOM 2480 C CA . LEU B 1 60 ? 14.562 6.98 -15.445 1 96.81 60 LEU B CA 1
ATOM 2481 C C . LEU B 1 60 ? 14.977 7.543 -14.094 1 96.81 60 LEU B C 1
ATOM 2483 O O . LEU B 1 60 ? 14.656 8.688 -13.766 1 96.81 60 LEU B O 1
ATOM 2487 N N . TRP B 1 61 ? 15.602 6.711 -13.281 1 96.56 61 TRP B N 1
ATOM 2488 C CA . TRP B 1 61 ? 16.078 7.152 -11.969 1 96.56 61 TRP B CA 1
ATOM 2489 C C . TRP B 1 61 ? 17.094 8.273 -12.109 1 96.56 61 TRP B C 1
ATOM 2491 O O . TRP B 1 61 ? 17.062 9.258 -11.367 1 96.56 61 TRP B O 1
ATOM 2501 N N . ILE B 1 62 ? 18.062 8.156 -13.062 1 96.5 62 ILE B N 1
ATOM 2502 C CA . ILE B 1 62 ? 19.062 9.195 -13.32 1 96.5 62 ILE B CA 1
ATOM 2503 C C . ILE B 1 62 ? 18.359 10.484 -13.734 1 96.5 62 ILE B C 1
ATOM 2505 O O . ILE B 1 62 ? 18.719 11.57 -13.25 1 96.5 62 ILE B O 1
ATOM 2509 N N . ALA B 1 63 ? 17.359 10.375 -14.594 1 95.56 63 ALA B N 1
ATOM 2510 C CA . ALA B 1 63 ? 16.594 11.547 -15.016 1 95.56 63 ALA B CA 1
ATOM 2511 C C . ALA B 1 63 ? 15.898 12.211 -13.828 1 95.56 63 ALA B C 1
ATOM 2513 O O . ALA B 1 63 ? 15.898 13.438 -13.703 1 95.56 63 ALA B O 1
ATOM 2514 N N . ALA B 1 64 ? 15.305 11.406 -12.977 1 95.31 64 ALA B N 1
ATOM 2515 C CA . ALA B 1 64 ? 14.641 11.938 -11.789 1 95.31 64 ALA B CA 1
ATOM 2516 C C . ALA B 1 64 ? 15.641 12.641 -10.867 1 95.31 64 ALA B C 1
ATOM 2518 O O . ALA B 1 64 ? 15.336 13.688 -10.305 1 95.31 64 ALA B O 1
ATOM 2519 N N . CYS B 1 65 ? 16.797 12.094 -10.734 1 94.75 65 CYS B N 1
ATOM 2520 C CA . CYS B 1 65 ? 17.844 12.688 -9.906 1 94.75 65 CYS B CA 1
ATOM 2521 C C . CYS B 1 65 ? 18.312 14.023 -10.484 1 94.75 65 CYS B C 1
ATOM 2523 O O . CYS B 1 65 ? 18.547 14.977 -9.742 1 94.75 65 CYS B O 1
ATOM 2525 N N . LEU B 1 66 ? 18.453 14.102 -11.758 1 94.75 66 LEU B N 1
ATOM 2526 C CA . LEU B 1 66 ? 18.859 15.344 -12.406 1 94.75 66 LEU B CA 1
ATOM 2527 C C . LEU B 1 66 ? 17.812 16.438 -12.234 1 94.75 66 LEU B C 1
ATOM 2529 O O . LEU B 1 66 ? 18.156 17.594 -11.977 1 94.75 66 LEU B O 1
ATOM 2533 N N . LEU B 1 67 ? 16.547 16.047 -12.336 1 93.12 67 LEU B N 1
ATOM 2534 C CA . LEU B 1 67 ? 15.469 17.016 -12.125 1 93.12 67 LEU B CA 1
ATOM 2535 C C . LEU B 1 67 ? 15.43 17.484 -10.68 1 93.12 67 LEU B C 1
ATOM 2537 O O . LEU B 1 67 ? 15.211 18.656 -10.406 1 93.12 67 LEU B O 1
ATOM 2541 N N . TYR B 1 68 ? 15.594 16.531 -9.812 1 93.25 68 TYR B N 1
ATOM 2542 C CA . TYR B 1 68 ? 15.617 16.844 -8.391 1 93.25 68 TYR B CA 1
ATOM 2543 C C . TYR B 1 68 ? 16.781 17.781 -8.055 1 93.25 68 TYR B C 1
ATOM 2545 O O . TYR B 1 68 ? 16.641 18.672 -7.223 1 93.25 68 TYR B O 1
ATOM 2553 N N . ARG B 1 69 ? 18.016 17.625 -8.656 1 91.88 69 ARG B N 1
ATOM 2554 C CA . ARG B 1 69 ? 19.203 18.438 -8.414 1 91.88 69 ARG B CA 1
ATOM 2555 C C . ARG B 1 69 ? 19 19.859 -8.953 1 91.88 69 ARG B C 1
ATOM 2557 O O . ARG B 1 69 ? 19.531 20.812 -8.406 1 91.88 69 ARG B O 1
ATOM 2564 N N . SER B 1 70 ? 18.219 19.938 -9.984 1 91.88 70 SER B N 1
ATOM 2565 C CA . SER B 1 70 ? 17.922 21.25 -10.555 1 91.88 70 SER B CA 1
ATOM 2566 C C . SER B 1 70 ? 16.938 22.031 -9.688 1 91.88 70 SER B C 1
ATOM 2568 O O . SER B 1 70 ? 17.125 23.219 -9.453 1 91.88 70 SER B O 1
ATOM 2570 N N . ASN B 1 71 ? 15.883 21.234 -9.336 1 88.94 71 ASN B N 1
ATOM 2571 C CA . ASN B 1 71 ? 14.844 21.766 -8.461 1 88.94 71 ASN B CA 1
ATOM 2572 C C . ASN B 1 71 ? 14.258 20.672 -7.57 1 88.94 71 ASN B C 1
ATOM 2574 O O . ASN B 1 71 ? 13.633 19.734 -8.062 1 88.94 71 ASN B O 1
ATOM 2578 N N . ASP B 1 72 ? 14.414 20.812 -6.301 1 86.5 72 ASP B N 1
ATOM 2579 C CA . ASP B 1 72 ? 14.016 19.766 -5.371 1 86.5 72 ASP B CA 1
ATOM 2580 C C . ASP B 1 72 ? 12.5 19.625 -5.301 1 86.5 72 ASP B C 1
ATOM 2582 O O . ASP B 1 72 ? 11.977 18.609 -4.844 1 86.5 72 ASP B O 1
ATOM 2586 N N . THR B 1 73 ? 11.766 20.609 -5.797 1 85.31 73 THR B N 1
ATOM 2587 C CA . THR B 1 73 ? 10.312 20.562 -5.777 1 85.31 73 THR B CA 1
ATOM 2588 C C . THR B 1 73 ? 9.75 20.5 -7.199 1 85.31 73 THR B C 1
ATOM 2590 O O . THR B 1 73 ? 8.602 20.875 -7.43 1 85.31 73 THR B O 1
ATOM 2593 N N . HIS B 1 74 ? 10.586 20.094 -8.07 1 84.62 74 HIS B N 1
ATOM 2594 C CA . HIS B 1 74 ? 10.133 20 -9.453 1 84.62 74 HIS B CA 1
ATOM 2595 C C . HIS B 1 74 ? 8.867 19.156 -9.562 1 84.62 74 HIS B C 1
ATOM 2597 O O . HIS B 1 74 ? 8.781 18.078 -8.961 1 84.62 74 HIS B O 1
ATOM 2603 N N . ARG B 1 75 ? 7.949 19.594 -10.375 1 84.56 75 ARG B N 1
ATOM 2604 C CA . ARG B 1 75 ? 6.625 18.984 -10.469 1 84.56 75 ARG B CA 1
ATOM 2605 C C . ARG B 1 75 ? 6.703 17.609 -11.125 1 84.56 75 ARG B C 1
ATOM 2607 O O . ARG B 1 75 ? 5.836 16.75 -10.906 1 84.56 75 ARG B O 1
ATOM 2614 N N . HIS B 1 76 ? 7.703 17.359 -11.867 1 90.38 76 HIS B N 1
ATOM 2615 C CA . HIS B 1 76 ? 7.77 16.109 -12.633 1 90.38 76 HIS B CA 1
ATOM 2616 C C . HIS B 1 76 ? 8.547 15.039 -11.867 1 90.38 76 HIS B C 1
ATOM 2618 O O . HIS B 1 76 ? 8.57 13.883 -12.281 1 90.38 76 HIS B O 1
ATOM 2624 N N . VAL B 1 77 ? 9.164 15.297 -10.805 1 91.38 77 VAL B N 1
ATOM 2625 C CA . VAL B 1 77 ? 9.953 14.328 -10.055 1 91.38 77 VAL B CA 1
ATOM 2626 C C . VAL B 1 77 ? 9.047 13.219 -9.531 1 91.38 77 VAL B C 1
ATOM 2628 O O . VAL B 1 77 ? 9.375 12.031 -9.641 1 91.38 77 VAL B O 1
ATOM 2631 N N . PRO B 1 78 ? 7.855 13.539 -9.086 1 93.75 78 PRO B N 1
ATOM 2632 C CA . PRO B 1 78 ? 6.977 12.461 -8.617 1 93.75 78 PRO B CA 1
ATOM 2633 C C . PRO B 1 78 ? 6.566 11.508 -9.734 1 93.75 78 PRO B C 1
ATOM 2635 O O . PRO B 1 78 ? 6.496 10.297 -9.523 1 93.75 78 PRO B O 1
ATOM 2638 N N . MET B 1 79 ? 6.348 12.094 -10.82 1 93.81 79 MET B N 1
ATOM 2639 C CA . MET B 1 79 ? 5.973 11.25 -11.953 1 93.81 79 MET B CA 1
ATOM 2640 C C . MET B 1 79 ? 7.125 10.328 -12.352 1 93.81 79 MET B C 1
ATOM 2642 O O . MET B 1 79 ? 6.93 9.125 -12.523 1 93.81 79 MET B O 1
ATOM 2646 N N . PHE B 1 80 ? 8.273 10.875 -12.5 1 94.38 80 PHE B N 1
ATOM 2647 C CA . PHE B 1 80 ? 9.438 10.07 -12.859 1 94.38 80 PHE B CA 1
ATOM 2648 C C . PHE B 1 80 ? 9.75 9.055 -11.766 1 94.38 80 PHE B C 1
ATOM 2650 O O . PHE B 1 80 ? 10.109 7.91 -12.062 1 94.38 80 PHE B O 1
ATOM 2657 N N . GLY B 1 81 ? 9.688 9.508 -10.539 1 94.25 81 GLY B N 1
ATOM 2658 C CA . GLY B 1 81 ? 9.883 8.578 -9.438 1 94.25 81 GLY B CA 1
ATOM 2659 C C . GLY B 1 81 ? 8.93 7.402 -9.477 1 94.25 81 GLY B C 1
ATOM 2660 O O . GLY B 1 81 ? 9.32 6.266 -9.211 1 94.25 81 GLY B O 1
ATOM 2661 N N . SER B 1 82 ? 7.637 7.684 -9.75 1 96.25 82 SER B N 1
ATOM 2662 C CA . SER B 1 82 ? 6.637 6.629 -9.875 1 96.25 82 SER B CA 1
ATOM 2663 C C . SER B 1 82 ? 6.973 5.684 -11.031 1 96.25 82 SER B C 1
ATOM 2665 O O . SER B 1 82 ? 6.84 4.465 -10.898 1 96.25 82 SER B O 1
ATOM 2667 N N . LEU B 1 83 ? 7.453 6.262 -12.102 1 96.56 83 LEU B N 1
ATOM 2668 C CA . LEU B 1 83 ? 7.809 5.457 -13.266 1 96.56 83 LEU B CA 1
ATOM 2669 C C . LEU B 1 83 ? 9 4.555 -12.961 1 96.56 83 LEU B C 1
ATOM 2671 O O . LEU B 1 83 ? 9.094 3.439 -13.477 1 96.56 83 LEU B O 1
ATOM 2675 N N . VAL B 1 84 ? 9.898 5.031 -12.148 1 97.12 84 VAL B N 1
ATOM 2676 C CA . VAL B 1 84 ? 11.039 4.219 -11.734 1 97.12 84 VAL B CA 1
ATOM 2677 C C . VAL B 1 84 ? 10.547 2.979 -10.992 1 97.12 84 VAL B C 1
ATOM 2679 O O . VAL B 1 84 ? 10.992 1.861 -11.266 1 97.12 84 VAL B O 1
ATOM 2682 N N . LEU B 1 85 ? 9.617 3.148 -10.117 1 96.62 85 LEU B N 1
ATOM 2683 C CA . LEU B 1 85 ? 9.086 2.039 -9.336 1 96.62 85 LEU B CA 1
ATOM 2684 C C . LEU B 1 85 ? 8.352 1.047 -10.234 1 96.62 85 LEU B C 1
ATOM 2686 O O . LEU B 1 85 ? 8.555 -0.164 -10.125 1 96.62 85 LEU B O 1
ATOM 2690 N N . ILE B 1 86 ? 7.551 1.563 -11.156 1 97 86 ILE B N 1
ATOM 2691 C CA . ILE B 1 86 ? 6.754 0.724 -12.047 1 97 86 ILE B CA 1
ATOM 2692 C C . ILE B 1 86 ? 7.676 -0.035 -13 1 97 86 ILE B C 1
ATOM 2694 O O . ILE B 1 86 ? 7.516 -1.241 -13.195 1 97 86 ILE B O 1
ATOM 2698 N N . SER B 1 87 ? 8.617 0.658 -13.578 1 97.12 87 SER B N 1
ATOM 2699 C CA . SER B 1 87 ? 9.531 0.021 -14.516 1 97.12 87 SER B CA 1
ATOM 2700 C C . SER B 1 87 ? 10.422 -0.995 -13.812 1 97.12 87 SER B C 1
ATOM 2702 O O . SER B 1 87 ? 10.789 -2.02 -14.391 1 97.12 87 SER B O 1
ATOM 2704 N N . SER B 1 88 ? 10.852 -0.66 -12.609 1 97.06 88 SER B N 1
ATOM 2705 C CA . SER B 1 88 ? 11.602 -1.64 -11.828 1 97.06 88 SER B CA 1
ATOM 2706 C C . SER B 1 88 ? 10.781 -2.9 -11.586 1 97.06 88 SER B C 1
ATOM 2708 O O . SER B 1 88 ? 11.305 -4.012 -11.648 1 97.06 88 SER B O 1
ATOM 2710 N N . GLY B 1 89 ? 9.492 -2.693 -11.258 1 96.12 89 GLY B N 1
ATOM 2711 C CA . GLY B 1 89 ? 8.609 -3.836 -11.102 1 96.12 89 GLY B CA 1
ATOM 2712 C C . GLY B 1 89 ? 8.484 -4.672 -12.359 1 96.12 89 GLY B C 1
ATOM 2713 O O . GLY B 1 89 ? 8.516 -5.906 -12.297 1 96.12 89 GLY B O 1
ATOM 2714 N N . LEU B 1 90 ? 8.391 -3.994 -13.469 1 95.25 90 LEU B N 1
ATOM 2715 C CA . LEU B 1 90 ? 8.328 -4.695 -14.75 1 95.25 90 LEU B CA 1
ATOM 2716 C C . LEU B 1 90 ? 9.617 -5.48 -14.992 1 95.25 90 LEU B C 1
ATOM 2718 O O . LEU B 1 90 ? 9.57 -6.625 -15.453 1 95.25 90 LEU B O 1
ATOM 2722 N N . SER B 1 91 ? 10.656 -4.871 -14.656 1 95.94 91 SER B N 1
ATOM 2723 C CA . SER B 1 91 ? 11.961 -5.52 -14.805 1 95.94 91 SER B CA 1
ATOM 2724 C C . SER B 1 91 ? 12.055 -6.766 -13.93 1 95.94 91 SER B C 1
ATOM 2726 O O . SER B 1 91 ? 12.57 -7.797 -14.367 1 95.94 91 SER B O 1
ATOM 2728 N N . VAL B 1 92 ? 11.602 -6.703 -12.773 1 93.94 92 VAL B N 1
ATOM 2729 C CA . VAL B 1 92 ? 11.609 -7.832 -11.852 1 93.94 92 VAL B CA 1
ATOM 2730 C C . VAL B 1 92 ? 10.797 -8.984 -12.438 1 93.94 92 VAL B C 1
ATOM 2732 O O . VAL B 1 92 ? 11.234 -10.133 -12.406 1 93.94 92 VAL B O 1
ATOM 2735 N N . VAL B 1 93 ? 9.648 -8.688 -13.008 1 91.38 93 VAL B N 1
ATOM 2736 C CA . VAL B 1 93 ? 8.758 -9.703 -13.555 1 91.38 93 VAL B CA 1
ATOM 2737 C C . VAL B 1 93 ? 9.391 -10.344 -14.789 1 91.38 93 VAL B C 1
ATOM 2739 O O . VAL B 1 93 ? 9.438 -11.57 -14.906 1 91.38 93 VAL B O 1
ATOM 2742 N N . ILE B 1 94 ? 9.93 -9.562 -15.648 1 90.88 94 ILE B N 1
ATOM 2743 C CA . ILE B 1 94 ? 10.555 -10.055 -16.875 1 90.88 94 ILE B CA 1
ATOM 2744 C C . ILE B 1 94 ? 11.805 -10.859 -16.516 1 90.88 94 ILE B C 1
ATOM 2746 O O . ILE B 1 94 ? 12.023 -11.945 -17.062 1 90.88 94 ILE B O 1
ATOM 2750 N N . GLY B 1 95 ? 12.555 -10.344 -15.672 1 90.25 95 GLY B N 1
ATOM 2751 C CA . GLY B 1 95 ? 13.789 -11 -15.281 1 90.25 95 GLY B CA 1
ATOM 2752 C C . GLY B 1 95 ? 13.562 -12.25 -14.453 1 90.25 95 GLY B C 1
ATOM 2753 O O . GLY B 1 95 ? 14.438 -13.117 -14.375 1 90.25 95 GLY B O 1
ATOM 2754 N N . GLY B 1 96 ? 12.5 -12.367 -13.82 1 87.75 96 GLY B N 1
ATOM 2755 C CA . GLY B 1 96 ? 12.18 -13.516 -12.984 1 87.75 96 GLY B CA 1
ATOM 2756 C C . GLY B 1 96 ? 11.398 -14.594 -13.719 1 87.75 96 GLY B C 1
ATOM 2757 O O . GLY B 1 96 ? 10.914 -15.547 -13.102 1 87.75 96 GLY B O 1
ATOM 2758 N N . GLY B 1 97 ? 11.227 -14.43 -15.016 1 84.25 97 GLY B N 1
ATOM 2759 C CA . GLY B 1 97 ? 10.586 -15.461 -15.812 1 84.25 97 GLY B CA 1
ATOM 2760 C C . GLY B 1 97 ? 9.07 -15.336 -15.836 1 84.25 97 GLY B C 1
ATOM 2761 O O . GLY B 1 97 ? 8.375 -16.297 -16.188 1 84.25 97 GLY B O 1
ATOM 2762 N N . GLY B 1 98 ? 8.609 -14.195 -1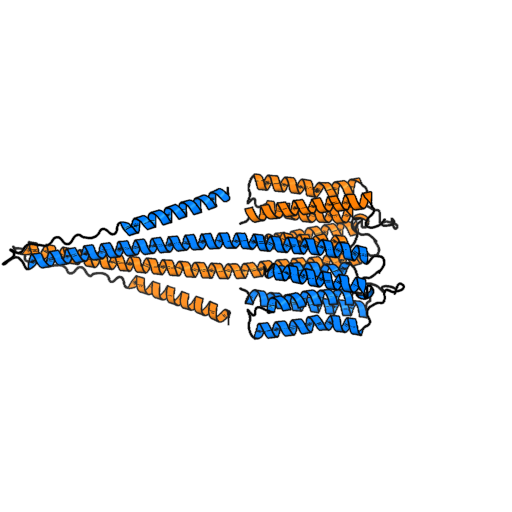5.344 1 84.12 98 GLY B N 1
ATOM 2763 C CA . GLY B 1 98 ? 7.18 -13.961 -15.414 1 84.12 98 GLY B CA 1
ATOM 2764 C C . GLY B 1 98 ? 6.395 -14.695 -14.344 1 84.12 98 GLY B C 1
ATOM 2765 O O . GLY B 1 98 ? 5.203 -14.953 -14.508 1 84.12 98 GLY B O 1
ATOM 2766 N N . LYS B 1 99 ? 6.984 -15.078 -13.32 1 82.19 99 LYS B N 1
ATOM 2767 C CA . LYS B 1 99 ? 6.316 -15.781 -12.234 1 82.19 99 LYS B CA 1
ATOM 2768 C C . LYS B 1 99 ? 5.227 -14.922 -11.602 1 82.19 99 LYS B C 1
ATOM 2770 O O . LYS B 1 99 ? 5.414 -13.719 -11.414 1 82.19 99 LYS B O 1
ATOM 2775 N N . ALA B 1 100 ? 4.125 -15.516 -11.258 1 80.12 100 ALA B N 1
ATOM 2776 C CA . ALA B 1 100 ? 2.951 -14.805 -10.758 1 80.12 100 ALA B CA 1
ATOM 2777 C C . ALA B 1 100 ? 3.256 -14.102 -9.438 1 80.12 100 ALA B C 1
ATOM 2779 O O . ALA B 1 100 ? 2.744 -13.008 -9.18 1 80.12 100 ALA B O 1
ATOM 2780 N N . GLU B 1 101 ? 4.133 -14.617 -8.641 1 80.19 101 GLU B N 1
ATOM 2781 C CA . GLU B 1 101 ? 4.461 -14.086 -7.324 1 80.19 101 GLU B CA 1
ATOM 2782 C C . GLU B 1 101 ? 5.188 -12.75 -7.438 1 80.19 101 GLU B C 1
ATOM 2784 O O . GLU B 1 101 ? 5.102 -11.906 -6.539 1 80.19 101 GLU B O 1
ATOM 2789 N N . LEU B 1 102 ? 5.84 -12.656 -8.523 1 87 102 LEU B N 1
ATOM 2790 C CA . LEU B 1 102 ? 6.66 -11.453 -8.664 1 87 102 LEU B CA 1
ATOM 2791 C C . LEU B 1 102 ? 5.809 -10.258 -9.062 1 87 102 LEU B C 1
ATOM 2793 O O . LEU B 1 102 ? 6.25 -9.109 -8.953 1 87 102 LEU B O 1
ATOM 2797 N N . HIS B 1 103 ? 4.602 -10.492 -9.516 1 87.94 103 HIS B N 1
ATOM 2798 C CA . HIS B 1 103 ? 3.695 -9.398 -9.852 1 87.94 103 HIS B CA 1
ATOM 2799 C C . HIS B 1 103 ? 3.271 -8.641 -8.594 1 87.94 103 HIS B C 1
ATOM 2801 O O . HIS B 1 103 ? 2.729 -7.535 -8.695 1 87.94 103 HIS B O 1
ATOM 2807 N N . LEU B 1 104 ? 3.57 -9.164 -7.445 1 85.94 104 LEU B N 1
ATOM 2808 C CA . LEU B 1 104 ? 3.234 -8.523 -6.176 1 85.94 104 LEU B CA 1
ATOM 2809 C C . LEU B 1 104 ? 3.982 -7.203 -6.02 1 85.94 104 LEU B C 1
ATOM 2811 O O . LEU B 1 104 ? 3.572 -6.34 -5.238 1 85.94 104 LEU B O 1
ATOM 2815 N N . VAL B 1 105 ? 5.051 -7.066 -6.727 1 90.56 105 VAL B N 1
ATOM 2816 C CA . VAL B 1 105 ? 5.891 -5.883 -6.594 1 90.56 105 VAL B CA 1
ATOM 2817 C C . VAL B 1 105 ? 5.113 -4.645 -7.039 1 90.56 105 VAL B C 1
ATOM 2819 O O . VAL B 1 105 ? 5.387 -3.533 -6.578 1 90.56 105 VAL B O 1
ATOM 2822 N N . PHE B 1 106 ? 4.164 -4.859 -7.875 1 92.88 106 PHE B N 1
ATOM 2823 C CA . PHE B 1 106 ? 3.381 -3.727 -8.359 1 92.88 106 PHE B CA 1
ATOM 2824 C C . PHE B 1 106 ? 2.473 -3.186 -7.262 1 92.88 106 PHE B C 1
ATOM 2826 O O . PHE B 1 106 ? 2.232 -1.979 -7.188 1 92.88 106 PHE B O 1
ATOM 2833 N N . PHE B 1 107 ? 1.974 -4.012 -6.465 1 91.25 107 PHE B N 1
ATOM 2834 C CA . PHE B 1 107 ? 1.149 -3.564 -5.348 1 91.25 107 PHE B CA 1
ATOM 2835 C C . PHE B 1 107 ? 1.975 -2.752 -4.359 1 91.25 107 PHE B C 1
ATOM 2837 O O . PHE B 1 107 ? 1.514 -1.727 -3.852 1 91.25 107 PHE B O 1
ATOM 2844 N N . ALA B 1 108 ? 3.135 -3.256 -4.141 1 90.75 108 ALA B N 1
ATOM 2845 C CA . ALA B 1 108 ? 4.051 -2.51 -3.283 1 90.75 108 ALA B CA 1
ATOM 2846 C C . ALA B 1 108 ? 4.383 -1.147 -3.887 1 90.75 108 ALA B C 1
ATOM 2848 O O . ALA B 1 108 ? 4.469 -0.148 -3.17 1 90.75 108 ALA B O 1
ATOM 2849 N N . ALA B 1 109 ? 4.547 -1.129 -5.168 1 94.31 109 ALA B N 1
ATOM 2850 C CA . ALA B 1 109 ? 4.871 0.117 -5.859 1 94.31 109 ALA B CA 1
ATOM 2851 C C . ALA B 1 109 ? 3.732 1.125 -5.734 1 94.31 109 ALA B C 1
ATOM 2853 O O . ALA B 1 109 ? 3.965 2.299 -5.434 1 94.31 109 ALA B O 1
ATOM 2854 N N . ILE B 1 110 ? 2.525 0.645 -5.91 1 93.81 110 ILE B N 1
ATOM 2855 C CA . ILE B 1 110 ? 1.362 1.521 -5.832 1 93.81 110 ILE B CA 1
ATOM 2856 C C . ILE B 1 110 ? 1.231 2.076 -4.414 1 93.81 110 ILE B C 1
ATOM 2858 O O . ILE B 1 110 ? 0.946 3.262 -4.227 1 93.81 110 ILE B O 1
ATOM 2862 N N . ALA B 1 111 ? 1.459 1.212 -3.479 1 90.69 111 ALA B N 1
ATOM 2863 C CA . ALA B 1 111 ? 1.42 1.652 -2.086 1 90.69 111 ALA B CA 1
ATOM 2864 C C . ALA B 1 111 ? 2.475 2.723 -1.819 1 90.69 111 ALA B C 1
ATOM 2866 O O . ALA B 1 111 ? 2.207 3.707 -1.125 1 90.69 111 ALA B O 1
ATOM 2867 N N . ALA B 1 112 ? 3.621 2.564 -2.352 1 92.88 112 ALA B N 1
ATOM 2868 C CA . ALA B 1 112 ? 4.695 3.535 -2.168 1 92.88 112 ALA B CA 1
ATOM 2869 C C . ALA B 1 112 ? 4.359 4.859 -2.848 1 92.88 112 ALA B C 1
ATOM 2871 O O . ALA B 1 112 ? 4.625 5.93 -2.297 1 92.88 112 ALA B O 1
ATOM 2872 N N . ILE B 1 113 ? 3.785 4.789 -3.994 1 95.19 113 ILE B N 1
ATOM 2873 C CA . ILE B 1 113 ? 3.449 5.977 -4.777 1 95.19 113 ILE B CA 1
ATOM 2874 C C . ILE B 1 113 ? 2.371 6.781 -4.059 1 95.19 113 ILE B C 1
ATOM 2876 O O . ILE B 1 113 ? 2.352 8.016 -4.137 1 95.19 113 ILE B O 1
ATOM 2880 N N . ALA B 1 114 ? 1.551 6.129 -3.318 1 92.56 114 ALA B N 1
ATOM 2881 C CA . ALA B 1 114 ? 0.486 6.793 -2.57 1 92.56 114 ALA B CA 1
ATOM 2882 C C . ALA B 1 114 ? 1.062 7.742 -1.523 1 92.56 114 ALA B C 1
ATOM 2884 O O . ALA B 1 114 ? 0.351 8.602 -1 1 92.56 114 ALA B O 1
ATOM 2885 N N . TYR B 1 115 ? 2.344 7.613 -1.31 1 90.81 115 TYR B N 1
ATOM 2886 C CA . TYR B 1 115 ? 3.047 8.477 -0.365 1 90.81 115 TYR B CA 1
ATOM 2887 C C . TYR B 1 115 ? 2.973 9.938 -0.794 1 90.81 115 TYR B C 1
ATOM 2889 O O . TYR B 1 115 ? 2.938 10.836 0.048 1 90.81 115 TYR B O 1
ATOM 2897 N N . TYR B 1 116 ? 2.865 10.219 -2.021 1 90.81 116 TYR B N 1
ATOM 2898 C CA . TYR B 1 116 ? 2.82 11.578 -2.545 1 90.81 116 TYR B CA 1
ATOM 2899 C C . TYR B 1 116 ? 1.472 12.227 -2.26 1 90.81 116 TYR B C 1
ATOM 2901 O O . TYR B 1 116 ? 1.336 13.445 -2.344 1 90.81 116 TYR B O 1
ATOM 2909 N N . GLY B 1 117 ? 0.482 11.438 -2.008 1 91.12 117 GLY B N 1
ATOM 2910 C CA . GLY B 1 117 ? -0.834 11.969 -1.701 1 91.12 117 GLY B CA 1
ATOM 2911 C C . GLY B 1 117 ? -1.55 12.531 -2.918 1 91.12 117 GLY B C 1
ATOM 2912 O O . GLY B 1 117 ? -2.387 13.43 -2.797 1 91.12 117 GLY B O 1
ATOM 2913 N N . ARG B 1 118 ? -1.187 12.141 -4.082 1 92.81 118 ARG B N 1
ATOM 2914 C CA . ARG B 1 118 ? -1.802 12.586 -5.328 1 92.81 118 ARG B CA 1
ATOM 2915 C C . ARG B 1 118 ? -2.566 11.453 -6 1 92.81 118 ARG B C 1
ATOM 2917 O O . ARG B 1 118 ? -1.962 10.516 -6.516 1 92.81 118 ARG B O 1
ATOM 2924 N N . ILE B 1 119 ? -3.873 11.586 -6.016 1 94.81 119 ILE B N 1
ATOM 2925 C CA . ILE B 1 119 ? -4.766 10.562 -6.555 1 94.81 119 ILE B CA 1
ATOM 2926 C C . ILE B 1 119 ? -4.422 10.305 -8.023 1 94.81 119 ILE B C 1
ATOM 2928 O O . ILE B 1 119 ? -4.41 9.148 -8.469 1 94.81 119 ILE B O 1
ATOM 2932 N N . ARG B 1 120 ? -4.18 11.328 -8.789 1 94.56 120 ARG B N 1
ATOM 2933 C CA . ARG B 1 120 ? -3.875 11.203 -10.211 1 94.56 120 ARG B CA 1
ATOM 2934 C C . ARG B 1 120 ? -2.639 10.344 -10.438 1 94.56 120 ARG B C 1
ATOM 2936 O O . ARG B 1 120 ? -2.611 9.516 -11.352 1 94.56 120 ARG B O 1
ATOM 2943 N N . LEU B 1 121 ? -1.621 10.57 -9.633 1 95.38 121 LEU B N 1
ATOM 2944 C CA . LEU B 1 121 ? -0.38 9.812 -9.766 1 95.38 121 LEU B CA 1
ATOM 2945 C C . LEU B 1 121 ? -0.621 8.328 -9.531 1 95.38 121 LEU B C 1
ATOM 2947 O O . LEU B 1 121 ? -0.112 7.488 -10.281 1 95.38 121 LEU B O 1
ATOM 2951 N N . VAL B 1 122 ? -1.404 8.008 -8.508 1 95.94 122 VAL B N 1
ATOM 2952 C CA . VAL B 1 122 ? -1.732 6.629 -8.164 1 95.94 122 VAL B CA 1
ATOM 2953 C C . VAL B 1 122 ? -2.518 5.98 -9.297 1 95.94 122 VAL B C 1
ATOM 2955 O O . VAL B 1 122 ? -2.166 4.895 -9.766 1 95.94 122 VAL B O 1
ATOM 2958 N N . LEU B 1 123 ? -3.516 6.664 -9.812 1 96.12 123 LEU B N 1
ATOM 2959 C CA . LEU B 1 123 ? -4.406 6.102 -10.82 1 96.12 123 LEU B CA 1
ATOM 2960 C C . LEU B 1 123 ? -3.688 5.965 -12.156 1 96.12 123 LEU B C 1
ATOM 2962 O O . LEU B 1 123 ? -3.844 4.953 -12.852 1 96.12 123 LEU B O 1
ATOM 2966 N N . VAL B 1 124 ? -2.916 6.938 -12.508 1 95.31 124 VAL B N 1
ATOM 2967 C CA . VAL B 1 124 ? -2.158 6.875 -13.758 1 95.31 124 VAL B CA 1
ATOM 2968 C C . VAL B 1 124 ? -1.156 5.727 -13.695 1 95.31 124 VAL B C 1
ATOM 2970 O O . VAL B 1 124 ? -0.999 4.98 -14.664 1 95.31 124 VAL B O 1
ATOM 2973 N N . SER B 1 125 ? -0.453 5.609 -12.57 1 96.81 125 SER B N 1
ATOM 2974 C CA . SER B 1 125 ? 0.51 4.527 -12.414 1 96.81 125 SER B CA 1
ATOM 2975 C C . SER B 1 125 ? -0.168 3.164 -12.516 1 96.81 125 SER B C 1
ATOM 2977 O O . SER B 1 125 ? 0.335 2.264 -13.188 1 96.81 125 SER B O 1
ATOM 2979 N N . ALA B 1 126 ? -1.315 3.012 -11.844 1 96.44 126 ALA B N 1
ATOM 2980 C CA . ALA B 1 126 ? -2.062 1.76 -11.914 1 96.44 126 ALA B CA 1
ATOM 2981 C C . ALA B 1 126 ? -2.496 1.457 -13.344 1 96.44 126 ALA B C 1
ATOM 2983 O O . ALA B 1 126 ? -2.445 0.306 -13.789 1 96.44 126 ALA B O 1
ATOM 2984 N N . MET B 1 127 ? -2.91 2.453 -14.062 1 96 127 MET B N 1
ATOM 2985 C CA . MET B 1 127 ? -3.346 2.281 -15.453 1 96 127 MET B CA 1
ATOM 2986 C C . MET B 1 127 ? -2.184 1.849 -16.344 1 96 127 MET B C 1
ATOM 2988 O O . MET B 1 127 ? -2.354 1.018 -17.234 1 96 127 MET B O 1
ATOM 2992 N N . ILE B 1 128 ? -1.04 2.385 -16.156 1 95.81 128 ILE B N 1
ATOM 2993 C CA . ILE B 1 128 ? 0.145 2.014 -16.922 1 95.81 128 ILE B CA 1
ATOM 2994 C C . ILE B 1 128 ? 0.48 0.545 -16.672 1 95.81 128 ILE B C 1
ATOM 2996 O O . ILE B 1 128 ? 0.72 -0.21 -17.609 1 95.81 128 ILE B O 1
ATOM 3000 N N . VAL B 1 129 ? 0.509 0.141 -15.398 1 95.88 129 VAL B N 1
ATOM 3001 C CA . VAL B 1 129 ? 0.801 -1.246 -15.055 1 95.88 129 VAL B CA 1
ATOM 3002 C C . VAL B 1 129 ? -0.218 -2.17 -15.719 1 95.88 129 VAL B C 1
ATOM 3004 O O . VAL B 1 129 ? 0.152 -3.166 -16.344 1 95.88 129 VAL B O 1
ATOM 3007 N N . ALA B 1 130 ? -1.492 -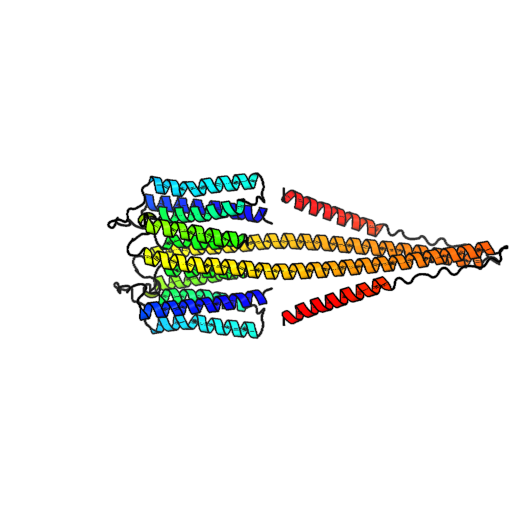1.81 -15.609 1 94.5 130 ALA B N 1
ATOM 3008 C CA . ALA B 1 130 ? -2.553 -2.621 -16.203 1 94.5 130 ALA B CA 1
ATOM 3009 C C . ALA B 1 130 ? -2.4 -2.699 -17.719 1 94.5 130 ALA B C 1
ATOM 3011 O O . ALA B 1 130 ? -2.564 -3.77 -18.312 1 94.5 130 ALA B O 1
ATOM 3012 N N . ALA B 1 131 ? -2.113 -1.631 -18.328 1 94.69 131 ALA B N 1
ATOM 3013 C CA . ALA B 1 131 ? -1.963 -1.578 -19.781 1 94.69 131 ALA B CA 1
ATOM 3014 C C . ALA B 1 131 ? -0.792 -2.441 -20.25 1 94.69 131 ALA B C 1
ATOM 3016 O O . ALA B 1 131 ? -0.911 -3.189 -21.219 1 94.69 131 ALA B O 1
ATOM 3017 N N . VAL B 1 132 ? 0.313 -2.35 -19.578 1 93.31 132 VAL B N 1
ATOM 3018 C CA . VAL B 1 132 ? 1.503 -3.105 -19.953 1 93.31 132 VAL B CA 1
ATOM 3019 C C . VAL B 1 132 ? 1.252 -4.598 -19.766 1 93.31 132 VAL B C 1
ATOM 3021 O O . VAL B 1 132 ? 1.66 -5.422 -20.578 1 93.31 132 VAL B O 1
ATOM 3024 N N . GLN B 1 133 ? 0.596 -4.957 -18.688 1 91.5 133 GLN B N 1
ATOM 3025 C CA . GLN B 1 133 ? 0.261 -6.355 -18.438 1 91.5 133 GLN B CA 1
ATOM 3026 C C . GLN B 1 133 ? -0.696 -6.883 -19.5 1 91.5 133 GLN B C 1
ATOM 3028 O O . GLN B 1 133 ? -0.582 -8.031 -19.938 1 91.5 133 GLN B O 1
ATOM 3033 N N . THR B 1 134 ? -1.618 -6.055 -19.906 1 91.19 134 THR B N 1
ATOM 3034 C CA . THR B 1 134 ? -2.566 -6.441 -20.938 1 91.19 134 THR B CA 1
ATOM 3035 C C . THR B 1 134 ? -1.865 -6.59 -22.297 1 91.19 134 THR B C 1
ATOM 3037 O O . THR B 1 134 ? -2.09 -7.562 -23.016 1 91.19 134 THR B O 1
ATOM 3040 N N . ALA B 1 135 ? -1.024 -5.68 -22.594 1 91.44 135 ALA B N 1
ATOM 3041 C CA . ALA B 1 135 ? -0.254 -5.746 -23.828 1 91.44 135 ALA B CA 1
ATOM 3042 C C . ALA B 1 135 ? 0.646 -6.977 -23.844 1 91.44 135 ALA B C 1
ATOM 3044 O O . ALA B 1 135 ? 0.803 -7.621 -24.891 1 91.44 135 ALA B O 1
ATOM 3045 N N . GLY B 1 136 ? 1.271 -7.277 -22.734 1 88.44 136 GLY B N 1
ATOM 3046 C CA . GLY B 1 136 ? 2.094 -8.469 -22.641 1 88.44 136 GLY B CA 1
ATOM 3047 C C . GLY B 1 136 ? 1.315 -9.758 -22.859 1 88.44 136 GLY B C 1
ATOM 3048 O O . GLY B 1 136 ? 1.798 -10.672 -23.531 1 88.44 136 GLY B O 1
ATOM 3049 N N . LEU B 1 137 ? 0.151 -9.789 -22.297 1 87.81 137 LEU B N 1
ATOM 3050 C CA . LEU B 1 137 ? -0.684 -10.969 -22.469 1 87.81 137 LEU B CA 1
ATOM 3051 C C . LEU B 1 137 ? -1.101 -11.133 -23.922 1 87.81 137 LEU B C 1
ATOM 3053 O O . LEU B 1 137 ? -1.113 -12.242 -24.453 1 87.81 137 LEU B O 1
ATOM 3057 N N . ALA B 1 138 ? -1.376 -10.086 -24.625 1 87.94 138 ALA B N 1
ATOM 3058 C CA . ALA B 1 138 ? -1.896 -10.109 -25.984 1 87.94 138 ALA B CA 1
ATOM 3059 C C . ALA B 1 138 ? -0.776 -10.336 -27 1 87.94 138 ALA B C 1
ATOM 3061 O O . ALA B 1 138 ? -0.964 -11.031 -28 1 87.94 138 ALA B O 1
ATOM 3062 N N . LEU B 1 139 ? 0.378 -9.859 -26.766 1 86.94 139 LEU B N 1
ATOM 3063 C CA . LEU B 1 139 ? 1.432 -9.852 -27.781 1 86.94 139 LEU B CA 1
ATOM 3064 C C . LEU B 1 139 ? 2.473 -10.93 -27.484 1 86.94 139 LEU B C 1
ATOM 3066 O O . LEU B 1 139 ? 2.846 -11.695 -28.375 1 86.94 139 LEU B O 1
ATOM 3070 N N . HIS B 1 140 ? 2.93 -10.953 -26.25 1 86.56 140 HIS B N 1
ATOM 3071 C CA . HIS B 1 140 ? 3.98 -11.875 -25.844 1 86.56 140 HIS B CA 1
ATOM 3072 C C . HIS B 1 140 ? 3.736 -12.406 -24.438 1 86.56 140 HIS B C 1
ATOM 3074 O O . HIS B 1 140 ? 4.438 -12.023 -23.5 1 86.56 140 HIS B O 1
ATOM 3080 N N . PRO B 1 141 ? 2.846 -13.266 -24.297 1 84.75 141 PRO B N 1
ATOM 3081 C CA . PRO B 1 141 ? 2.492 -13.742 -22.969 1 84.75 141 PRO B CA 1
ATOM 3082 C C . PRO B 1 141 ? 3.676 -14.359 -22.219 1 84.75 141 PRO B C 1
ATOM 3084 O O . PRO B 1 141 ? 3.744 -14.297 -21 1 84.75 141 PRO B O 1
ATOM 3087 N N . GLY B 1 142 ? 4.625 -14.844 -22.938 1 84.12 142 GLY B N 1
ATOM 3088 C CA . GLY B 1 142 ? 5.773 -15.492 -22.312 1 84.12 142 GLY B CA 1
ATOM 3089 C C . GLY B 1 142 ? 6.711 -14.508 -21.641 1 84.12 142 GLY B C 1
ATOM 3090 O O . GLY B 1 142 ? 7.574 -14.914 -20.859 1 84.12 142 GLY B O 1
ATOM 3091 N N . TRP B 1 143 ? 6.531 -13.234 -21.891 1 85.56 143 TRP B N 1
ATOM 3092 C CA . TRP B 1 143 ? 7.402 -12.234 -21.297 1 85.56 143 TRP B CA 1
ATOM 3093 C C . TRP B 1 143 ? 6.98 -11.922 -19.859 1 85.56 143 TRP B C 1
ATOM 3095 O O . TRP B 1 143 ? 7.82 -11.656 -19 1 85.56 143 TRP B O 1
ATOM 3105 N N . LEU B 1 144 ? 5.691 -12.031 -19.641 1 87.81 144 LEU B N 1
ATOM 3106 C CA . LEU B 1 144 ? 5.195 -11.547 -18.359 1 87.81 144 LEU B CA 1
ATOM 3107 C C . LEU B 1 144 ? 4.531 -12.68 -17.578 1 87.81 144 LEU B C 1
ATOM 3109 O O . LEU B 1 144 ? 4.316 -12.555 -16.359 1 87.81 144 LEU B O 1
ATOM 3113 N N . TYR B 1 145 ? 4.219 -13.742 -18.297 1 84.31 145 TYR B N 1
ATOM 3114 C CA . TYR B 1 145 ? 3.48 -14.82 -17.641 1 84.31 145 TYR B CA 1
ATOM 3115 C C . TYR B 1 145 ? 4.168 -16.156 -17.859 1 84.31 145 TYR B C 1
ATOM 3117 O O . TYR B 1 145 ? 4.715 -16.422 -18.938 1 84.31 145 TYR B O 1
ATOM 3125 N N . GLU B 1 146 ? 4.176 -16.938 -16.781 1 75.12 146 GLU B N 1
ATOM 3126 C CA . GLU B 1 146 ? 4.828 -18.234 -16.844 1 75.12 146 GLU B CA 1
ATOM 3127 C C . GLU B 1 146 ? 4.105 -19.172 -17.812 1 75.12 146 GLU B C 1
ATOM 3129 O O . GLU B 1 146 ? 4.75 -19.906 -18.562 1 75.12 146 GLU B O 1
ATOM 3134 N N . SER B 1 147 ? 2.779 -19.359 -17.641 1 67.81 147 SER B N 1
ATOM 3135 C CA . SER B 1 147 ? 2.045 -20.219 -18.562 1 67.81 147 SER B CA 1
ATOM 3136 C C . SER B 1 147 ? 0.921 -19.453 -19.25 1 67.81 147 SER B C 1
ATOM 3138 O O . SER B 1 147 ? 0.265 -18.609 -18.641 1 67.81 147 SER B O 1
ATOM 3140 N N . ALA B 1 148 ? 0.948 -19.594 -20.531 1 59.28 148 ALA B N 1
ATOM 3141 C CA . ALA B 1 148 ? -0.099 -18.953 -21.312 1 59.28 148 ALA B CA 1
ATOM 3142 C C . ALA B 1 148 ? -1.484 -19.406 -20.859 1 59.28 148 ALA B C 1
ATOM 3144 O O . ALA B 1 148 ? -2.42 -18.594 -20.812 1 59.28 148 ALA B O 1
ATOM 3145 N N . GLU B 1 149 ? -1.628 -20.656 -20.5 1 58.91 149 GLU B N 1
ATOM 3146 C CA . GLU B 1 149 ? -2.928 -21.203 -20.141 1 58.91 149 GLU B CA 1
ATOM 3147 C C . GLU B 1 149 ? -3.467 -20.547 -18.859 1 58.91 149 GLU B C 1
ATOM 3149 O O . GLU B 1 149 ? -4.664 -20.281 -18.766 1 58.91 149 GLU B O 1
ATOM 3154 N N . HIS B 1 150 ? -2.523 -20.156 -18.031 1 63.25 150 HIS B N 1
ATOM 3155 C CA . HIS B 1 150 ? -2.967 -19.594 -16.766 1 63.25 150 HIS B CA 1
ATOM 3156 C C . HIS B 1 150 ? -2.805 -18.078 -16.75 1 63.25 150 HIS B C 1
ATOM 3158 O O . HIS B 1 150 ? -3.199 -17.422 -15.781 1 63.25 150 HIS B O 1
ATOM 3164 N N . GLY B 1 151 ? -2.461 -17.688 -17.984 1 65.38 151 GLY B N 1
ATOM 3165 C CA . GLY B 1 151 ? -2.123 -16.266 -18.047 1 65.38 151 GLY B CA 1
ATOM 3166 C C . GLY B 1 151 ? -3.332 -15.359 -17.938 1 65.38 151 GLY B C 1
ATOM 3167 O O . GLY B 1 151 ? -3.301 -14.359 -17.219 1 65.38 151 GLY B O 1
ATOM 3168 N N . ALA B 1 152 ? -4.465 -15.797 -18.578 1 74.06 152 ALA B N 1
ATOM 3169 C CA . ALA B 1 152 ? -5.648 -14.945 -18.578 1 74.06 152 ALA B CA 1
ATOM 3170 C C . ALA B 1 152 ? -6.27 -14.844 -17.203 1 74.06 152 ALA B C 1
ATOM 3172 O O . ALA B 1 152 ? -6.727 -13.773 -16.781 1 74.06 152 ALA B O 1
ATOM 3173 N N . GLY B 1 153 ? -6.32 -15.984 -16.5 1 74.38 153 GLY B N 1
ATOM 3174 C CA . GLY B 1 153 ? -6.844 -15.969 -15.148 1 74.38 153 GLY B CA 1
ATOM 3175 C C . GLY B 1 153 ? -6.016 -15.133 -14.195 1 74.38 153 GLY B C 1
ATOM 3176 O O . GLY B 1 153 ? -6.562 -14.352 -13.414 1 74.38 153 GLY B O 1
ATOM 3177 N N . ILE B 1 154 ? -4.738 -15.273 -14.359 1 74.25 154 ILE B N 1
ATOM 3178 C CA . ILE B 1 154 ? -3.82 -14.5 -13.523 1 74.25 154 ILE B CA 1
ATOM 3179 C C . ILE B 1 154 ? -3.957 -13.016 -13.844 1 74.25 154 ILE B C 1
ATOM 3181 O O . ILE B 1 154 ? -4.043 -12.188 -12.938 1 74.25 154 ILE B O 1
ATOM 3185 N N . TRP B 1 155 ? -4 -12.758 -15.109 1 82.12 155 TRP B N 1
ATOM 3186 C CA . TRP B 1 155 ? -4.133 -11.375 -15.562 1 82.12 155 TRP B CA 1
ATOM 3187 C C . TRP B 1 155 ? -5.398 -10.734 -14.992 1 82.12 155 TRP B C 1
ATOM 3189 O O . TRP B 1 155 ? -5.359 -9.617 -14.477 1 82.12 155 TRP B O 1
ATOM 3199 N N . LEU B 1 156 ? -6.488 -11.422 -15.109 1 83.06 156 LEU B N 1
ATOM 3200 C CA . LEU B 1 156 ? -7.762 -10.891 -14.641 1 83.06 156 LEU B CA 1
ATOM 3201 C C . LEU B 1 156 ? -7.727 -10.641 -13.141 1 83.06 156 LEU B C 1
ATOM 3203 O O . LEU B 1 156 ? -8.148 -9.578 -12.672 1 83.06 156 LEU B O 1
ATOM 3207 N N . LEU B 1 157 ? -7.25 -11.555 -12.414 1 79.75 157 LEU B N 1
ATOM 3208 C CA . LEU B 1 157 ? -7.203 -11.438 -10.961 1 79.75 157 LEU B CA 1
ATOM 3209 C C . LEU B 1 157 ? -6.254 -10.32 -10.531 1 79.75 157 LEU B C 1
ATOM 3211 O O . LEU B 1 157 ? -6.598 -9.5 -9.68 1 79.75 157 LEU B O 1
ATOM 3215 N N . HIS B 1 158 ? -5.129 -10.281 -11.156 1 83.5 158 HIS B N 1
ATOM 3216 C CA . HIS B 1 158 ? -4.125 -9.289 -10.805 1 83.5 158 HIS B CA 1
ATOM 3217 C C . HIS B 1 158 ? -4.613 -7.879 -11.125 1 83.5 158 HIS B C 1
ATOM 3219 O O . HIS B 1 158 ? -4.453 -6.965 -10.312 1 83.5 158 HIS B O 1
ATOM 3225 N N . THR B 1 159 ? -5.207 -7.812 -12.297 1 87.56 159 THR B N 1
ATOM 3226 C CA . THR B 1 159 ? -5.684 -6.496 -12.703 1 87.56 159 THR B CA 1
ATOM 3227 C C . THR B 1 159 ? -6.848 -6.047 -11.82 1 87.56 159 THR B C 1
ATOM 3229 O O . THR B 1 159 ? -6.941 -4.875 -11.453 1 87.56 159 THR B O 1
ATOM 3232 N N . ALA B 1 160 ? -7.703 -6.93 -11.438 1 87.5 160 ALA B N 1
ATOM 3233 C CA . ALA B 1 160 ? -8.828 -6.602 -10.562 1 87.5 160 ALA B CA 1
ATOM 3234 C C . ALA B 1 160 ? -8.344 -6.172 -9.188 1 87.5 160 ALA B C 1
ATOM 3236 O O . ALA B 1 160 ? -8.797 -5.16 -8.648 1 87.5 160 ALA B O 1
ATOM 3237 N N . LEU B 1 161 ? -7.469 -6.875 -8.641 1 88.44 161 LEU B N 1
ATOM 3238 C CA . LEU B 1 161 ? -6.949 -6.555 -7.316 1 88.44 161 LEU B CA 1
ATOM 3239 C C . LEU B 1 161 ? -6.16 -5.254 -7.34 1 88.44 161 LEU B C 1
ATOM 3241 O O . LEU B 1 161 ? -6.191 -4.484 -6.375 1 88.44 161 LEU B O 1
ATOM 3245 N N . LEU B 1 162 ? -5.434 -5.047 -8.43 1 91.94 162 LEU B N 1
ATOM 3246 C CA . LEU B 1 162 ? -4.723 -3.785 -8.609 1 91.94 162 LEU B CA 1
ATOM 3247 C C . LEU B 1 162 ? -5.691 -2.609 -8.617 1 91.94 162 LEU B C 1
ATOM 3249 O O . LEU B 1 162 ? -5.434 -1.577 -7.996 1 91.94 162 LEU B O 1
ATOM 3253 N N . ALA B 1 163 ? -6.785 -2.826 -9.281 1 91.19 163 ALA B N 1
ATOM 3254 C CA . ALA B 1 163 ? -7.805 -1.784 -9.352 1 91.19 163 ALA B CA 1
ATOM 3255 C C . ALA B 1 163 ? -8.391 -1.501 -7.969 1 91.19 163 ALA B C 1
ATOM 3257 O O . ALA B 1 163 ? -8.578 -0.342 -7.594 1 91.19 163 ALA B O 1
ATOM 3258 N N . VAL B 1 164 ? -8.625 -2.518 -7.281 1 88.5 164 VAL B N 1
ATOM 3259 C CA . VAL B 1 164 ? -9.172 -2.369 -5.938 1 88.5 164 VAL B CA 1
ATOM 3260 C C . VAL B 1 164 ? -8.164 -1.65 -5.043 1 88.5 164 VAL B C 1
ATOM 3262 O O . VAL B 1 164 ? -8.523 -0.719 -4.32 1 88.5 164 VAL B O 1
ATOM 3265 N N . THR B 1 165 ? -6.93 -2.049 -5.105 1 90.31 165 THR B N 1
ATOM 3266 C CA . THR B 1 165 ? -5.875 -1.454 -4.289 1 90.31 165 THR B CA 1
ATOM 3267 C C . THR B 1 165 ? -5.688 0.019 -4.641 1 90.31 165 THR B C 1
ATOM 3269 O O . THR B 1 165 ? -5.617 0.872 -3.754 1 90.31 165 THR B O 1
ATOM 3272 N N . ALA B 1 166 ? -5.633 0.298 -5.922 1 94.12 166 ALA B N 1
ATOM 3273 C CA . ALA B 1 166 ? -5.461 1.678 -6.367 1 94.12 166 ALA B CA 1
ATOM 3274 C C . ALA B 1 166 ? -6.648 2.541 -5.953 1 94.12 166 ALA B C 1
ATOM 3276 O O . ALA B 1 166 ? -6.473 3.688 -5.531 1 94.12 166 ALA B O 1
ATOM 3277 N N . SER B 1 167 ? -7.844 1.989 -6.074 1 92.25 167 SER B N 1
ATOM 3278 C CA . SER B 1 167 ? -9.039 2.725 -5.684 1 92.25 167 SER B CA 1
ATOM 3279 C C . SER B 1 167 ? -9.07 2.982 -4.18 1 92.25 167 SER B C 1
ATOM 3281 O O . SER B 1 167 ? -9.414 4.078 -3.738 1 92.25 167 SER B O 1
ATOM 3283 N N . ALA B 1 168 ? -8.719 1.993 -3.438 1 90.19 168 ALA B N 1
ATOM 3284 C CA . ALA B 1 168 ? -8.648 2.164 -1.988 1 90.19 168 ALA B CA 1
ATOM 3285 C C . ALA B 1 168 ? -7.621 3.23 -1.613 1 90.19 168 ALA B C 1
ATOM 3287 O O . ALA B 1 168 ? -7.887 4.086 -0.765 1 90.19 168 ALA B O 1
ATOM 3288 N N . ALA B 1 169 ? -6.492 3.193 -2.254 1 92 169 ALA B N 1
ATOM 3289 C CA . ALA B 1 169 ? -5.457 4.191 -1.989 1 92 169 ALA B CA 1
ATOM 3290 C C . ALA B 1 169 ? -5.945 5.59 -2.354 1 92 169 ALA B C 1
ATOM 3292 O O . ALA B 1 169 ? -5.703 6.551 -1.614 1 92 169 ALA B O 1
ATOM 3293 N N . ALA B 1 170 ? -6.637 5.672 -3.441 1 93 170 ALA B N 1
ATOM 3294 C CA . ALA B 1 170 ? -7.18 6.953 -3.883 1 93 170 ALA B CA 1
ATOM 3295 C C . ALA B 1 170 ? -8.203 7.488 -2.883 1 93 170 ALA B C 1
ATOM 3297 O O . ALA B 1 170 ? -8.18 8.672 -2.539 1 93 170 ALA B O 1
ATOM 3298 N N . LEU B 1 171 ? -9.031 6.621 -2.449 1 91.56 171 LEU B N 1
ATOM 3299 C CA . LEU B 1 171 ? -10.055 7.016 -1.484 1 91.56 171 LEU B CA 1
ATOM 3300 C C . LEU B 1 171 ? -9.422 7.441 -0.164 1 91.56 171 LEU B C 1
ATOM 3302 O O . LEU B 1 171 ? -9.891 8.375 0.484 1 91.56 171 LEU B O 1
ATOM 3306 N N . GLN B 1 172 ? -8.43 6.758 0.206 1 89.81 172 GLN B N 1
ATOM 3307 C CA . GLN B 1 172 ? -7.723 7.098 1.437 1 89.81 172 GLN B CA 1
ATOM 3308 C C . GLN B 1 172 ? -7.059 8.469 1.329 1 89.81 172 GLN B C 1
ATOM 3310 O O . GLN B 1 172 ? -7.09 9.258 2.277 1 89.81 172 GLN B O 1
ATOM 3315 N N . ILE B 1 173 ? -6.48 8.742 0.225 1 91 173 ILE B N 1
ATOM 3316 C CA . ILE B 1 173 ? -5.855 10.039 -0.011 1 91 173 ILE B CA 1
ATOM 3317 C C . ILE B 1 173 ? -6.914 11.141 0.054 1 91 173 ILE B C 1
ATOM 3319 O O . ILE B 1 173 ? -6.695 12.18 0.679 1 91 173 ILE B O 1
ATOM 3323 N N . ARG B 1 174 ? -8.031 10.875 -0.624 1 90.19 174 ARG B N 1
ATOM 3324 C CA . ARG B 1 174 ? -9.125 11.844 -0.617 1 90.19 174 ARG B CA 1
ATOM 3325 C C . ARG B 1 174 ? -9.625 12.094 0.8 1 90.19 174 ARG B C 1
ATOM 3327 O O . ARG B 1 174 ? -9.859 13.242 1.19 1 90.19 174 ARG B O 1
ATOM 3334 N N . SER B 1 175 ? -9.797 11.055 1.521 1 88.31 175 SER B N 1
ATOM 3335 C CA . SER B 1 175 ? -10.273 11.164 2.896 1 88.31 175 SER B CA 1
ATOM 3336 C C . SER B 1 175 ? -9.289 11.938 3.766 1 88.31 175 SER B C 1
ATOM 3338 O O . SER B 1 175 ? -9.688 12.797 4.547 1 88.31 175 SER B O 1
ATOM 3340 N N . LYS B 1 176 ? -8.008 11.594 3.629 1 85.25 176 LYS B N 1
ATOM 3341 C CA . LYS B 1 176 ? -6.973 12.273 4.398 1 85.25 176 LYS B CA 1
ATOM 3342 C C . LYS B 1 176 ? -6.93 13.766 4.066 1 85.25 176 LYS B C 1
ATOM 3344 O O . LYS B 1 176 ? -6.77 14.602 4.957 1 85.25 176 LYS B O 1
ATOM 3349 N N . SER B 1 177 ? -7.047 14.07 2.85 1 85.19 177 SER B N 1
ATOM 3350 C CA . SER B 1 177 ? -7.039 15.469 2.414 1 85.19 177 SER B CA 1
ATOM 3351 C C . SER B 1 177 ? -8.219 16.234 2.988 1 85.19 177 SER B C 1
ATOM 3353 O O . SER B 1 177 ? -8.086 17.391 3.385 1 85.19 177 SER B O 1
ATOM 3355 N N . LYS B 1 178 ? -9.312 15.57 2.986 1 83 178 LYS B N 1
ATOM 3356 C CA . LYS B 1 178 ? -10.492 16.203 3.555 1 83 178 LYS B CA 1
ATOM 3357 C C . LYS B 1 178 ? -10.305 16.484 5.043 1 83 178 LYS B C 1
ATOM 3359 O O . LYS B 1 178 ? -10.672 17.562 5.523 1 83 178 LYS B O 1
ATOM 3364 N N . ILE B 1 179 ? -9.742 15.625 5.738 1 77.88 179 ILE B N 1
ATOM 3365 C CA . ILE B 1 179 ? -9.492 15.773 7.168 1 77.88 179 ILE B CA 1
ATOM 3366 C C . ILE B 1 179 ? -8.5 16.906 7.406 1 77.88 179 ILE B C 1
ATOM 3368 O O . ILE B 1 179 ? -8.695 17.734 8.297 1 77.88 179 ILE B O 1
ATOM 3372 N N . GLU B 1 180 ? -7.453 16.938 6.641 1 77.81 180 GLU B N 1
ATOM 3373 C CA . GLU B 1 180 ? -6.438 17.984 6.781 1 77.81 180 GLU B CA 1
ATOM 3374 C C . GLU B 1 180 ? -7.012 19.359 6.473 1 77.81 180 GLU B C 1
ATOM 3376 O O . GLU B 1 180 ? -6.68 20.344 7.145 1 77.81 180 GLU B O 1
ATOM 3381 N N . LYS B 1 181 ? -7.832 19.453 5.477 1 76.88 181 LYS B N 1
ATOM 3382 C CA . LYS B 1 181 ? -8.445 20.719 5.113 1 76.88 181 LYS B CA 1
ATOM 3383 C C . LYS B 1 181 ? -9.359 21.234 6.227 1 76.88 181 LYS B C 1
ATOM 3385 O O . LYS B 1 181 ? -9.398 22.438 6.5 1 76.88 181 LYS B O 1
ATOM 3390 N N . THR B 1 182 ? -9.984 20.328 6.812 1 69.44 182 THR B N 1
ATOM 3391 C CA . THR B 1 182 ? -10.867 20.703 7.914 1 69.44 182 THR B CA 1
ATOM 3392 C C . THR B 1 182 ? -10.055 21.203 9.102 1 69.44 182 THR B C 1
ATOM 3394 O O . THR B 1 182 ? -10.445 22.172 9.766 1 69.44 182 THR B O 1
ATOM 3397 N N . LEU B 1 183 ? -8.945 20.609 9.328 1 68.81 183 LEU B N 1
ATOM 3398 C CA . LEU B 1 183 ? -8.086 21.016 10.43 1 68.81 183 LEU B CA 1
ATOM 3399 C C . LEU B 1 183 ? -7.465 22.375 10.156 1 68.81 183 LEU B C 1
ATOM 3401 O O . LEU B 1 183 ? -7.375 23.219 11.062 1 68.81 183 LEU B O 1
ATOM 3405 N N . THR B 1 184 ? -6.992 22.562 8.961 1 68.56 184 THR B N 1
ATOM 3406 C CA . THR B 1 184 ? -6.379 23.844 8.594 1 68.56 184 THR B CA 1
ATOM 3407 C C . THR B 1 184 ? -7.414 24.969 8.609 1 68.56 184 THR B C 1
ATOM 3409 O O . THR B 1 184 ? -7.113 26.078 9.031 1 68.56 184 THR B O 1
ATOM 3412 N N . SER B 1 185 ? -8.555 24.656 8.18 1 67.56 185 SER B N 1
ATOM 3413 C CA . SER B 1 185 ? -9.617 25.656 8.219 1 67.56 185 SER B CA 1
ATOM 3414 C C . SER B 1 185 ? -9.945 26.062 9.648 1 67.56 185 SER B C 1
ATOM 3416 O O . SER B 1 185 ? -10.172 27.234 9.938 1 67.56 185 SER B O 1
ATOM 3418 N N . ASN B 1 186 ? -9.945 25.078 10.5 1 63.34 186 ASN B N 1
ATOM 3419 C CA . ASN B 1 186 ? -10.203 25.344 11.906 1 63.34 186 ASN B CA 1
ATOM 3420 C C . ASN B 1 186 ? -9.078 26.172 12.531 1 63.34 186 ASN B C 1
ATOM 3422 O O . ASN B 1 186 ? -9.328 27.047 13.352 1 63.34 186 ASN B O 1
ATOM 3426 N N . ASP B 1 187 ? -7.859 25.891 12.117 1 61.69 187 ASP B N 1
ATOM 3427 C CA . ASP B 1 187 ? -6.711 26.641 12.609 1 61.69 187 ASP B CA 1
ATOM 3428 C C . ASP B 1 187 ? -6.738 28.078 12.125 1 61.69 187 ASP B C 1
ATOM 3430 O O . ASP B 1 187 ? -6.426 29 12.875 1 61.69 187 ASP B O 1
ATOM 3434 N N . HIS B 1 188 ? -7.012 28.266 10.867 1 62.56 188 HIS B N 1
ATOM 3435 C CA . HIS B 1 188 ? -7.145 29.625 10.328 1 62.56 188 HIS B CA 1
ATOM 3436 C C . HIS B 1 188 ? -8.25 30.391 11.047 1 62.56 188 HIS B C 1
ATOM 3438 O O . HIS B 1 188 ? -8.094 31.578 11.336 1 62.56 188 HIS B O 1
ATOM 3444 N N . ALA B 1 189 ? -9.312 29.719 11.297 1 59.12 189 ALA B N 1
ATOM 3445 C CA . ALA B 1 189 ? -10.414 30.344 12.023 1 59.12 189 ALA B CA 1
ATOM 3446 C C . ALA B 1 189 ? -9.984 30.719 13.438 1 59.12 189 ALA B C 1
ATOM 3448 O O . ALA B 1 189 ? -10.305 31.812 13.922 1 59.12 189 ALA B O 1
ATOM 3449 N N . ALA B 1 190 ? -9.195 29.891 13.961 1 58.5 190 ALA B N 1
ATOM 3450 C CA . ALA B 1 190 ? -8.688 30.156 15.305 1 58.5 190 ALA B CA 1
ATOM 3451 C C . ALA B 1 190 ? -7.691 31.297 15.297 1 58.5 190 ALA B C 1
ATOM 3453 O O . ALA B 1 190 ? -7.723 32.156 16.188 1 58.5 190 ALA B O 1
ATOM 3454 N N . SER B 1 191 ? -6.797 31.266 14.32 1 60.5 191 SER B N 1
ATOM 3455 C CA . SER B 1 191 ? -5.824 32.344 14.172 1 60.5 191 SER B CA 1
ATOM 3456 C C . SER B 1 191 ? -6.512 33.656 13.883 1 60.5 191 SER B C 1
ATOM 3458 O O . SER B 1 191 ? -6.113 34.719 14.406 1 60.5 191 SER B O 1
ATOM 3460 N N . GLY B 1 192 ? -7.477 33.594 12.961 1 55.62 192 GLY B N 1
ATOM 3461 C CA . GLY B 1 192 ? -8.258 34.812 12.703 1 55.62 192 GLY B CA 1
ATOM 3462 C C . GLY B 1 192 ? -8.93 35.344 13.945 1 55.62 192 GLY B C 1
ATOM 3463 O O . GLY B 1 192 ? -8.93 36.562 14.172 1 55.62 192 GLY B O 1
ATOM 3464 N N . LEU B 1 193 ? -9.43 34.531 14.742 1 55.03 193 LEU B N 1
ATOM 3465 C CA . LEU B 1 193 ? -10.055 34.938 16 1 55.03 193 LEU B CA 1
ATOM 3466 C C . LEU B 1 193 ? -9.023 35.562 16.938 1 55.03 193 LEU B C 1
ATOM 3468 O O . LEU B 1 193 ? -9.305 36.562 17.609 1 55.03 193 LEU B O 1
ATOM 3472 N N . ALA B 1 194 ? -7.895 35 16.859 1 55.38 194 ALA B N 1
ATOM 3473 C CA . ALA B 1 194 ? -6.816 35.531 17.703 1 55.38 194 ALA B CA 1
ATOM 3474 C C . ALA B 1 194 ? -6.391 36.906 17.234 1 55.38 194 ALA B C 1
ATOM 3476 O O . ALA B 1 194 ? -6.16 37.812 18.047 1 55.38 194 ALA B O 1
ATOM 3477 N N . HIS B 1 195 ? -6.289 37.062 15.945 1 59.16 195 HIS B N 1
ATOM 3478 C CA . HIS B 1 195 ? -5.961 38.375 15.375 1 59.16 195 HIS B CA 1
ATOM 3479 C C . HIS B 1 195 ? -7.047 39.406 15.68 1 59.16 195 HIS B C 1
ATOM 3481 O O . HIS B 1 195 ? -6.742 40.562 15.984 1 59.16 195 HIS B O 1
ATOM 3487 N N . TYR B 1 196 ? -8.219 38.938 15.578 1 54.56 196 TYR B N 1
ATOM 3488 C CA . TYR B 1 196 ? -9.336 39.844 15.883 1 54.56 196 TYR B CA 1
ATOM 3489 C C . TYR B 1 196 ? -9.312 40.25 17.344 1 54.56 196 TYR B C 1
ATOM 3491 O O . TYR B 1 196 ? -9.523 41.438 17.656 1 54.56 196 TYR B O 1
ATOM 3499 N N . PHE B 1 197 ? -8.969 39.344 18.156 1 55.38 197 PHE B N 1
ATOM 3500 C CA . PHE B 1 197 ? -8.883 39.656 19.578 1 55.38 197 PHE B CA 1
ATOM 3501 C C . PHE B 1 197 ? -7.715 40.625 19.844 1 55.38 197 PHE B C 1
ATOM 3503 O O . PHE B 1 197 ? -7.836 41.531 20.656 1 55.38 197 PHE B O 1
ATOM 3510 N N . ALA B 1 198 ? -6.719 40.469 19.078 1 56.06 198 ALA B N 1
ATOM 3511 C CA . ALA B 1 198 ? -5.555 41.344 19.203 1 56.06 198 ALA B CA 1
ATOM 3512 C C . ALA B 1 198 ? -5.855 42.75 18.703 1 56.06 198 ALA B C 1
ATOM 3514 O O . ALA B 1 198 ? -5.496 43.719 19.328 1 56.06 198 ALA B O 1
ATOM 3515 N N . ALA B 1 199 ? -6.527 42.812 17.625 1 57.97 199 ALA B N 1
ATOM 3516 C CA . ALA B 1 199 ? -6.906 44.094 17.047 1 57.97 199 ALA B CA 1
ATOM 3517 C C . ALA B 1 199 ? -7.895 44.812 17.953 1 57.97 199 ALA B C 1
ATOM 3519 O O . ALA B 1 199 ? -7.777 46.031 18.156 1 57.97 199 ALA B O 1
ATOM 3520 N N . ALA B 1 200 ? -8.797 44.094 18.5 1 54.75 200 ALA B N 1
ATOM 3521 C CA . ALA B 1 200 ? -9.781 44.656 19.406 1 54.75 200 ALA B CA 1
ATOM 3522 C C . ALA B 1 200 ? -9.125 45.219 20.672 1 54.75 200 ALA B C 1
ATOM 3524 O O . ALA B 1 200 ? -9.508 46.25 21.188 1 54.75 200 ALA B O 1
ATOM 3525 N N . HIS B 1 201 ? -8.094 44.625 21.016 1 54.25 201 HIS B N 1
ATOM 3526 C CA . HIS B 1 201 ? -7.34 45.031 22.188 1 54.25 201 HIS B CA 1
ATOM 3527 C C . HIS B 1 201 ? -6.52 46.281 21.891 1 54.25 201 HIS B C 1
ATOM 3529 O O . HIS B 1 201 ? -6.445 47.219 22.719 1 54.25 201 HIS B O 1
ATOM 3535 N N . LEU B 1 202 ? -5.98 46.344 20.688 1 57.53 202 LEU B N 1
ATOM 3536 C CA . LEU B 1 202 ? -5.23 47.531 20.266 1 57.53 202 LEU B CA 1
ATOM 3537 C C . LEU B 1 202 ? -6.145 48.75 20.141 1 57.53 202 LEU B C 1
ATOM 3539 O O . LEU B 1 202 ? -5.777 49.844 20.547 1 57.53 202 LEU B O 1
ATOM 3543 N N . ASP B 1 203 ? -7.262 48.438 19.609 1 54.19 203 ASP B N 1
ATOM 3544 C CA . ASP B 1 203 ? -8.242 49.531 19.484 1 54.19 203 ASP B CA 1
ATOM 3545 C C . ASP B 1 203 ? -8.695 50.031 20.859 1 54.19 203 ASP B C 1
ATOM 3547 O O . ASP B 1 203 ? -8.852 51.219 21.062 1 54.19 203 ASP B O 1
ATOM 3551 N N . HIS B 1 204 ? -8.805 49.156 21.734 1 54.28 204 HIS B N 1
ATOM 3552 C CA . HIS B 1 204 ? -9.164 49.5 23.094 1 54.28 204 HIS B CA 1
ATOM 3553 C C . HIS B 1 204 ? -8.062 50.312 23.766 1 54.28 204 HIS B C 1
ATOM 3555 O O . HIS B 1 204 ? -8.344 51.312 24.422 1 54.28 204 HIS B O 1
ATOM 3561 N N . ASP B 1 205 ? -6.871 50 23.438 1 54.34 205 ASP B N 1
ATOM 3562 C CA . ASP B 1 205 ? -5.727 50.719 24 1 54.34 205 ASP B CA 1
ATOM 3563 C C . ASP B 1 205 ? -5.613 52.125 23.406 1 54.34 205 ASP B C 1
ATOM 3565 O O . ASP B 1 205 ? -5.312 53.094 24.109 1 54.34 205 ASP B O 1
ATOM 3569 N N . ALA B 1 206 ? -5.867 52.281 22.188 1 58.94 206 ALA B N 1
ATOM 3570 C CA . ALA B 1 206 ? -5.832 53.594 21.516 1 58.94 206 ALA B CA 1
ATOM 3571 C C . ALA B 1 206 ? -6.906 54.531 22.062 1 58.94 206 ALA B C 1
ATOM 3573 O O . ALA B 1 206 ? -6.664 55.719 22.25 1 58.94 206 ALA B O 1
ATOM 3574 N N . CYS B 1 207 ? -7.953 53.906 22.391 1 55.5 207 CYS B N 1
ATOM 3575 C CA . CYS B 1 207 ? -9.062 54.688 22.938 1 55.5 207 CYS B CA 1
ATOM 3576 C C . CYS B 1 207 ? -8.742 55.156 24.359 1 55.5 207 CYS B C 1
ATOM 3578 O O . CYS B 1 207 ? -9.008 56.312 24.703 1 55.5 207 CYS B O 1
ATOM 3580 N N . VAL B 1 208 ? -7.98 54.406 25.016 1 56.31 208 VAL B N 1
ATOM 3581 C CA . VAL B 1 208 ? -7.59 54.75 26.375 1 56.31 208 VAL B CA 1
ATOM 3582 C C . VAL B 1 208 ? -6.527 55.844 26.344 1 56.31 208 VAL B C 1
ATOM 3584 O O . VAL B 1 208 ? -6.586 56.812 27.125 1 56.31 208 VAL B O 1
ATOM 3587 N N . GLN B 1 209 ? -5.695 55.781 25.375 1 58.72 209 GLN B N 1
ATOM 3588 C CA . GLN B 1 209 ? -4.637 56.781 25.25 1 58.72 209 GLN B CA 1
ATOM 3589 C C . GLN B 1 209 ? -5.203 58.125 24.828 1 58.72 209 GLN B C 1
ATOM 3591 O O . GLN B 1 209 ? -4.793 59.156 25.328 1 58.72 209 GLN B O 1
ATOM 3596 N N . LYS B 1 210 ? -6.094 58.219 23.984 1 63.25 210 LYS B N 1
ATOM 3597 C CA . LYS B 1 210 ? -6.738 59.438 23.547 1 63.25 210 LYS B CA 1
ATOM 3598 C C . LYS B 1 210 ? -7.508 60.094 24.688 1 63.25 210 LYS B C 1
ATOM 3600 O O . LYS B 1 210 ? -7.438 61.312 24.875 1 63.25 210 LYS B O 1
ATOM 3605 N N . SER B 1 211 ? -8.125 59.25 25.453 1 58.09 211 SER B N 1
ATOM 3606 C CA . SER B 1 211 ? -8.875 59.75 26.594 1 58.09 211 SER B CA 1
ATOM 3607 C C . SER B 1 211 ? -7.941 60.375 27.641 1 58.09 211 SER B C 1
ATOM 3609 O O . SER B 1 211 ? -8.242 61.438 28.203 1 58.09 211 SER B O 1
ATOM 3611 N N . THR B 1 212 ? -6.711 59.875 27.672 1 59.28 212 THR B N 1
ATOM 3612 C CA . THR B 1 212 ? -5.73 60.406 28.609 1 59.28 212 THR B CA 1
ATOM 3613 C C . THR B 1 212 ? -5.125 61.688 28.094 1 59.28 212 THR B C 1
ATOM 3615 O O . THR B 1 212 ? -4.902 62.625 28.875 1 59.28 212 THR B O 1
ATOM 3618 N N . ARG B 1 213 ? -4.879 61.875 26.891 1 63.66 213 ARG B N 1
ATOM 3619 C CA . ARG B 1 213 ? -4.336 63.094 26.281 1 63.66 213 ARG B CA 1
ATOM 3620 C C . ARG B 1 213 ? -5.344 64.25 26.359 1 63.66 213 ARG B C 1
ATOM 3622 O O . ARG B 1 213 ? -4.977 65.375 26.641 1 63.66 213 ARG B O 1
ATOM 3629 N N . ASP B 1 214 ? -6.531 63.906 26.172 1 59.75 214 ASP B N 1
ATOM 3630 C CA . ASP B 1 214 ? -7.574 64.938 26.25 1 59.75 214 ASP B CA 1
ATOM 3631 C C . ASP B 1 214 ? -7.766 65.438 27.672 1 59.75 214 ASP B C 1
ATOM 3633 O O . ASP B 1 214 ? -7.953 66.625 27.906 1 59.75 214 ASP B O 1
ATOM 3637 N N . ALA B 1 215 ? -7.496 64.625 28.578 1 59.47 215 ALA B N 1
ATOM 3638 C CA . ALA B 1 215 ? -7.578 65 30 1 59.47 215 ALA B CA 1
ATOM 3639 C C . ALA B 1 215 ? -6.414 65.875 30.391 1 59.47 215 ALA B C 1
ATOM 3641 O O . ALA B 1 215 ? -6.598 66.875 31.125 1 59.47 215 ALA B O 1
ATOM 3642 N N . GLN B 1 216 ? -5.363 65.688 29.75 1 62.06 216 GLN B N 1
ATOM 3643 C CA . GLN B 1 216 ? -4.184 66.5 30.031 1 62.06 216 GLN B CA 1
ATOM 3644 C C . GLN B 1 216 ? -4.297 67.875 29.391 1 62.06 216 GLN B C 1
ATOM 3646 O O . GLN B 1 216 ? -3.918 68.875 29.984 1 62.06 216 GLN B O 1
ATOM 3651 N N . ARG B 1 217 ? -4.801 67.875 28.234 1 62.59 217 ARG B N 1
ATOM 3652 C CA . ARG B 1 217 ? -5.012 69.188 27.547 1 62.59 217 ARG B CA 1
ATOM 3653 C C . ARG B 1 217 ? -6.043 70 28.266 1 62.59 217 ARG B C 1
ATOM 3655 O O . ARG B 1 217 ? -5.875 71.25 28.391 1 62.59 217 ARG B O 1
ATOM 3662 N N . ASP B 1 218 ? -7.012 69.375 28.781 1 58.25 218 ASP B N 1
ATOM 3663 C CA . ASP B 1 218 ? -8.023 70.125 29.547 1 58.25 218 ASP B CA 1
ATOM 3664 C C . ASP B 1 218 ? -7.438 70.625 30.844 1 58.25 218 ASP B C 1
ATOM 3666 O O . ASP B 1 218 ? -7.738 71.812 31.234 1 58.25 218 ASP B O 1
ATOM 3670 N N . GLU B 1 219 ? -6.48 70.062 31.359 1 61.12 219 GLU B N 1
ATOM 3671 C CA . GLU B 1 219 ? -5.828 70.5 32.594 1 61.12 219 GLU B CA 1
ATOM 3672 C C . GLU B 1 219 ? -4.855 71.625 32.312 1 61.12 219 GLU B C 1
ATOM 3674 O O . GLU B 1 219 ? -4.777 72.625 33.062 1 61.12 219 GLU B O 1
ATOM 3679 N N . ALA B 1 220 ? -4.227 71.688 31.219 1 61.78 220 ALA B N 1
ATOM 3680 C CA . ALA B 1 220 ? -3.316 72.75 30.812 1 61.78 220 ALA B CA 1
ATOM 3681 C C . ALA B 1 220 ? -4.086 74.062 30.453 1 61.78 220 ALA B C 1
ATOM 3683 O O . ALA B 1 220 ? -3.656 75.125 30.781 1 61.78 220 ALA B O 1
ATOM 3684 N N . SER B 1 221 ? -5.141 73.812 29.906 1 57.97 221 SER B N 1
ATOM 3685 C CA . SER B 1 221 ? -5.949 74.938 29.547 1 57.97 221 SER B CA 1
ATOM 3686 C C . SER B 1 221 ? -6.59 75.625 30.766 1 57.97 221 SER B C 1
ATOM 3688 O O . SER B 1 221 ? -6.781 76.812 30.812 1 57.97 221 SER B O 1
ATOM 3690 N N . ARG B 1 222 ? -6.797 74.875 31.781 1 59.38 222 ARG B N 1
ATOM 3691 C CA . ARG B 1 222 ? -7.34 75.438 33.031 1 59.38 222 ARG B CA 1
ATOM 3692 C C . ARG B 1 222 ? -6.273 76.188 33.781 1 59.38 222 ARG B C 1
ATOM 3694 O O . ARG B 1 222 ? -6.57 77.188 34.438 1 59.38 222 ARG B O 1
ATOM 3701 N N . LEU B 1 223 ? -5.066 75.875 33.688 1 55.84 223 LEU B N 1
ATOM 3702 C CA . LEU B 1 223 ? -4.016 76.625 34.375 1 55.84 223 LEU B CA 1
ATOM 3703 C C . LEU B 1 223 ? -3.707 77.938 33.656 1 55.84 223 LEU B C 1
ATOM 3705 O O . LEU B 1 223 ? -3.293 78.875 34.281 1 55.84 223 LEU B O 1
ATOM 3709 N N . GLN B 1 224 ? -3.777 77.875 32.438 1 52.41 224 GLN B N 1
ATOM 3710 C CA . GLN B 1 224 ? -3.531 79.125 31.734 1 52.41 224 GLN B CA 1
ATOM 3711 C C . GLN B 1 224 ? -4.727 80.125 31.844 1 52.41 224 GLN B C 1
ATOM 3713 O O . GLN B 1 224 ? -4.586 81.312 31.703 1 52.41 224 GLN B O 1
ATOM 3718 N N . VAL B 1 225 ? -5.891 79.562 31.844 1 49.25 225 VAL B N 1
ATOM 3719 C CA . VAL B 1 225 ? -7.027 80.438 31.828 1 49.25 225 VAL B CA 1
ATOM 3720 C C . VAL B 1 225 ? -7.238 81.062 33.219 1 49.25 225 VAL B C 1
ATOM 3722 O O . VAL B 1 225 ? -8.281 81.625 33.5 1 49.25 225 VAL B O 1
ATOM 3725 N N . GLY B 1 226 ? -6.289 81.062 34.188 1 39.78 226 GLY B N 1
ATOM 3726 C CA . GLY B 1 226 ? -6.66 82.062 35.219 1 39.78 226 GLY B CA 1
ATOM 3727 C C . GLY B 1 226 ? -6.949 83.438 34.656 1 39.78 226 GLY B C 1
ATOM 3728 O O . GLY B 1 226 ? -7.312 84.312 35.375 1 39.78 226 GLY B O 1
ATOM 3729 N N . SER B 1 227 ? -6.102 83.875 33.719 1 35.66 227 SER B N 1
ATOM 3730 C CA . SER B 1 227 ? -6.469 85.25 33.469 1 35.66 227 SER B CA 1
ATOM 3731 C C . SER B 1 227 ? -7.816 85.375 32.75 1 35.66 227 SER B C 1
ATOM 3733 O O . SER B 1 227 ? -8.719 86.062 33.188 1 35.66 227 SER B O 1
ATOM 3735 N N . ASP B 1 228 ? -7.867 85.812 31.438 1 33 228 ASP B N 1
ATOM 3736 C CA . ASP B 1 228 ? -8.969 86.562 30.859 1 33 228 ASP B CA 1
ATOM 3737 C C . ASP B 1 228 ? -10.141 85.688 30.5 1 33 228 ASP B C 1
ATOM 3739 O O . ASP B 1 228 ? -11.297 86.062 30.734 1 33 228 ASP B O 1
ATOM 3743 N N . VAL B 1 229 ? -9.969 84.75 29.438 1 35 229 VAL B N 1
ATOM 3744 C CA . VAL B 1 229 ? -10.852 84.812 28.281 1 35 229 VAL B CA 1
ATOM 3745 C C . VAL B 1 229 ? -12.047 83.875 28.5 1 35 229 VAL B C 1
ATOM 3747 O O . VAL B 1 229 ? -11.922 82.812 29.125 1 35 229 VAL B O 1
ATOM 3750 N N . THR B 1 230 ? -13.312 84.312 28.438 1 32.66 230 THR B N 1
ATOM 3751 C CA . THR B 1 230 ? -14.734 84 28.469 1 32.66 230 THR B CA 1
ATOM 3752 C C . THR B 1 230 ? -15.047 82.812 27.578 1 32.66 230 THR B C 1
ATOM 3754 O O . THR B 1 230 ? -16.188 82.375 27.484 1 32.66 230 THR B O 1
ATOM 3757 N N . GLY B 1 231 ? -14.203 82.562 26.422 1 29.42 231 GLY B N 1
ATOM 3758 C CA . GLY B 1 231 ? -14.984 82 25.312 1 29.42 231 GLY B CA 1
ATOM 3759 C C . GLY B 1 231 ? -15.484 80.625 25.547 1 29.42 231 GLY B C 1
ATOM 3760 O O . GLY B 1 231 ? -15.008 79.938 26.438 1 29.42 231 GLY B O 1
ATOM 3761 N N . SER B 1 232 ? -16.609 80.188 24.766 1 32.69 232 SER B N 1
ATOM 3762 C CA . SER B 1 232 ? -17.578 79.125 24.594 1 32.69 232 SER B CA 1
ATOM 3763 C C . SER B 1 232 ? -16.906 77.812 24.234 1 32.69 232 SER B C 1
ATOM 3765 O O . SER B 1 232 ? -16.141 77.75 23.266 1 32.69 232 SER B O 1
ATOM 3767 N N . GLU B 1 233 ? -16.547 77 25.125 1 36.16 233 GLU B N 1
ATOM 3768 C CA . GLU B 1 233 ? -15.852 75.75 24.953 1 36.16 233 GLU B CA 1
ATOM 3769 C C . GLU B 1 233 ? -16.688 74.75 24.125 1 36.16 233 GLU B C 1
ATOM 3771 O O . GLU B 1 233 ? -17.828 74.438 24.453 1 36.16 233 GLU B O 1
ATOM 3776 N N . PRO B 1 234 ? -16.578 74.688 22.672 1 33.84 234 PRO B N 1
ATOM 3777 C CA . PRO B 1 234 ? -17.359 73.688 21.938 1 33.84 234 PRO B CA 1
ATOM 3778 C C . PRO B 1 234 ? -17.047 72.25 22.359 1 33.84 234 PRO B C 1
ATOM 3780 O O . PRO B 1 234 ? -15.906 71.938 22.703 1 33.84 234 PRO B O 1
ATOM 3783 N N . SER B 1 235 ? -18 71.5 22.969 1 31.58 235 SER B N 1
ATOM 3784 C CA . SER B 1 235 ? -18.047 70.125 23.359 1 31.58 235 SER B CA 1
ATOM 3785 C C . SER B 1 235 ? -17.797 69.188 22.172 1 31.58 235 SER B C 1
ATOM 3787 O O . SER B 1 235 ? -18.578 69.188 21.203 1 31.58 235 SER B O 1
ATOM 3789 N N . ILE B 1 236 ? -16.641 69 21.594 1 32.94 236 ILE B N 1
ATOM 3790 C CA . ILE B 1 236 ? -16.453 68 20.531 1 32.94 236 ILE B CA 1
ATOM 3791 C C . ILE B 1 236 ? -16.922 66.625 21.016 1 32.94 236 ILE B C 1
ATOM 3793 O O . ILE B 1 236 ? -16.531 66.188 22.094 1 32.94 236 ILE B O 1
ATOM 3797 N N . PRO B 1 237 ? -18.047 66 20.422 1 29.56 237 PRO B N 1
ATOM 3798 C CA . PRO B 1 237 ? -18.594 64.688 20.688 1 29.56 237 PRO B CA 1
ATOM 3799 C C . PRO B 1 237 ? -17.547 63.562 20.5 1 29.56 237 PRO B C 1
ATOM 3801 O O . PRO B 1 237 ? -16.766 63.594 19.547 1 29.56 237 PRO B O 1
ATOM 3804 N N . VAL B 1 238 ? -16.969 63.031 21.516 1 31.88 238 VAL B N 1
ATOM 3805 C CA . VAL B 1 238 ? -16.141 61.812 21.531 1 31.88 238 VAL B CA 1
ATOM 3806 C C . VAL B 1 238 ? -16.891 60.656 20.844 1 31.88 238 VAL B C 1
ATOM 3808 O O . VAL B 1 238 ? -17.953 60.25 21.281 1 31.88 238 VAL B O 1
ATOM 3811 N N . GLN B 1 239 ? -16.938 60.5 19.484 1 30.45 239 GLN B N 1
ATOM 3812 C CA . GLN B 1 239 ? -17.438 59.312 18.75 1 30.45 239 GLN B CA 1
ATOM 3813 C C . GLN B 1 239 ? -16.969 58.031 19.422 1 30.45 239 GLN B C 1
ATOM 3815 O O . GLN B 1 239 ? -15.781 57.844 19.688 1 30.45 239 GLN B O 1
ATOM 3820 N N . GLN B 1 240 ? -17.844 57.25 20.172 1 30.27 240 GLN B N 1
ATOM 3821 C CA . GLN B 1 240 ? -17.781 56 20.906 1 30.27 240 GLN B CA 1
ATOM 3822 C C . GLN B 1 240 ? -17.266 54.844 20 1 30.27 240 GLN B C 1
ATOM 3824 O O . GLN B 1 240 ? -17.672 54.75 18.844 1 30.27 240 GLN B O 1
ATOM 3829 N N . PRO B 1 241 ? -16.109 54.188 20.234 1 38.16 241 PRO B N 1
ATOM 3830 C CA . PRO B 1 241 ? -15.555 52.969 19.656 1 38.16 241 PRO B CA 1
ATOM 3831 C C . PRO B 1 241 ? -16.547 51.812 19.672 1 38.16 241 PRO B C 1
ATOM 3833 O O . PRO B 1 241 ? -16.156 50.656 19.469 1 38.16 241 PRO B O 1
ATOM 3836 N N . VAL B 1 242 ? -17.875 51.938 19.656 1 36.22 242 VAL B N 1
ATOM 3837 C CA . VAL B 1 242 ? -18.891 50.906 19.812 1 36.22 242 VAL B CA 1
ATOM 3838 C C . VAL B 1 242 ? -18.844 49.969 18.609 1 36.22 242 VAL B C 1
ATOM 3840 O O . VAL B 1 242 ? -19.062 48.781 18.734 1 36.22 242 VAL B O 1
ATOM 3843 N N . HIS B 1 243 ? -18.594 50.438 17.453 1 38.75 243 HIS B N 1
ATOM 3844 C CA . HIS B 1 243 ? -18.828 49.594 16.281 1 38.75 243 HIS B CA 1
ATOM 3845 C C . HIS B 1 243 ? -17.828 48.438 16.25 1 38.75 243 HIS B C 1
ATOM 3847 O O . HIS B 1 243 ? -18.172 47.344 15.789 1 38.75 243 HIS B O 1
ATOM 3853 N N . GLN B 1 244 ? -16.703 48.625 16.703 1 37.66 244 GLN B N 1
ATOM 3854 C CA . GLN B 1 244 ? -15.703 47.562 16.547 1 37.66 244 GLN B CA 1
ATOM 3855 C C . GLN B 1 244 ? -15.953 46.438 17.516 1 37.66 244 GLN B C 1
ATOM 3857 O O . GLN B 1 244 ? -15.703 45.25 17.188 1 37.66 244 GLN B O 1
ATOM 3862 N N . ALA B 1 245 ? -16.625 46.656 18.641 1 42.31 245 ALA B N 1
ATOM 3863 C CA . ALA B 1 245 ? -17 45.594 19.578 1 42.31 245 ALA B CA 1
ATOM 3864 C C . ALA B 1 245 ? -18.062 44.688 18.969 1 42.31 245 ALA B C 1
ATOM 3866 O O . ALA B 1 245 ? -18.016 43.469 19.156 1 42.31 245 ALA B O 1
ATOM 3867 N N . SER B 1 246 ? -18.922 45.25 18.188 1 45.78 246 SER B N 1
ATOM 3868 C CA . SER B 1 246 ? -20 44.469 17.594 1 45.78 246 SER B CA 1
ATOM 3869 C C . SER B 1 246 ? -19.453 43.469 16.578 1 45.78 246 SER B C 1
ATOM 3871 O O . SER B 1 246 ? -19.891 42.312 16.547 1 45.78 246 SER B O 1
ATOM 3873 N N . ASN B 1 247 ? -18.578 43.812 15.805 1 43.22 247 ASN B N 1
ATOM 3874 C CA . ASN B 1 247 ? -17.984 42.906 14.836 1 43.22 247 ASN B CA 1
ATOM 3875 C C . ASN B 1 247 ? -17.172 41.812 15.531 1 43.22 247 ASN B C 1
ATOM 3877 O O . ASN B 1 247 ? -17.156 40.656 15.078 1 43.22 247 ASN B O 1
ATOM 3881 N N . LEU B 1 248 ? -16.672 42.125 16.672 1 43.59 248 LEU B N 1
ATOM 3882 C CA . LEU B 1 248 ? -15.969 41.125 17.484 1 43.59 248 LEU B CA 1
ATOM 3883 C C . LEU B 1 248 ? -16.938 40.094 18.047 1 43.59 248 LEU B C 1
ATOM 3885 O O . LEU B 1 248 ? -16.656 38.906 18.047 1 43.59 248 LEU B O 1
ATOM 3889 N N . GLU B 1 249 ? -17.984 40.625 18.547 1 47.53 249 GLU B N 1
ATOM 3890 C CA . GLU B 1 249 ? -19 39.75 19.078 1 47.53 249 GLU B CA 1
ATOM 3891 C C . GLU B 1 249 ? -19.516 38.781 18 1 47.53 249 GLU B C 1
ATOM 3893 O O . GLU B 1 249 ? -19.734 37.594 18.25 1 47.53 249 GLU B O 1
ATOM 3898 N N . LYS B 1 250 ? -19.531 39.281 16.891 1 54.97 250 LYS B N 1
ATOM 3899 C CA . LYS B 1 250 ? -20.016 38.469 15.781 1 54.97 250 LYS B CA 1
ATOM 3900 C C . LYS B 1 250 ? -18.969 37.438 15.367 1 54.97 250 LYS B C 1
ATOM 3902 O O . LYS B 1 250 ? -19.297 36.281 15.102 1 54.97 250 LYS B O 1
ATOM 3907 N N . ALA B 1 251 ? -17.859 37.812 15.344 1 49.62 251 ALA B N 1
ATOM 3908 C CA . ALA B 1 251 ? -16.781 36.906 14.984 1 49.62 251 ALA B CA 1
ATOM 3909 C C . ALA B 1 251 ? -16.594 35.812 16.062 1 49.62 251 ALA B C 1
ATOM 3911 O O . ALA B 1 251 ? -16.375 34.656 15.742 1 49.62 251 ALA B O 1
ATOM 3912 N N . MET B 1 252 ? -16.812 36.25 17.328 1 47.22 252 MET B N 1
ATOM 3913 C CA . MET B 1 252 ? -16.75 35.281 18.422 1 47.22 252 MET B CA 1
ATOM 3914 C C . MET B 1 252 ? -17.922 34.312 18.359 1 47.22 252 MET B C 1
ATOM 3916 O O . MET B 1 252 ? -17.766 33.125 18.578 1 47.22 252 MET B O 1
ATOM 3920 N N . ARG B 1 253 ? -19.078 34.875 18.125 1 52.31 253 ARG B N 1
ATOM 3921 C CA . ARG B 1 253 ? -20.266 34.062 18.016 1 52.31 253 ARG B CA 1
ATOM 3922 C C . ARG B 1 253 ? -20.141 33.094 16.844 1 52.31 253 ARG B C 1
ATOM 3924 O O . ARG B 1 253 ? -20.531 31.922 16.938 1 52.31 253 ARG B O 1
ATOM 3931 N N . GLU B 1 254 ? -19.641 33.562 15.766 1 49.47 254 GLU B N 1
ATOM 3932 C CA . GLU B 1 254 ? -19.453 32.688 14.609 1 49.47 254 GLU B CA 1
ATOM 3933 C C . GLU B 1 254 ? -18.406 31.625 14.898 1 49.47 254 GLU B C 1
ATOM 3935 O O . GLU B 1 254 ? -18.562 30.469 14.5 1 49.47 254 GLU B O 1
ATOM 3940 N N . PHE B 1 255 ? -17.453 31.984 15.602 1 45.5 255 PHE B N 1
ATOM 3941 C CA . PHE B 1 255 ? -16.453 31.016 16.047 1 45.5 255 PHE B CA 1
ATOM 3942 C C . PHE B 1 255 ? -17.047 30.031 17.031 1 45.5 255 PHE B C 1
ATOM 3944 O O . PHE B 1 255 ? -16.797 28.828 16.938 1 45.5 255 PHE B O 1
ATOM 3951 N N . GLU B 1 256 ? -17.797 30.594 18.031 1 45.16 256 GLU B N 1
ATOM 3952 C CA . GLU B 1 256 ? -18.516 29.703 18.922 1 45.16 256 GLU B CA 1
ATOM 3953 C C . GLU B 1 256 ? -19.453 28.781 18.156 1 45.16 256 GLU B C 1
ATOM 3955 O O . GLU B 1 256 ? -19.547 27.594 18.469 1 45.16 256 GLU B O 1
ATOM 3960 N N . ARG B 1 257 ? -19.984 29.312 17.203 1 52.06 257 ARG B N 1
ATOM 3961 C CA . ARG B 1 257 ? -20.891 28.516 16.391 1 52.06 257 ARG B CA 1
ATOM 3962 C C . ARG B 1 257 ? -20.125 27.484 15.555 1 52.06 257 ARG B C 1
ATOM 3964 O O . ARG B 1 257 ? -20.547 26.32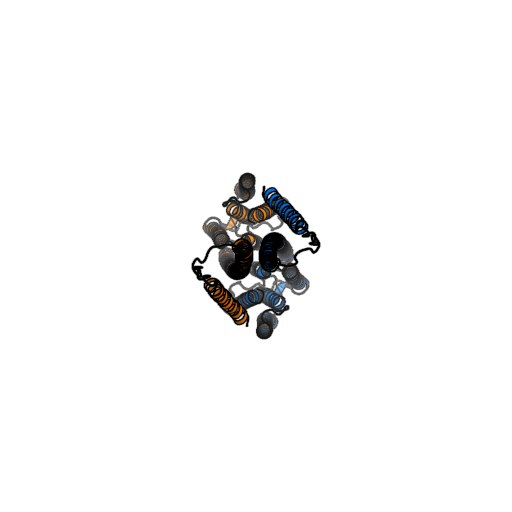8 15.461 1 52.06 257 ARG B O 1
ATOM 3971 N N . ARG B 1 258 ? -19.094 27.875 15.023 1 47.75 258 ARG B N 1
ATOM 3972 C CA . ARG B 1 258 ? -18.297 26.953 14.211 1 47.75 258 ARG B CA 1
ATOM 3973 C C . ARG B 1 258 ? -17.547 25.953 15.094 1 47.75 258 ARG B C 1
ATOM 3975 O O . ARG B 1 258 ? -17.422 24.781 14.734 1 47.75 258 ARG B O 1
ATOM 3982 N N . SER B 1 259 ? -17.078 26.391 16.25 1 42.41 259 SER B N 1
ATOM 3983 C CA . SER B 1 259 ? -16.516 25.484 17.25 1 42.41 259 SER B CA 1
ATOM 3984 C C . SER B 1 259 ? -17.594 24.547 17.797 1 42.41 259 SER B C 1
ATOM 3986 O O . SER B 1 259 ? -17.344 23.359 18 1 42.41 259 SER B O 1
ATOM 3988 N N . ALA B 1 260 ? -18.672 25.156 18.141 1 44.19 260 ALA B N 1
ATOM 3989 C CA . ALA B 1 260 ? -19.797 24.328 18.562 1 44.19 260 ALA B CA 1
ATOM 3990 C C . ALA B 1 260 ? -20.219 23.375 17.453 1 44.19 260 ALA B C 1
ATOM 3992 O O . ALA B 1 260 ? -20.547 22.219 17.719 1 44.19 260 ALA B O 1
ATOM 3993 N N . ALA B 1 261 ? -20.234 23.812 16.281 1 44.56 261 ALA B N 1
ATOM 3994 C CA . ALA B 1 261 ? -20.578 22.969 15.148 1 44.56 261 ALA B CA 1
ATOM 3995 C C . ALA B 1 261 ? -19.516 21.906 14.906 1 44.56 261 ALA B C 1
ATOM 3997 O O . ALA B 1 261 ? -19.828 20.766 14.586 1 44.56 261 ALA B O 1
ATOM 3998 N N . ALA B 1 262 ? -18.328 22.188 15.016 1 40.19 262 ALA B N 1
ATOM 3999 C CA . ALA B 1 262 ? -17.25 21.203 14.938 1 40.19 262 ALA B CA 1
ATOM 4000 C C . ALA B 1 262 ? -17.312 20.234 16.109 1 40.19 262 ALA B C 1
ATOM 4002 O O . ALA B 1 262 ? -17.016 19.047 15.953 1 40.19 262 ALA B O 1
ATOM 4003 N N . SER B 1 263 ? -17.625 20.609 17.297 1 36.06 263 SER B N 1
ATOM 4004 C CA . SER B 1 263 ? -17.859 19.719 18.438 1 36.06 263 SER B CA 1
ATOM 4005 C C . SER B 1 263 ? -19.078 18.844 18.219 1 36.06 263 SER B C 1
ATOM 4007 O O . SER B 1 263 ? -19.109 17.703 18.672 1 36.06 263 SER B O 1
ATOM 4009 N N . GLN B 1 26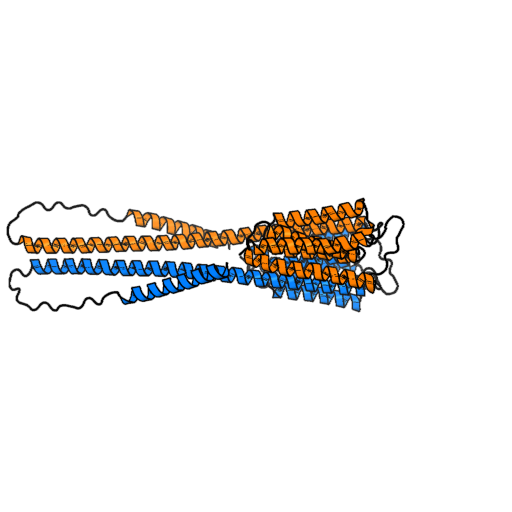4 ? -20.125 19.359 17.672 1 38.5 264 GLN B N 1
ATOM 4010 C CA . GLN B 1 264 ? -21.312 18.547 17.422 1 38.5 264 GLN B CA 1
ATOM 4011 C C . GLN B 1 264 ? -21.062 17.531 16.312 1 38.5 264 GLN B C 1
ATOM 4013 O O . GLN B 1 264 ? -21.641 16.453 16.328 1 38.5 264 GLN B O 1
ATOM 4018 N N . THR B 1 265 ? -20.391 17.859 15.305 1 35.59 265 THR B N 1
ATOM 4019 C CA . THR B 1 265 ? -20.141 16.828 14.305 1 35.59 265 THR B CA 1
ATOM 4020 C C . THR B 1 265 ? -19.188 15.766 14.844 1 35.59 265 THR B C 1
ATOM 4022 O O . THR B 1 265 ? -19.016 14.711 14.219 1 35.59 265 THR B O 1
ATOM 4025 N N . SER B 1 266 ? -18.422 16.078 15.82 1 29.67 266 SER B N 1
ATOM 4026 C CA . SER B 1 266 ? -17.641 15.031 16.469 1 29.67 266 SER B CA 1
ATOM 4027 C C . SER B 1 266 ? -18.484 14.242 17.453 1 29.67 266 SER B C 1
ATOM 4029 O O . SER B 1 266 ? -18 13.297 18.094 1 29.67 266 SER B O 1
ATOM 4031 N N . SER B 1 267 ? -19.703 14.695 17.797 1 26.5 267 SER B N 1
ATOM 4032 C CA . SER B 1 267 ? -20.578 13.781 18.531 1 26.5 267 SER B CA 1
ATOM 4033 C C . SER B 1 267 ? -21.328 12.867 17.578 1 26.5 267 SER B C 1
ATOM 4035 O O . SER B 1 267 ? -21.812 13.312 16.516 1 26.5 267 SER B O 1
#